Protein AF-A0A957NV88-F1 (afdb_monomer)

pLDDT: mean 80.63, std 16.9, range [26.16, 95.94]

Solvent-accessible surface area (backbone atoms only — not comparable to full-atom values): 24681 Å² total; per-residue (Å²): 129,60,67,61,56,55,47,48,38,52,51,31,61,79,65,70,56,63,48,27,48,44,86,49,97,63,75,57,70,82,78,72,88,76,62,80,70,103,62,79,43,65,47,75,41,30,33,39,34,48,62,94,45,48,69,59,51,54,52,53,38,45,30,63,50,33,42,74,50,90,41,61,48,46,62,64,43,46,37,31,35,30,75,36,69,90,78,69,25,35,44,36,38,40,37,25,47,55,46,55,36,33,71,100,44,49,44,37,65,49,79,56,39,62,56,32,54,72,52,45,36,82,54,86,83,42,34,25,51,32,40,48,48,46,42,54,53,51,50,49,41,28,48,45,55,67,70,52,80,52,71,70,56,50,54,48,48,55,58,27,61,74,59,46,83,52,59,66,59,39,31,48,52,25,54,76,58,35,69,71,52,85,42,63,64,62,52,50,52,35,61,75,66,66,42,58,67,68,59,53,70,40,40,66,56,24,51,48,53,44,31,72,82,39,54,66,59,31,55,49,47,49,50,51,26,57,50,38,50,58,50,48,62,65,52,26,62,78,58,48,82,35,54,36,34,30,46,39,60,47,83,51,43,51,59,67,60,36,56,50,51,42,49,70,71,42,95,47,59,51,43,80,44,81,40,55,80,80,67,82,71,75,89,86,70,87,47,74,47,66,77,46,63,64,62,24,51,51,52,50,51,49,54,53,48,53,55,45,52,56,39,22,36,70,50,18,35,35,36,24,46,33,36,41,57,58,51,69,63,65,95,63,85,89,60,52,68,70,57,45,55,52,27,52,51,50,34,62,62,57,83,81,57,78,34,34,38,34,37,43,56,59,16,61,59,26,23,75,70,59,63,86,54,57,35,69,60,41,35,53,44,37,54,45,57,60,59,42,51,87,78,36,92,59,53,43,79,40,69,41,77,56,58,66,65,61,40,33,42,53,51,52,50,56,55,49,53,50,44,41,37,74,75,70,40,88,80,68,65,56,58,75,67,72,85,74,66,78,74,70,79,81,72,130

Mean predicted aligned error: 9.91 Å

Structure (mmCIF, N/CA/C/O backbone):
data_AF-A0A957NV88-F1
#
_entry.id   AF-A0A957NV88-F1
#
loop_
_atom_site.group_PDB
_atom_site.id
_atom_site.type_symbol
_atom_site.label_atom_id
_atom_site.label_alt_id
_atom_site.label_comp_id
_atom_site.label_asym_id
_atom_site.label_entity_id
_atom_site.label_seq_id
_atom_site.pdbx_PDB_ins_code
_atom_site.Cartn_x
_atom_site.Cartn_y
_atom_site.Cartn_z
_atom_site.occupancy
_atom_site.B_iso_or_equiv
_atom_site.auth_seq_id
_atom_site.auth_comp_id
_atom_site.auth_asym_id
_atom_site.auth_atom_id
_atom_site.pdbx_PDB_model_num
ATOM 1 N N . MET A 1 1 ? 3.245 -18.390 -5.807 1.00 55.50 1 MET A N 1
ATOM 2 C CA . MET A 1 1 ? 2.993 -17.036 -6.363 1.00 55.50 1 MET A CA 1
ATOM 3 C C . MET A 1 1 ? 1.910 -16.369 -5.519 1.00 55.50 1 MET A C 1
ATOM 5 O O . MET A 1 1 ? 1.082 -17.097 -4.986 1.00 55.50 1 MET A O 1
ATOM 9 N N . ASN A 1 2 ? 1.915 -15.042 -5.347 1.00 70.88 2 ASN A N 1
ATOM 10 C CA . ASN A 1 2 ? 0.909 -14.348 -4.524 1.00 70.88 2 ASN A CA 1
ATOM 11 C C . ASN A 1 2 ? -0.520 -14.586 -5.069 1.00 70.88 2 ASN A C 1
ATOM 13 O O . ASN A 1 2 ? -0.726 -14.524 -6.288 1.00 70.88 2 ASN A O 1
ATOM 17 N N . THR A 1 3 ? -1.498 -14.887 -4.207 1.00 79.38 3 THR A N 1
ATOM 18 C CA . THR A 1 3 ? -2.848 -15.293 -4.651 1.00 79.38 3 THR A CA 1
ATOM 19 C C . THR A 1 3 ? -3.572 -14.123 -5.327 1.00 79.38 3 THR A C 1
ATOM 21 O O . THR A 1 3 ? -4.234 -14.297 -6.357 1.00 79.38 3 THR A O 1
ATOM 24 N N . VAL A 1 4 ? -3.372 -12.904 -4.815 1.00 84.19 4 VAL A N 1
ATOM 25 C CA . VAL A 1 4 ? -3.910 -11.665 -5.400 1.00 84.19 4 VAL A CA 1
ATOM 26 C C . VAL A 1 4 ? -3.272 -11.382 -6.765 1.00 84.19 4 VAL A C 1
ATOM 28 O O . VAL A 1 4 ? -3.983 -11.038 -7.707 1.00 84.19 4 VAL A O 1
ATOM 31 N N . LEU A 1 5 ? -1.957 -11.599 -6.916 1.00 85.06 5 LEU A N 1
ATOM 32 C CA . LEU A 1 5 ? -1.275 -11.456 -8.212 1.00 85.06 5 LEU A CA 1
ATOM 33 C C . LEU A 1 5 ? -1.802 -12.449 -9.253 1.00 85.06 5 LEU A C 1
ATOM 35 O O . LEU A 1 5 ? -2.094 -12.059 -10.377 1.00 85.06 5 LEU A O 1
ATOM 39 N N . THR A 1 6 ? -1.936 -13.723 -8.886 1.00 84.12 6 THR A N 1
ATOM 40 C CA . THR A 1 6 ? -2.430 -14.768 -9.801 1.00 84.12 6 THR A CA 1
ATOM 41 C C . THR A 1 6 ? -3.828 -14.416 -10.315 1.00 84.12 6 THR A C 1
ATOM 43 O O . THR A 1 6 ? -4.092 -14.478 -11.515 1.00 84.12 6 THR A O 1
ATOM 46 N N . SER A 1 7 ? -4.690 -13.940 -9.413 1.00 86.56 7 SER A N 1
ATOM 47 C CA . SER A 1 7 ? -6.046 -13.481 -9.732 1.00 86.56 7 SER A CA 1
ATOM 48 C C . SER A 1 7 ? -6.056 -12.243 -10.632 1.00 86.56 7 SER A C 1
ATOM 50 O O . SER A 1 7 ? -6.888 -12.149 -11.532 1.00 86.56 7 SER A O 1
ATOM 52 N N . LEU A 1 8 ? -5.119 -11.311 -10.425 1.00 90.12 8 LEU A N 1
ATOM 53 C CA . LEU A 1 8 ? -4.948 -10.125 -11.266 1.00 90.12 8 LEU A CA 1
ATOM 54 C C . LEU A 1 8 ? -4.568 -10.488 -12.702 1.00 90.12 8 LEU A C 1
ATOM 56 O O . LEU A 1 8 ? -5.208 -10.007 -13.633 1.00 90.12 8 LEU A O 1
ATOM 60 N N . LEU A 1 9 ? -3.550 -11.335 -12.880 1.00 89.69 9 LEU A N 1
ATOM 61 C CA . LEU A 1 9 ? -3.079 -11.747 -14.205 1.00 89.69 9 LEU A CA 1
ATOM 62 C C . LEU A 1 9 ? -4.175 -12.512 -14.960 1.00 89.69 9 LEU A C 1
ATOM 64 O O . LEU A 1 9 ? -4.456 -12.202 -16.114 1.00 89.69 9 LEU A O 1
ATOM 68 N N . HIS A 1 10 ? -4.873 -13.422 -14.277 1.00 88.81 10 HIS A N 1
ATOM 69 C CA . HIS A 1 10 ? -6.012 -14.142 -14.844 1.00 88.81 10 HIS A CA 1
ATOM 70 C C . HIS A 1 10 ? -7.162 -13.202 -15.256 1.00 88.81 10 HIS A C 1
ATOM 72 O O . HIS A 1 10 ? -7.713 -13.345 -16.344 1.00 88.81 10 HIS A O 1
ATOM 78 N N . LEU A 1 11 ? -7.509 -12.201 -14.435 1.00 89.56 11 LEU A N 1
ATOM 79 C CA . LEU A 1 11 ? -8.527 -11.205 -14.797 1.00 89.56 11 LEU A CA 1
ATOM 80 C C . LEU A 1 11 ? -8.084 -10.281 -15.936 1.00 89.56 11 LEU A C 1
ATOM 82 O O . LEU A 1 11 ? -8.922 -9.862 -16.732 1.00 89.56 11 LEU A O 1
ATOM 86 N N . PHE A 1 12 ? -6.793 -9.960 -16.039 1.00 91.50 12 PHE A N 1
ATOM 87 C CA . PHE A 1 12 ? -6.256 -9.209 -17.171 1.00 91.50 12 PHE A CA 1
ATOM 88 C C . PHE A 1 12 ? -6.330 -10.008 -18.472 1.00 91.50 12 PHE A C 1
ATOM 90 O O . PHE A 1 12 ? -6.768 -9.447 -19.476 1.00 91.50 12 PHE A O 1
ATOM 97 N N . ASP A 1 13 ? -5.986 -11.297 -18.444 1.00 88.62 13 ASP A N 1
ATOM 98 C CA . ASP A 1 13 ? -6.156 -12.206 -19.581 1.00 88.62 13 ASP A CA 1
ATOM 99 C C . ASP A 1 13 ? -7.640 -12.304 -19.986 1.00 88.62 13 ASP A C 1
ATOM 101 O O . ASP A 1 13 ? -7.984 -12.040 -21.135 1.00 88.62 13 ASP A O 1
ATOM 105 N N . GLN A 1 14 ? -8.545 -12.563 -19.031 1.00 89.62 14 GLN A N 1
ATOM 106 C CA . GLN A 1 14 ? -9.999 -12.641 -19.269 1.00 89.62 14 GLN A CA 1
ATOM 107 C C . GLN A 1 14 ? -10.640 -11.340 -19.785 1.00 89.62 14 GLN A C 1
ATOM 109 O O . GLN A 1 14 ? -11.739 -11.371 -20.339 1.00 89.62 14 GLN A O 1
ATOM 114 N N . LYS A 1 15 ? -10.012 -10.183 -19.546 1.00 89.69 15 LYS A N 1
ATOM 115 C CA . LYS A 1 15 ? -10.488 -8.861 -19.992 1.00 89.69 15 LYS A CA 1
ATOM 116 C C . LYS A 1 15 ? -9.667 -8.290 -21.148 1.00 89.69 15 LYS A C 1
ATOM 118 O O . LYS A 1 15 ? -9.841 -7.114 -21.478 1.00 89.69 15 LYS A O 1
ATOM 123 N N . GLU A 1 16 ? -8.779 -9.092 -21.736 1.00 89.69 16 GLU A N 1
ATOM 124 C CA . GLU A 1 16 ? -7.883 -8.704 -22.831 1.00 89.69 16 GLU A CA 1
ATOM 125 C C . GLU A 1 16 ? -7.152 -7.376 -22.540 1.00 89.69 16 GLU A C 1
ATOM 127 O O . GLU A 1 16 ? -6.996 -6.490 -23.387 1.00 89.69 16 GLU A O 1
ATOM 132 N N . ILE A 1 17 ? -6.734 -7.187 -21.285 1.00 91.31 17 ILE A N 1
ATOM 133 C CA . ILE A 1 17 ? -5.932 -6.031 -20.894 1.00 91.31 17 ILE A CA 1
ATOM 134 C C . ILE A 1 17 ? -4.551 -6.197 -21.525 1.00 91.31 17 ILE A C 1
ATOM 136 O O . ILE A 1 17 ? -3.866 -7.196 -21.329 1.00 91.31 17 ILE A O 1
ATOM 140 N N . THR A 1 18 ? -4.110 -5.192 -22.276 1.00 91.81 18 THR A N 1
ATOM 141 C CA . THR A 1 18 ? -2.747 -5.163 -22.808 1.00 91.81 18 THR A CA 1
ATOM 142 C C . THR A 1 18 ? -1.815 -4.604 -21.736 1.00 91.81 18 THR A C 1
ATOM 144 O O . THR A 1 18 ? -1.764 -3.392 -21.508 1.00 91.81 18 THR A O 1
ATOM 147 N N . TYR A 1 19 ? -1.111 -5.513 -21.058 1.00 93.38 19 TYR A N 1
ATOM 148 C CA . TYR A 1 19 ? -0.144 -5.225 -19.999 1.00 93.38 19 TYR A CA 1
ATOM 149 C C . TYR A 1 19 ? 1.189 -5.943 -20.235 1.00 93.38 19 TYR A C 1
ATOM 151 O O . TYR A 1 19 ? 1.287 -6.865 -21.045 1.00 93.38 19 TYR A O 1
ATOM 159 N N . CYS A 1 20 ? 2.216 -5.534 -19.498 1.00 92.31 20 CYS A N 1
ATOM 160 C CA . CYS A 1 20 ? 3.521 -6.170 -19.475 1.00 92.31 20 CYS A CA 1
ATOM 161 C C . CYS A 1 20 ? 4.159 -5.998 -18.087 1.00 92.31 20 CYS A C 1
ATOM 163 O O . CYS A 1 20 ? 4.230 -4.888 -17.560 1.00 92.31 20 CYS A O 1
ATOM 165 N N . LEU A 1 21 ? 4.601 -7.097 -17.478 1.00 90.75 21 LEU A N 1
ATOM 166 C CA . LEU A 1 21 ? 5.314 -7.107 -16.204 1.00 90.75 21 LEU A CA 1
ATOM 167 C C . LEU A 1 21 ? 6.748 -6.636 -16.443 1.00 90.75 21 LEU A C 1
ATOM 169 O O . LEU A 1 21 ? 7.557 -7.343 -17.048 1.00 90.75 21 LEU A O 1
ATOM 173 N N . LEU A 1 22 ? 7.063 -5.441 -15.956 1.00 84.50 22 LEU A N 1
ATOM 174 C CA . LEU A 1 22 ? 8.430 -4.956 -15.911 1.00 84.50 22 LEU A CA 1
ATOM 175 C C . LEU A 1 22 ? 9.086 -5.574 -14.669 1.00 84.50 22 LEU A C 1
ATOM 177 O O . LEU A 1 22 ? 8.538 -5.523 -13.569 1.00 84.50 22 LEU A O 1
ATOM 181 N N . ARG A 1 23 ? 10.260 -6.191 -14.828 1.00 67.94 23 ARG A N 1
ATOM 182 C CA . ARG A 1 23 ? 11.025 -6.675 -13.671 1.00 67.94 23 ARG A CA 1
ATOM 183 C C . ARG A 1 23 ? 11.542 -5.458 -12.903 1.00 67.94 23 ARG A C 1
ATOM 185 O O . ARG A 1 23 ? 12.370 -4.721 -13.433 1.00 67.94 23 ARG A O 1
ATOM 192 N N . GLY A 1 24 ? 11.021 -5.241 -11.699 1.00 51.66 24 GLY A N 1
ATOM 193 C CA . GLY A 1 24 ? 11.396 -4.105 -10.860 1.00 51.66 24 GLY A CA 1
ATOM 194 C C . GLY A 1 24 ? 12.799 -4.225 -10.266 1.00 51.66 24 GLY A C 1
ATOM 195 O O . GLY A 1 24 ? 13.340 -5.320 -10.141 1.00 51.66 24 GLY A O 1
ATOM 196 N N . ASP A 1 25 ? 13.360 -3.100 -9.814 1.00 37.88 25 ASP A N 1
ATOM 197 C CA . ASP A 1 25 ? 14.685 -3.015 -9.160 1.00 37.88 25 ASP A CA 1
ATOM 198 C C . ASP A 1 25 ? 14.754 -3.663 -7.754 1.00 37.88 25 ASP A C 1
ATOM 200 O O . ASP A 1 25 ? 15.692 -3.397 -6.982 1.00 37.88 25 ASP A O 1
ATOM 204 N N . GLY A 1 26 ? 13.727 -4.420 -7.368 1.00 37.28 26 GLY A N 1
ATOM 205 C CA . GLY A 1 26 ? 13.662 -5.129 -6.099 1.00 37.28 26 GLY A CA 1
ATOM 206 C C . GLY A 1 26 ? 14.633 -6.304 -6.097 1.00 37.28 26 GLY A C 1
ATOM 207 O O . GLY A 1 26 ? 14.716 -7.050 -7.067 1.00 37.28 26 GLY A O 1
ATOM 208 N N . GLN A 1 27 ? 15.358 -6.477 -4.994 1.00 36.38 27 GLN A N 1
ATOM 209 C CA . GLN A 1 27 ? 16.197 -7.651 -4.763 1.00 36.38 27 GLN A CA 1
ATOM 210 C C . GLN A 1 27 ? 15.359 -8.932 -4.887 1.00 36.38 27 GLN A C 1
ATOM 212 O O . GLN A 1 27 ? 14.549 -9.240 -4.016 1.00 36.38 27 GLN A O 1
ATOM 217 N N . SER A 1 28 ? 15.524 -9.660 -5.986 1.00 30.25 28 SER A N 1
ATOM 218 C CA . SER A 1 28 ? 15.423 -11.123 -6.085 1.00 30.25 28 SER A CA 1
ATOM 219 C C . SER A 1 28 ? 15.620 -11.528 -7.543 1.00 30.25 28 SER A C 1
ATOM 221 O O . SER A 1 28 ? 14.862 -11.150 -8.437 1.00 30.25 28 SER A O 1
ATOM 223 N N . ASN A 1 29 ? 16.661 -12.320 -7.791 1.00 27.08 29 ASN A N 1
ATOM 224 C CA . ASN A 1 29 ? 16.794 -13.025 -9.058 1.00 27.08 29 ASN A CA 1
ATOM 225 C C . ASN A 1 29 ? 15.606 -13.989 -9.199 1.00 27.08 29 ASN A C 1
ATOM 227 O O . ASN A 1 29 ? 15.250 -14.663 -8.240 1.00 27.08 29 ASN A O 1
ATOM 231 N N . ALA A 1 30 ? 15.017 -14.084 -10.389 1.00 26.62 30 ALA A N 1
ATOM 232 C CA . ALA A 1 30 ? 14.180 -15.236 -10.721 1.00 26.62 30 ALA A CA 1
ATOM 233 C C . ALA A 1 30 ? 15.081 -16.459 -11.002 1.00 26.62 30 ALA A C 1
ATOM 235 O O . ALA A 1 30 ? 16.181 -16.248 -11.526 1.00 26.62 30 ALA A O 1
ATOM 236 N N . PRO A 1 31 ? 14.619 -17.707 -10.793 1.00 31.20 31 PRO A N 1
ATOM 237 C CA . PRO A 1 31 ? 13.335 -18.129 -10.224 1.00 31.20 31 PRO A CA 1
ATOM 238 C C . PRO A 1 31 ? 13.422 -18.365 -8.703 1.00 31.20 31 PRO A C 1
ATOM 240 O O . PRO A 1 31 ? 14.514 -18.469 -8.161 1.00 31.20 31 PRO A O 1
ATOM 243 N N . ASP A 1 32 ? 12.260 -18.484 -8.056 1.00 26.16 32 ASP A N 1
ATOM 244 C CA . ASP A 1 32 ? 12.070 -18.714 -6.613 1.00 26.16 32 ASP A CA 1
ATOM 245 C C . ASP A 1 32 ? 12.508 -17.556 -5.671 1.00 26.16 32 ASP A C 1
ATOM 247 O O . ASP A 1 32 ? 13.632 -17.067 -5.667 1.00 26.16 32 ASP A O 1
ATOM 251 N N . PHE A 1 33 ? 11.552 -17.075 -4.865 1.00 27.88 33 PHE A N 1
ATOM 252 C CA . PHE A 1 33 ? 11.697 -16.011 -3.847 1.00 27.88 33 PHE A CA 1
ATOM 253 C C . PHE A 1 33 ? 12.636 -16.430 -2.683 1.00 27.88 33 PHE A C 1
ATOM 255 O O . PHE A 1 33 ? 12.754 -17.630 -2.441 1.00 27.88 33 PHE A O 1
ATOM 262 N N . PRO A 1 34 ? 13.043 -15.530 -1.750 1.00 33.12 34 PRO A N 1
ATOM 263 C CA . PRO A 1 34 ? 13.530 -14.136 -1.824 1.00 33.12 34 PRO A CA 1
ATOM 264 C C . PRO A 1 34 ? 14.951 -14.004 -1.179 1.00 33.12 34 PRO A C 1
ATOM 266 O O . PRO A 1 34 ? 15.497 -15.015 -0.732 1.00 33.12 34 PRO A O 1
ATOM 269 N N . PRO A 1 35 ? 15.592 -12.806 -1.101 1.00 29.23 35 PRO A N 1
ATOM 270 C CA . PRO A 1 35 ? 15.601 -12.028 0.177 1.00 29.23 35 PRO A CA 1
ATOM 271 C C . PRO A 1 35 ? 15.872 -10.492 0.039 1.00 29.23 35 PRO A C 1
ATOM 273 O O . PRO A 1 35 ? 16.185 -10.036 -1.053 1.00 29.23 35 PRO A O 1
ATOM 276 N N . GLN A 1 36 ? 15.921 -9.615 1.067 1.00 39.97 36 GLN A N 1
ATOM 277 C CA . GLN A 1 36 ? 15.224 -9.413 2.369 1.00 39.97 36 GLN A CA 1
ATOM 278 C C . GLN A 1 36 ? 15.640 -8.020 2.946 1.00 39.97 36 GLN A C 1
ATOM 280 O O . GLN A 1 36 ? 16.825 -7.704 2.925 1.00 39.97 36 GLN A O 1
ATOM 285 N N . THR A 1 37 ? 14.727 -7.253 3.576 1.00 30.73 37 THR A N 1
ATOM 286 C CA . THR A 1 37 ? 15.055 -6.248 4.631 1.00 30.73 37 THR A CA 1
ATOM 287 C C . THR A 1 37 ? 13.917 -6.133 5.659 1.00 30.73 37 THR A C 1
ATOM 289 O O . THR A 1 37 ? 12.847 -5.641 5.304 1.00 30.73 37 THR A O 1
ATOM 292 N N . ASP A 1 38 ? 14.162 -6.588 6.894 1.00 40.03 38 ASP A N 1
ATOM 293 C CA . ASP A 1 38 ? 13.493 -6.397 8.209 1.00 40.03 38 ASP A CA 1
ATOM 294 C C . ASP A 1 38 ? 11.950 -6.381 8.351 1.00 40.03 38 ASP A C 1
ATOM 296 O O . ASP A 1 38 ? 11.442 -6.285 9.463 1.00 40.03 38 ASP A O 1
ATOM 300 N N . ASN A 1 39 ? 11.184 -6.510 7.268 1.00 44.31 39 ASN A N 1
ATOM 301 C CA . ASN A 1 39 ? 9.725 -6.673 7.245 1.00 44.31 39 ASN A CA 1
ATOM 302 C C . ASN A 1 39 ? 9.325 -7.367 5.923 1.00 44.31 39 ASN A C 1
ATOM 304 O O . ASN A 1 39 ? 8.644 -6.816 5.055 1.00 44.31 39 ASN A O 1
ATOM 308 N N . SER A 1 40 ? 9.846 -8.579 5.727 1.00 51.97 40 SER A N 1
ATOM 309 C CA . SER A 1 40 ? 10.003 -9.274 4.437 1.00 51.97 40 SER A CA 1
ATOM 310 C C . SER A 1 40 ? 8.729 -9.877 3.816 1.00 51.97 40 SER A C 1
ATOM 312 O O . SER A 1 40 ? 8.810 -10.865 3.091 1.00 51.97 40 SER A O 1
ATOM 314 N N . THR A 1 41 ? 7.554 -9.284 4.044 1.00 64.94 41 THR A N 1
ATOM 315 C CA . THR A 1 41 ? 6.279 -9.773 3.481 1.00 64.94 41 THR A CA 1
ATOM 316 C C . THR A 1 41 ? 5.737 -8.926 2.324 1.00 64.94 41 THR A C 1
ATOM 318 O O . THR A 1 41 ? 4.693 -9.260 1.767 1.00 64.94 41 THR A O 1
ATOM 321 N N . THR A 1 42 ? 6.424 -7.847 1.920 1.00 77.06 42 THR A N 1
ATOM 322 C CA . THR A 1 42 ? 6.004 -7.004 0.781 1.00 77.06 42 THR A CA 1
ATOM 323 C C . THR A 1 42 ? 6.668 -7.435 -0.528 1.00 77.06 42 THR A C 1
ATOM 325 O O . THR A 1 42 ? 7.879 -7.311 -0.681 1.00 77.06 42 THR A O 1
ATOM 328 N N . THR A 1 43 ? 5.866 -7.874 -1.498 1.00 83.06 43 THR A N 1
ATOM 329 C CA . THR A 1 43 ? 6.271 -8.076 -2.900 1.00 83.06 43 THR A CA 1
ATOM 330 C C . THR A 1 43 ? 6.023 -6.789 -3.691 1.00 83.06 43 THR A C 1
ATOM 332 O O . THR A 1 43 ? 4.916 -6.253 -3.636 1.00 83.06 43 THR A O 1
ATOM 335 N N . GLU A 1 44 ? 7.013 -6.298 -4.440 1.00 84.50 44 GLU A N 1
ATOM 336 C CA . GLU A 1 44 ? 6.861 -5.149 -5.349 1.00 84.50 44 GLU A CA 1
ATOM 337 C C . GLU A 1 44 ? 6.922 -5.598 -6.817 1.00 84.50 44 GLU A C 1
ATOM 339 O O . GLU A 1 44 ? 7.749 -6.437 -7.169 1.00 84.50 44 GLU A O 1
ATOM 344 N N . ILE A 1 45 ? 6.045 -5.056 -7.671 1.00 85.94 45 ILE A N 1
ATOM 345 C CA . ILE A 1 45 ? 5.973 -5.383 -9.106 1.00 85.94 45 ILE A CA 1
ATOM 346 C C . ILE A 1 45 ? 5.699 -4.115 -9.914 1.00 85.94 45 ILE A C 1
ATOM 348 O O . ILE A 1 45 ? 4.730 -3.403 -9.645 1.00 85.94 45 ILE A O 1
ATOM 352 N N . ASP A 1 46 ? 6.506 -3.869 -10.942 1.00 88.00 46 ASP A N 1
ATOM 353 C CA . ASP A 1 46 ? 6.268 -2.820 -11.929 1.00 88.00 46 ASP A CA 1
ATOM 354 C C . ASP A 1 46 ? 5.413 -3.374 -13.088 1.00 88.00 46 ASP A C 1
ATOM 356 O O . ASP A 1 46 ? 5.667 -4.451 -13.632 1.00 88.00 46 ASP A O 1
ATOM 360 N N . LEU A 1 47 ? 4.368 -2.646 -13.478 1.00 91.56 47 LEU A N 1
ATOM 361 C CA . LEU A 1 47 ? 3.395 -3.072 -14.484 1.00 91.56 47 LEU A CA 1
ATOM 362 C C . LEU A 1 47 ? 3.209 -1.980 -15.537 1.00 91.56 47 LEU A C 1
ATOM 364 O O . LEU A 1 47 ? 2.615 -0.939 -15.264 1.00 91.56 47 LEU A O 1
ATOM 368 N N . LEU A 1 48 ? 3.646 -2.241 -16.764 1.00 93.38 48 LEU A N 1
ATOM 369 C CA . LEU A 1 48 ? 3.316 -1.409 -17.915 1.00 93.38 48 LEU A CA 1
ATOM 370 C C . LEU A 1 48 ? 1.915 -1.761 -18.426 1.00 93.38 48 LEU A C 1
ATOM 372 O O . LEU A 1 48 ? 1.619 -2.931 -18.658 1.00 93.38 48 LEU A O 1
ATOM 376 N N . VAL A 1 49 ? 1.061 -0.761 -18.629 1.00 93.81 49 VAL A N 1
ATOM 377 C CA . VAL A 1 49 ? -0.309 -0.910 -19.151 1.00 93.81 49 VAL A CA 1
ATOM 378 C C . VAL A 1 49 ? -0.543 0.123 -20.249 1.00 93.81 49 VAL A C 1
ATOM 380 O O . VAL A 1 49 ? -0.059 1.249 -20.155 1.00 93.81 49 VAL A O 1
ATOM 383 N N . ALA A 1 50 ? -1.308 -0.227 -21.284 1.00 90.75 50 ALA A N 1
ATOM 384 C CA . ALA A 1 50 ? -1.740 0.749 -22.284 1.00 90.75 50 ALA A CA 1
ATOM 385 C C . ALA A 1 50 ? -2.555 1.891 -21.633 1.00 90.75 50 ALA A C 1
ATOM 387 O O . ALA A 1 50 ? -3.493 1.635 -20.877 1.00 90.75 50 ALA A O 1
ATOM 388 N N . GLU A 1 51 ? -2.223 3.155 -21.926 1.00 88.31 51 GLU A N 1
ATOM 389 C CA . GLU A 1 51 ? -2.817 4.327 -21.252 1.00 88.31 51 GLU A CA 1
ATOM 390 C C . GLU A 1 51 ? -4.353 4.362 -21.341 1.00 88.31 51 GLU A C 1
ATOM 392 O O . GLU A 1 51 ? -5.034 4.638 -20.353 1.00 88.31 51 GLU A O 1
ATOM 397 N N . ASN A 1 52 ? -4.905 3.971 -22.491 1.00 89.50 52 ASN A N 1
ATOM 398 C CA . ASN A 1 52 ? -6.346 3.870 -22.733 1.00 89.50 52 ASN A CA 1
ATOM 399 C C . ASN A 1 52 ? -7.066 2.788 -21.900 1.00 89.50 52 ASN A C 1
ATOM 401 O O . ASN A 1 52 ? -8.291 2.800 -21.848 1.00 89.50 52 ASN A O 1
ATOM 405 N N . ARG A 1 53 ? -6.339 1.871 -21.244 1.00 89.94 53 ARG A N 1
ATOM 406 C CA . ARG A 1 53 ? -6.883 0.821 -20.356 1.00 89.94 53 ARG A CA 1
ATOM 407 C C . ARG A 1 53 ? -6.630 1.102 -18.871 1.00 89.94 53 ARG A C 1
ATOM 409 O O . ARG A 1 53 ? -7.019 0.300 -18.024 1.00 89.94 53 ARG A O 1
ATOM 416 N N . LEU A 1 54 ? -6.016 2.239 -18.521 1.00 89.44 54 LEU A N 1
ATOM 417 C CA . LEU A 1 54 ? -5.684 2.573 -17.130 1.00 89.44 54 LEU A CA 1
ATOM 418 C C . LEU A 1 54 ? -6.925 2.627 -16.218 1.00 89.44 54 LEU A C 1
ATOM 420 O O . LEU A 1 54 ? -6.863 2.169 -15.079 1.00 89.44 54 LEU A O 1
ATOM 424 N N . THR A 1 55 ? -8.055 3.152 -16.701 1.00 89.81 55 THR A N 1
ATOM 425 C CA . THR A 1 55 ? -9.315 3.228 -15.932 1.00 89.81 55 THR A CA 1
ATOM 426 C C . THR A 1 55 ? -9.949 1.850 -15.705 1.00 89.81 55 THR A C 1
ATOM 428 O O . THR A 1 55 ? -10.467 1.579 -14.617 1.00 89.81 55 THR A O 1
ATOM 431 N N . ASP A 1 56 ? -9.845 0.948 -16.684 1.00 90.19 56 ASP A N 1
ATOM 432 C CA . ASP A 1 56 ? -10.305 -0.439 -16.551 1.00 90.19 56 ASP A CA 1
ATOM 433 C C . ASP A 1 56 ? -9.455 -1.182 -15.514 1.00 90.19 56 ASP A C 1
ATOM 435 O O . ASP A 1 56 ? -9.983 -1.791 -14.582 1.00 90.19 56 ASP A O 1
ATOM 439 N N . VAL A 1 57 ? -8.127 -1.043 -15.604 1.00 91.94 57 VAL A N 1
ATOM 440 C CA . VAL A 1 57 ? -7.181 -1.605 -14.629 1.00 91.94 57 VAL A CA 1
ATOM 441 C C . VAL A 1 57 ? -7.413 -1.039 -13.229 1.00 91.94 57 VAL A C 1
ATOM 443 O O . VAL A 1 57 ? -7.430 -1.801 -12.269 1.00 91.94 57 VAL A O 1
ATOM 446 N N . GLN A 1 58 ? -7.677 0.261 -13.084 1.00 90.62 58 GLN A N 1
ATOM 447 C CA . GLN A 1 58 ? -8.041 0.868 -11.796 1.00 90.62 58 GLN A CA 1
ATOM 448 C C . GLN A 1 58 ? -9.294 0.244 -11.174 1.00 90.62 58 GLN A C 1
ATOM 450 O O . GLN A 1 58 ? -9.335 0.034 -9.960 1.00 90.62 58 GLN A O 1
ATOM 455 N N . SER A 1 59 ? -10.291 -0.076 -11.998 1.00 88.88 59 SER A N 1
ATOM 456 C CA . SER A 1 59 ? -11.534 -0.712 -11.555 1.00 88.88 59 SER A CA 1
ATOM 457 C C . SER A 1 59 ? -11.307 -2.169 -11.133 1.00 88.88 59 SER A C 1
ATOM 459 O O . SER A 1 59 ? -11.766 -2.573 -10.064 1.00 88.88 59 SER A O 1
ATOM 461 N N . LEU A 1 60 ? -10.536 -2.936 -11.913 1.00 90.56 60 LEU A N 1
ATOM 462 C CA . LEU A 1 60 ? -10.159 -4.320 -11.591 1.00 90.56 60 LEU A CA 1
ATOM 463 C C . LEU A 1 60 ? -9.298 -4.406 -10.320 1.00 90.56 60 LEU A C 1
ATOM 465 O O . LEU A 1 60 ? -9.537 -5.250 -9.460 1.00 90.56 60 LEU A O 1
ATOM 469 N N . LEU A 1 61 ? -8.337 -3.493 -10.158 1.00 91.62 61 LEU A N 1
ATOM 470 C CA . LEU A 1 61 ? -7.507 -3.399 -8.957 1.00 91.62 61 LEU A CA 1
ATOM 471 C C . LEU A 1 61 ? -8.362 -3.122 -7.710 1.00 91.62 61 LEU A C 1
ATOM 473 O O . LEU A 1 61 ? -8.208 -3.806 -6.700 1.00 91.62 61 LEU A O 1
ATOM 477 N N . ALA A 1 62 ? -9.319 -2.192 -7.779 1.00 88.94 62 ALA A N 1
ATOM 478 C CA . ALA A 1 62 ? -10.235 -1.934 -6.665 1.00 88.94 62 ALA A CA 1
ATOM 479 C C . ALA A 1 62 ? -11.073 -3.177 -6.292 1.00 88.94 62 ALA A C 1
ATOM 481 O O . ALA A 1 62 ? -11.225 -3.483 -5.108 1.00 88.94 62 ALA A O 1
ATOM 482 N N . GLN A 1 63 ? -11.563 -3.927 -7.288 1.00 87.62 63 GLN A N 1
ATOM 483 C CA . GLN A 1 63 ? -12.303 -5.184 -7.092 1.00 87.62 63 GLN A CA 1
ATOM 484 C C . GLN A 1 63 ? -11.444 -6.299 -6.474 1.00 87.62 63 GLN A C 1
ATOM 486 O O . GLN A 1 63 ? -11.956 -7.103 -5.703 1.00 87.62 63 GLN A O 1
ATOM 491 N N . LEU A 1 64 ? -10.138 -6.323 -6.744 1.00 89.75 64 LEU A N 1
ATOM 492 C CA . LEU A 1 64 ? -9.175 -7.244 -6.122 1.00 89.75 64 LEU A CA 1
ATOM 493 C C . LEU A 1 64 ? -8.659 -6.771 -4.752 1.00 89.75 64 LEU A C 1
ATOM 495 O O . LEU A 1 64 ? -7.768 -7.386 -4.170 1.00 89.75 64 LEU A O 1
ATOM 499 N N . GLY A 1 65 ? -9.212 -5.683 -4.214 1.00 90.94 65 GLY A N 1
ATOM 500 C CA . GLY A 1 65 ? -8.850 -5.174 -2.897 1.00 90.94 65 GLY A CA 1
ATOM 501 C C . GLY A 1 65 ? -7.564 -4.344 -2.863 1.00 90.94 65 GLY A C 1
ATOM 502 O O . GLY A 1 65 ? -6.962 -4.193 -1.793 1.00 90.94 65 GLY A O 1
ATOM 503 N N . PHE A 1 66 ? -7.157 -3.762 -3.995 1.00 91.75 66 PHE A N 1
ATOM 504 C CA . PHE A 1 66 ? -6.066 -2.795 -4.022 1.00 91.75 66 PHE A CA 1
ATOM 505 C C . PHE A 1 66 ? -6.511 -1.383 -3.610 1.00 91.75 66 PHE A C 1
ATOM 507 O O . PHE A 1 66 ? -7.470 -0.826 -4.138 1.00 91.75 66 PHE A O 1
ATOM 514 N N . VAL A 1 67 ? -5.745 -0.763 -2.713 1.00 88.00 67 VAL A N 1
ATOM 515 C CA . VAL A 1 67 ? -5.858 0.647 -2.310 1.00 88.00 67 VAL A CA 1
ATOM 516 C C . VAL A 1 67 ? -4.849 1.458 -3.122 1.00 88.00 67 VAL A C 1
ATOM 518 O O . VAL A 1 67 ? -3.648 1.177 -3.081 1.00 88.00 67 VAL A O 1
ATOM 521 N N . ALA A 1 68 ? -5.304 2.486 -3.845 1.00 86.19 68 ALA A N 1
ATOM 522 C CA . ALA A 1 68 ? -4.402 3.332 -4.633 1.00 86.19 68 ALA A CA 1
ATOM 523 C C . ALA A 1 68 ? -3.702 4.373 -3.748 1.00 86.19 68 ALA A C 1
ATOM 525 O O . ALA A 1 68 ? -4.342 5.246 -3.142 1.00 86.19 68 ALA A O 1
ATOM 526 N N . LEU A 1 69 ? -2.371 4.335 -3.716 1.00 80.19 69 LEU A N 1
ATOM 527 C CA . LEU A 1 69 ? -1.578 5.307 -2.983 1.00 80.19 69 LEU A CA 1
ATOM 528 C C . LEU A 1 69 ? -1.498 6.641 -3.757 1.00 80.19 69 LEU A C 1
ATOM 530 O O . LEU A 1 69 ? -1.350 6.677 -4.977 1.00 80.19 69 LEU A O 1
ATOM 534 N N . PRO A 1 70 ? -1.561 7.787 -3.062 1.00 67.12 70 PRO A N 1
ATOM 535 C CA . PRO A 1 70 ? -1.453 9.113 -3.678 1.00 67.12 70 PRO A CA 1
ATOM 536 C C . PRO A 1 70 ? -0.056 9.419 -4.269 1.00 67.12 70 PRO A C 1
ATOM 538 O O . PRO A 1 70 ? 0.818 9.931 -3.565 1.00 67.12 70 PRO A O 1
ATOM 541 N N . GLY A 1 71 ? 0.108 9.206 -5.580 1.00 58.34 71 GLY A N 1
ATOM 542 C CA . GLY A 1 71 ? 1.316 9.488 -6.381 1.00 58.34 71 GLY A CA 1
ATOM 543 C C . GLY A 1 71 ? 1.496 10.941 -6.865 1.00 58.34 71 GLY A C 1
ATOM 544 O O . GLY A 1 71 ? 1.923 11.175 -7.996 1.00 58.34 71 GLY A O 1
ATOM 545 N N . TRP A 1 72 ? 1.162 11.952 -6.053 1.00 59.75 72 TRP A N 1
ATOM 546 C CA . TRP A 1 72 ? 1.244 13.367 -6.468 1.00 59.75 72 TRP A CA 1
ATOM 547 C C . TRP A 1 72 ? 2.671 13.780 -6.874 1.00 59.75 72 TRP A C 1
ATOM 549 O O . TRP A 1 72 ? 3.575 13.832 -6.042 1.00 59.75 72 TRP A O 1
ATOM 559 N N . GLY A 1 73 ? 2.866 14.118 -8.152 1.00 53.72 73 GLY A N 1
ATOM 560 C CA . GLY A 1 73 ? 4.186 14.451 -8.703 1.00 53.72 73 GLY A CA 1
ATOM 561 C C . GLY A 1 73 ? 5.071 13.236 -9.019 1.00 53.72 73 GLY A C 1
ATOM 562 O O . GLY A 1 73 ? 6.292 13.399 -9.098 1.00 53.72 73 GLY A O 1
ATOM 563 N N . HIS A 1 74 ? 4.471 12.050 -9.177 1.00 59.16 74 HIS A N 1
ATOM 564 C CA . HIS A 1 74 ? 5.121 10.811 -9.631 1.00 59.16 74 HIS A CA 1
ATOM 565 C C . HIS A 1 74 ? 4.586 10.278 -10.974 1.00 59.16 74 HIS A C 1
ATOM 567 O O . HIS A 1 74 ? 5.138 9.307 -11.478 1.00 59.16 74 HIS A O 1
ATOM 573 N N . ALA A 1 75 ? 3.578 10.924 -11.579 1.00 60.03 75 ALA A N 1
ATOM 574 C CA . ALA A 1 75 ? 3.101 10.605 -12.931 1.00 60.03 75 ALA A CA 1
ATOM 575 C C . ALA A 1 75 ? 4.284 10.424 -13.913 1.00 60.03 75 ALA A C 1
ATOM 577 O O . ALA A 1 75 ? 5.196 11.262 -13.883 1.00 60.03 75 ALA A O 1
ATOM 578 N N . PRO A 1 76 ? 4.298 9.363 -14.744 1.00 69.75 76 PRO A N 1
ATOM 579 C CA . PRO A 1 76 ? 3.186 8.458 -15.089 1.00 69.75 76 PRO A CA 1
ATOM 580 C C . PRO A 1 76 ? 2.960 7.269 -14.126 1.00 69.75 76 PRO A C 1
ATOM 582 O O . PRO A 1 76 ? 2.242 6.343 -14.479 1.00 69.75 76 PRO A O 1
ATOM 585 N N . HIS A 1 77 ? 3.564 7.259 -12.932 1.00 77.25 77 HIS A N 1
ATOM 586 C CA . HIS A 1 77 ? 3.436 6.153 -11.975 1.00 77.25 77 HIS A CA 1
ATOM 587 C C . HIS A 1 77 ? 2.159 6.239 -11.130 1.00 77.25 77 HIS A C 1
ATOM 589 O O . HIS A 1 77 ? 1.873 7.269 -10.503 1.00 77.25 77 HIS A O 1
ATOM 595 N N . HIS A 1 78 ? 1.440 5.122 -11.057 1.00 83.56 78 HIS A N 1
ATOM 596 C CA . HIS A 1 78 ? 0.246 4.916 -10.252 1.00 83.56 78 HIS A CA 1
ATOM 597 C C . HIS A 1 78 ? 0.480 3.744 -9.294 1.00 83.56 78 HIS A C 1
ATOM 599 O O . HIS A 1 78 ? 0.509 2.584 -9.690 1.00 83.56 78 HIS A O 1
ATOM 605 N N . PHE A 1 79 ? 0.643 4.051 -8.010 1.00 85.44 79 PHE A N 1
ATOM 606 C CA . PHE A 1 79 ? 0.969 3.054 -6.993 1.00 85.44 79 PHE A CA 1
ATOM 607 C C . PHE A 1 79 ? -0.291 2.445 -6.375 1.00 85.44 79 PHE A C 1
ATOM 609 O O . PHE A 1 79 ? -1.188 3.174 -5.943 1.00 85.44 79 PHE A O 1
ATOM 616 N N . TYR A 1 80 ? -0.314 1.127 -6.231 1.00 88.94 80 TYR A N 1
ATOM 617 C CA . TYR A 1 80 ? -1.382 0.365 -5.587 1.00 88.94 80 TYR A CA 1
ATOM 618 C C . TYR A 1 80 ? -0.785 -0.614 -4.585 1.00 88.94 80 TYR A C 1
ATOM 620 O O . TYR A 1 80 ? 0.341 -1.072 -4.756 1.00 88.94 80 TYR A O 1
ATOM 628 N N . VAL A 1 81 ? -1.533 -0.938 -3.536 1.00 89.81 81 VAL A N 1
ATOM 629 C CA . VAL A 1 81 ? -1.160 -1.953 -2.540 1.00 89.81 81 VAL A CA 1
ATOM 630 C C . VAL A 1 81 ? -2.361 -2.849 -2.282 1.00 89.81 81 VAL A C 1
ATOM 632 O O . VAL A 1 81 ? -3.475 -2.343 -2.304 1.00 89.81 81 VAL A O 1
ATOM 635 N N . ALA A 1 82 ? -2.161 -4.134 -2.011 1.00 91.50 82 ALA A N 1
ATOM 636 C CA . ALA A 1 82 ? -3.163 -5.053 -1.473 1.00 91.50 82 ALA A CA 1
ATOM 637 C C . ALA A 1 82 ? -2.560 -5.904 -0.344 1.00 91.50 82 ALA A C 1
ATOM 639 O O . ALA A 1 82 ? -1.340 -6.062 -0.272 1.00 91.50 82 ALA A O 1
ATOM 640 N N . TYR A 1 83 ? -3.418 -6.457 0.516 1.00 91.44 83 TYR A N 1
ATOM 641 C CA . TYR A 1 83 ? -3.052 -7.462 1.517 1.00 91.44 83 TYR A CA 1
ATOM 642 C C . TYR A 1 83 ? -3.562 -8.837 1.080 1.00 91.44 83 TYR A C 1
ATOM 644 O O . TYR A 1 83 ? -4.764 -9.012 0.874 1.00 91.44 83 TYR A O 1
ATOM 652 N N . ASP A 1 84 ? -2.660 -9.806 0.966 1.00 89.88 84 ASP A N 1
ATOM 653 C CA . ASP A 1 84 ? -2.980 -11.221 0.807 1.00 89.88 84 ASP A CA 1
ATOM 654 C C . ASP A 1 84 ? -3.113 -11.846 2.203 1.00 89.88 84 ASP A C 1
ATOM 656 O O . ASP A 1 84 ? -2.123 -12.041 2.905 1.00 89.88 84 ASP A O 1
ATOM 660 N N . GLN A 1 85 ? -4.346 -12.150 2.619 1.00 89.44 85 GLN A N 1
ATOM 661 C CA . GLN A 1 85 ? -4.621 -12.747 3.931 1.00 89.44 85 GLN A CA 1
ATOM 662 C C . GLN A 1 85 ? -4.168 -14.217 4.029 1.00 89.44 85 GLN A C 1
ATOM 664 O O . GLN A 1 85 ? -3.930 -14.695 5.136 1.00 89.44 85 GLN A O 1
ATOM 669 N N . GLN A 1 86 ? -4.049 -14.939 2.906 1.00 86.62 86 GLN A N 1
ATOM 670 C CA . GLN A 1 86 ? -3.616 -16.343 2.905 1.00 86.62 86 GLN A CA 1
ATOM 671 C C . GLN A 1 86 ? -2.106 -16.444 3.124 1.00 86.62 86 GLN A C 1
ATOM 673 O O . GLN A 1 86 ? -1.644 -17.251 3.927 1.00 86.62 86 GLN A O 1
ATOM 678 N N . GLN A 1 87 ? -1.352 -15.599 2.418 1.00 85.56 87 GLN A N 1
ATOM 679 C CA . GLN A 1 87 ? 0.112 -15.559 2.479 1.00 85.56 87 GLN A CA 1
ATOM 680 C C . GLN A 1 87 ? 0.633 -14.559 3.523 1.00 85.56 87 GLN A C 1
ATOM 682 O O . GLN A 1 87 ? 1.836 -14.501 3.758 1.00 85.56 87 GLN A O 1
ATOM 687 N N . ASP A 1 88 ? -0.267 -13.793 4.154 1.00 89.44 88 ASP A N 1
ATOM 688 C CA . ASP A 1 88 ? 0.028 -12.777 5.175 1.00 89.44 88 ASP A CA 1
ATOM 689 C C . ASP A 1 88 ? 1.056 -11.741 4.701 1.00 89.44 88 ASP A C 1
ATOM 691 O O . ASP A 1 88 ? 1.968 -11.319 5.414 1.00 89.44 88 ASP A O 1
ATOM 695 N N . GLY A 1 89 ? 0.893 -11.354 3.438 1.00 88.81 89 GLY A N 1
ATOM 696 C CA . GLY A 1 89 ? 1.838 -10.534 2.705 1.00 88.81 89 GLY A CA 1
ATOM 697 C C . GLY A 1 89 ? 1.188 -9.351 2.019 1.00 88.81 89 GLY A C 1
ATOM 698 O O . GLY A 1 89 ? -0.015 -9.311 1.764 1.00 88.81 89 GLY A O 1
ATOM 699 N N . TRP A 1 90 ? 2.015 -8.368 1.707 1.00 87.81 90 TRP A N 1
ATOM 700 C CA . TRP A 1 90 ? 1.622 -7.176 0.980 1.00 87.81 90 TRP A CA 1
ATOM 701 C C . TRP A 1 90 ? 2.053 -7.302 -0.474 1.00 87.81 90 TRP A C 1
ATOM 703 O O . TRP A 1 90 ? 3.159 -7.745 -0.774 1.00 87.81 90 TRP A O 1
ATOM 713 N N . LEU A 1 91 ? 1.193 -6.878 -1.389 1.00 89.25 91 LEU A N 1
ATOM 714 C CA . LEU A 1 91 ? 1.507 -6.794 -2.807 1.00 89.25 91 LEU A CA 1
ATOM 715 C C . LEU A 1 91 ? 1.400 -5.338 -3.238 1.00 89.25 91 LEU A C 1
ATOM 717 O O . LEU A 1 91 ? 0.314 -4.765 -3.213 1.00 89.25 91 LEU A O 1
ATOM 721 N N . LYS A 1 92 ? 2.523 -4.737 -3.624 1.00 88.44 92 LYS A N 1
ATOM 722 C CA . LYS A 1 92 ? 2.602 -3.376 -4.150 1.00 88.44 92 LYS A CA 1
ATOM 723 C C . LYS A 1 92 ? 2.801 -3.435 -5.660 1.00 88.44 92 LYS A C 1
ATOM 725 O O . LYS A 1 92 ? 3.747 -4.056 -6.135 1.00 88.44 92 LYS A O 1
ATOM 730 N N . LEU A 1 93 ? 1.940 -2.744 -6.397 1.00 88.88 93 LEU A N 1
ATOM 731 C CA . LEU A 1 93 ? 2.055 -2.576 -7.842 1.00 88.88 93 LEU A CA 1
ATOM 732 C C . LEU A 1 93 ? 2.402 -1.124 -8.163 1.00 88.88 93 LEU A C 1
ATOM 734 O O . LEU A 1 93 ? 1.738 -0.207 -7.672 1.00 88.88 93 LEU A O 1
ATOM 738 N N . ASP A 1 94 ? 3.412 -0.917 -8.998 1.00 88.94 94 ASP A N 1
ATOM 739 C CA . ASP A 1 94 ? 3.694 0.366 -9.638 1.00 88.94 94 ASP A CA 1
ATOM 740 C C . ASP A 1 94 ? 3.218 0.294 -11.095 1.00 88.94 94 ASP A C 1
ATOM 742 O O . ASP A 1 94 ? 3.859 -0.310 -11.953 1.00 88.94 94 ASP A O 1
ATOM 746 N N . VAL A 1 95 ? 2.028 0.837 -11.357 1.00 90.06 95 VAL A N 1
ATOM 747 C CA . VAL A 1 95 ? 1.408 0.816 -12.684 1.00 90.06 95 VAL A CA 1
ATOM 748 C C . VAL A 1 95 ? 1.861 2.043 -13.466 1.00 90.06 95 VAL A C 1
ATOM 750 O O . VAL A 1 95 ? 1.576 3.177 -13.077 1.00 90.06 95 VAL A O 1
ATOM 753 N N . VAL A 1 96 ? 2.527 1.814 -14.592 1.00 90.19 96 VAL A N 1
ATOM 754 C CA . VAL A 1 96 ? 3.019 2.848 -15.507 1.00 90.19 96 VAL A CA 1
ATOM 755 C C . VAL A 1 96 ? 2.323 2.756 -16.858 1.00 90.19 96 VAL A C 1
ATOM 757 O O . VAL A 1 96 ? 2.042 1.668 -17.353 1.00 90.19 96 VAL A O 1
ATOM 760 N N . THR A 1 97 ? 2.072 3.906 -17.480 1.00 89.94 97 THR A N 1
ATOM 761 C CA . THR A 1 97 ? 1.527 3.990 -18.848 1.00 89.94 97 THR A CA 1
ATOM 762 C C . THR A 1 97 ? 2.563 4.411 -19.891 1.00 89.94 97 THR A C 1
ATOM 764 O O . THR A 1 97 ? 2.396 4.153 -21.080 1.00 89.94 97 THR A O 1
ATOM 767 N N . GLU A 1 98 ? 3.668 5.019 -19.453 1.00 88.06 98 GLU A N 1
ATOM 768 C CA . GLU A 1 98 ? 4.748 5.517 -20.306 1.00 88.06 98 GLU A CA 1
ATOM 769 C C . GLU A 1 98 ? 6.115 5.126 -19.727 1.00 88.06 98 GLU A C 1
ATOM 771 O O . GLU A 1 98 ? 6.356 5.251 -18.523 1.00 88.06 98 GLU A O 1
ATOM 776 N N . ALA A 1 99 ? 7.054 4.747 -20.595 1.00 88.00 99 ALA A N 1
ATOM 777 C CA . ALA A 1 99 ? 8.448 4.537 -20.221 1.00 88.00 99 ALA A CA 1
ATOM 778 C C . ALA A 1 99 ? 9.151 5.901 -20.081 1.00 88.00 99 ALA A C 1
ATOM 780 O O . ALA A 1 99 ? 9.500 6.546 -21.077 1.00 88.00 99 ALA A O 1
ATOM 781 N N . SER A 1 100 ? 9.324 6.362 -18.840 1.00 86.94 100 SER A N 1
ATOM 782 C CA . SER A 1 100 ? 9.897 7.674 -18.519 1.00 86.94 100 SER A CA 1
ATOM 783 C C . SER A 1 100 ? 10.987 7.592 -17.452 1.00 86.94 100 SER A C 1
ATOM 785 O O . SER A 1 100 ? 10.925 6.767 -16.543 1.00 86.94 100 SER A O 1
ATOM 787 N N . TYR A 1 101 ? 11.981 8.472 -17.561 1.00 86.56 101 TYR A N 1
ATOM 788 C CA . TYR A 1 101 ? 13.242 8.381 -16.828 1.00 86.56 101 TYR A CA 1
ATOM 789 C C . TYR A 1 101 ? 13.710 9.739 -16.287 1.00 86.56 101 TYR A C 1
ATOM 791 O O . TYR A 1 101 ? 13.287 10.811 -16.742 1.00 86.56 101 TYR A O 1
ATOM 799 N N . GLY A 1 102 ? 14.615 9.691 -15.312 1.00 79.44 102 GLY A N 1
ATOM 800 C CA . GLY A 1 102 ? 15.311 10.835 -14.736 1.00 79.44 102 GLY A CA 1
ATOM 801 C C . GLY A 1 102 ? 14.945 11.119 -13.277 1.00 79.44 102 GLY A C 1
ATOM 802 O O . GLY A 1 102 ? 13.823 10.899 -12.812 1.00 79.44 102 GLY A O 1
ATOM 803 N N . ARG A 1 103 ? 15.904 11.690 -12.540 1.00 73.19 103 ARG A N 1
ATOM 804 C CA . ARG A 1 103 ? 15.748 12.121 -11.139 1.00 73.19 103 ARG A CA 1
ATOM 805 C C . ARG A 1 103 ? 15.779 13.650 -10.996 1.00 73.19 103 ARG A C 1
ATOM 807 O O . ARG A 1 103 ? 16.432 14.323 -11.785 1.00 73.19 103 ARG A O 1
ATOM 814 N N . PRO A 1 104 ? 15.097 14.234 -9.987 1.00 63.91 104 PRO A N 1
ATOM 815 C CA . PRO A 1 104 ? 14.176 13.615 -9.024 1.00 63.91 104 PRO A CA 1
ATOM 816 C C . PRO A 1 104 ? 12.733 13.493 -9.560 1.00 63.91 104 PRO A C 1
ATOM 818 O O . PRO A 1 104 ? 11.800 13.256 -8.788 1.00 63.91 104 PRO A O 1
ATOM 821 N N . THR A 1 105 ? 12.529 13.721 -10.858 1.00 67.94 105 THR A N 1
ATOM 822 C CA . THR A 1 105 ? 11.243 13.639 -11.556 1.00 67.94 105 THR A CA 1
ATOM 823 C C . THR A 1 105 ? 11.506 13.018 -12.922 1.00 67.94 105 THR A C 1
ATOM 825 O O . THR A 1 105 ? 12.352 13.543 -13.648 1.00 67.94 105 THR A O 1
ATOM 828 N N . ARG A 1 106 ? 10.766 11.957 -13.271 1.00 75.31 106 ARG A N 1
ATOM 829 C CA . ARG A 1 106 ? 10.882 11.224 -14.541 1.00 75.31 106 ARG A CA 1
ATOM 830 C C . ARG A 1 106 ? 10.329 12.054 -15.704 1.00 75.31 106 ARG A C 1
ATOM 832 O O . ARG A 1 106 ? 9.205 11.877 -16.159 1.00 75.31 106 ARG A O 1
ATOM 839 N N . ALA A 1 107 ? 11.075 13.086 -16.087 1.00 81.12 107 ALA A N 1
ATOM 840 C CA . ALA A 1 107 ? 10.640 14.094 -17.050 1.00 81.12 107 ALA A CA 1
ATOM 841 C C . ALA A 1 107 ? 10.999 13.733 -18.501 1.00 81.12 107 ALA A C 1
ATOM 843 O O . ALA A 1 107 ? 10.371 14.277 -19.416 1.00 81.12 107 ALA A O 1
ATOM 844 N N . LEU A 1 108 ? 11.982 12.842 -18.689 1.00 83.31 108 LEU A N 1
ATOM 845 C CA . LEU A 1 108 ? 12.451 12.347 -19.981 1.00 83.31 108 LEU A CA 1
ATOM 846 C C . LEU A 1 108 ? 11.514 11.221 -20.423 1.00 83.31 108 LEU A C 1
ATOM 848 O O . LEU A 1 108 ? 11.489 10.162 -19.801 1.00 83.31 108 LEU A O 1
ATOM 852 N N . ARG A 1 109 ? 10.700 11.466 -21.449 1.00 85.69 109 ARG A N 1
ATOM 853 C CA . ARG A 1 109 ? 9.746 10.485 -21.984 1.00 85.69 109 ARG A CA 1
ATOM 854 C C . ARG A 1 109 ? 10.381 9.692 -23.120 1.00 85.69 109 ARG A C 1
ATOM 856 O O . ARG A 1 109 ? 11.223 10.220 -23.840 1.00 85.69 109 ARG A O 1
ATOM 863 N N . THR A 1 110 ? 9.943 8.451 -23.299 1.00 88.19 110 THR A N 1
ATOM 864 C CA . THR A 1 110 ? 10.301 7.620 -24.452 1.00 88.19 110 THR A CA 1
ATOM 865 C C . THR A 1 110 ? 9.062 6.918 -24.998 1.00 88.19 110 THR A C 1
ATOM 867 O O . THR A 1 110 ? 8.150 6.578 -24.245 1.00 88.19 110 THR A O 1
ATOM 870 N N . ASN A 1 111 ? 9.054 6.635 -26.300 1.00 86.75 111 ASN A N 1
ATOM 871 C CA . ASN A 1 111 ? 7.943 5.939 -26.957 1.00 86.75 111 ASN A CA 1
ATOM 872 C C . ASN A 1 111 ? 8.087 4.401 -26.889 1.00 86.75 111 ASN A C 1
ATOM 874 O O . ASN A 1 111 ? 7.405 3.682 -27.615 1.00 86.75 111 ASN A O 1
ATOM 878 N N . LEU A 1 112 ? 8.960 3.885 -26.010 1.00 91.25 112 LEU A N 1
ATOM 879 C CA . LEU A 1 112 ? 9.222 2.447 -25.859 1.00 91.25 112 LEU A CA 1
ATOM 880 C C . LEU A 1 112 ? 8.000 1.663 -25.362 1.00 91.25 112 LEU A C 1
ATOM 882 O O . LEU A 1 112 ? 7.868 0.485 -25.678 1.00 91.25 112 LEU A O 1
ATOM 886 N N . ALA A 1 113 ? 7.106 2.310 -24.606 1.00 92.06 113 ALA A N 1
ATOM 887 C CA . ALA A 1 113 ? 5.946 1.670 -23.986 1.00 92.06 113 ALA A CA 1
ATOM 888 C C . ALA A 1 113 ? 5.032 0.953 -24.995 1.00 92.06 113 ALA A C 1
ATOM 890 O O . ALA A 1 113 ? 4.652 -0.193 -24.772 1.00 92.06 113 ALA A O 1
ATOM 891 N N . VAL A 1 114 ? 4.715 1.606 -26.119 1.00 92.50 114 VAL A N 1
ATOM 892 C CA . VAL A 1 114 ? 3.808 1.055 -27.141 1.00 92.50 114 VAL A CA 1
ATOM 893 C C . VAL A 1 114 ? 4.413 -0.191 -27.786 1.00 92.50 114 VAL A C 1
ATOM 895 O O . VAL A 1 114 ? 3.773 -1.239 -27.803 1.00 92.50 114 VAL A O 1
ATOM 898 N N . GLY A 1 115 ? 5.667 -0.103 -28.238 1.00 92.94 115 GLY A N 1
ATOM 899 C CA . GLY A 1 115 ? 6.372 -1.235 -28.842 1.00 92.94 115 GLY A CA 1
ATOM 900 C C . GLY A 1 115 ? 6.571 -2.397 -27.866 1.00 92.94 115 GLY A C 1
ATOM 901 O O . GLY A 1 115 ? 6.272 -3.534 -28.206 1.00 92.94 115 GLY A O 1
ATOM 902 N N . CYS A 1 116 ? 6.943 -2.107 -26.615 1.00 93.88 116 CYS A N 1
ATOM 903 C CA . CYS A 1 116 ? 7.079 -3.102 -25.547 1.00 93.88 116 CYS A CA 1
ATOM 904 C C . CYS A 1 116 ? 5.772 -3.878 -25.288 1.00 93.88 116 CYS A C 1
ATOM 906 O O . CYS A 1 116 ? 5.795 -5.097 -25.122 1.00 93.88 116 CYS A O 1
ATOM 908 N N . LEU A 1 117 ? 4.623 -3.191 -25.293 1.00 94.25 117 LEU A N 1
ATOM 909 C CA . LEU A 1 117 ? 3.304 -3.817 -25.149 1.00 94.25 117 LEU A CA 1
ATOM 910 C C . LEU A 1 117 ? 2.882 -4.619 -26.391 1.00 94.25 117 LEU A C 1
ATOM 912 O O . LEU A 1 117 ? 2.201 -5.637 -26.251 1.00 94.25 117 LEU A O 1
ATOM 916 N N . GLN A 1 118 ? 3.278 -4.182 -27.590 1.00 94.12 118 GLN A N 1
ATOM 917 C CA . GLN A 1 118 ? 3.001 -4.873 -28.854 1.00 94.12 118 GLN A CA 1
ATOM 918 C C . GLN A 1 118 ? 3.834 -6.151 -29.016 1.00 94.12 118 GLN A C 1
ATOM 920 O O . GLN A 1 118 ? 3.292 -7.175 -29.417 1.00 94.12 118 GLN A O 1
ATOM 925 N N . THR A 1 119 ? 5.119 -6.122 -28.654 1.00 92.75 119 THR A N 1
ATOM 926 C CA . THR A 1 119 ? 6.046 -7.262 -28.775 1.00 92.75 119 THR A CA 1
ATOM 927 C C . THR A 1 119 ? 6.163 -8.087 -27.487 1.00 92.75 119 THR A C 1
ATOM 929 O O . THR A 1 119 ? 7.129 -8.828 -27.308 1.00 92.75 119 THR A O 1
ATOM 932 N N . ARG A 1 120 ? 5.230 -7.936 -26.539 1.00 92.56 120 ARG A N 1
ATOM 933 C CA . ARG A 1 120 ? 5.247 -8.673 -25.266 1.00 92.56 120 ARG A CA 1
ATOM 934 C C . ARG A 1 120 ? 5.215 -10.190 -25.502 1.00 92.56 120 ARG A C 1
ATOM 936 O O . ARG A 1 120 ? 4.445 -10.682 -26.324 1.00 92.56 120 ARG A O 1
ATOM 943 N N . ARG A 1 121 ? 6.000 -10.944 -24.733 1.00 90.81 121 ARG A N 1
ATOM 944 C CA . ARG A 1 121 ? 6.035 -12.417 -24.756 1.00 90.81 121 ARG A CA 1
ATOM 945 C C . ARG A 1 121 ? 5.337 -12.998 -23.533 1.00 90.81 121 ARG A C 1
ATOM 947 O O . ARG A 1 121 ? 5.413 -12.419 -22.449 1.00 90.81 121 ARG A O 1
ATOM 954 N N . ARG A 1 122 ? 4.681 -14.152 -23.682 1.00 86.19 122 ARG A N 1
ATOM 955 C CA . ARG A 1 122 ? 4.164 -14.918 -22.539 1.00 86.19 122 ARG A CA 1
ATOM 956 C C . ARG A 1 122 ? 5.348 -15.437 -21.716 1.00 86.19 122 ARG A C 1
ATOM 958 O O . ARG A 1 122 ? 6.306 -15.961 -22.277 1.00 86.19 122 ARG A O 1
ATOM 965 N N . LEU A 1 123 ? 5.293 -15.271 -20.399 1.00 82.12 123 LEU A N 1
ATOM 966 C CA . LEU A 1 123 ? 6.284 -15.774 -19.453 1.00 82.12 123 LEU A CA 1
ATOM 967 C C . LEU A 1 123 ? 5.547 -16.277 -18.206 1.00 82.12 123 LEU A C 1
ATOM 969 O O . LEU A 1 123 ? 5.150 -15.494 -17.340 1.00 82.12 123 LEU A O 1
ATOM 973 N N . GLY A 1 124 ? 5.321 -17.590 -18.148 1.00 81.06 124 GLY A N 1
ATOM 974 C CA . GLY A 1 124 ? 4.446 -18.207 -17.151 1.00 81.06 124 GLY A CA 1
ATOM 975 C C . GLY A 1 124 ? 3.015 -17.663 -17.236 1.00 81.06 124 GLY A C 1
ATOM 976 O O . GLY A 1 124 ? 2.435 -17.548 -18.317 1.00 81.06 124 GLY A O 1
ATOM 977 N N . ALA A 1 125 ? 2.456 -17.286 -16.087 1.00 80.00 125 ALA A N 1
ATOM 978 C CA . ALA A 1 125 ? 1.088 -16.781 -15.961 1.00 80.00 125 ALA A CA 1
ATOM 979 C C . ALA A 1 125 ? 0.879 -15.327 -16.441 1.00 80.00 125 ALA A C 1
ATOM 981 O O . ALA A 1 125 ? -0.216 -14.797 -16.283 1.00 80.00 125 ALA A O 1
ATOM 982 N N . GLY A 1 126 ? 1.898 -14.647 -16.976 1.00 86.81 126 GLY A N 1
ATOM 983 C CA . GLY A 1 126 ? 1.771 -13.258 -17.423 1.00 86.81 126 GLY A CA 1
ATOM 984 C C . GLY A 1 126 ? 2.578 -12.936 -18.673 1.00 86.81 126 GLY A C 1
ATOM 985 O O . GLY A 1 126 ? 3.151 -13.817 -19.310 1.00 86.81 126 GLY A O 1
ATOM 986 N N . PHE A 1 127 ? 2.625 -11.653 -19.028 1.00 90.69 127 PHE A N 1
ATOM 987 C CA . PHE A 1 127 ? 3.419 -11.150 -20.147 1.00 90.69 127 PHE A CA 1
ATOM 988 C C . PHE A 1 127 ? 4.636 -10.369 -19.652 1.00 90.69 127 PHE A C 1
ATOM 990 O O . PHE A 1 127 ? 4.527 -9.608 -18.695 1.00 90.69 127 PHE A O 1
ATOM 997 N N . ALA A 1 128 ? 5.773 -10.533 -20.324 1.00 91.12 128 ALA A N 1
ATOM 998 C CA . ALA A 1 128 ? 7.026 -9.815 -20.086 1.00 91.12 128 ALA A CA 1
ATOM 999 C C . ALA A 1 128 ? 7.526 -9.173 -21.398 1.00 91.12 128 ALA A C 1
ATOM 1001 O O . ALA A 1 128 ? 7.057 -9.559 -22.476 1.00 91.12 128 ALA A O 1
ATOM 1002 N N . PRO A 1 129 ? 8.472 -8.214 -21.364 1.00 93.06 129 PRO A N 1
ATOM 1003 C CA . PRO A 1 129 ? 8.948 -7.578 -22.585 1.00 93.06 129 PRO A CA 1
ATOM 1004 C C . PRO A 1 129 ? 9.687 -8.574 -23.489 1.00 93.06 129 PRO A C 1
ATOM 1006 O O . PRO A 1 129 ? 10.269 -9.564 -23.020 1.00 93.06 129 PRO A O 1
ATOM 1009 N N . ALA A 1 130 ? 9.720 -8.278 -24.789 1.00 93.44 130 ALA A N 1
ATOM 1010 C CA . ALA A 1 130 ? 10.730 -8.863 -25.667 1.00 93.44 130 ALA A CA 1
ATOM 1011 C C . ALA A 1 130 ? 12.140 -8.485 -25.160 1.00 93.44 130 ALA A C 1
ATOM 1013 O O . ALA A 1 130 ? 12.302 -7.380 -24.623 1.00 93.44 130 ALA A O 1
ATOM 1014 N N . PRO A 1 131 ? 13.155 -9.360 -25.309 1.00 92.88 131 PRO A N 1
ATOM 1015 C CA . PRO A 1 131 ? 14.514 -9.108 -24.824 1.00 92.88 131 PRO A CA 1
ATOM 1016 C C . PRO A 1 131 ? 15.094 -7.757 -25.259 1.00 92.88 131 PRO A C 1
ATOM 1018 O O . PRO A 1 131 ? 15.749 -7.089 -24.463 1.00 92.88 131 PRO A O 1
ATOM 1021 N N . GLU A 1 132 ? 14.797 -7.325 -26.483 1.00 94.75 132 GLU A N 1
ATOM 1022 C CA . GLU A 1 132 ? 15.225 -6.064 -27.091 1.00 94.75 132 GLU A CA 1
ATOM 1023 C C . GLU A 1 132 ? 14.693 -4.849 -26.309 1.00 94.75 132 GLU A C 1
ATOM 1025 O O . GLU A 1 132 ? 15.452 -3.937 -25.969 1.00 94.75 132 GLU A O 1
ATOM 1030 N N . TYR A 1 133 ? 13.400 -4.860 -25.960 1.00 94.19 133 TYR A N 1
ATOM 1031 C CA . TYR A 1 133 ? 12.769 -3.809 -25.157 1.00 94.19 133 TYR A CA 1
ATOM 1032 C C . TYR A 1 133 ? 13.176 -3.884 -23.683 1.00 94.19 133 TYR A C 1
ATOM 1034 O O . TYR A 1 133 ? 13.427 -2.838 -23.084 1.00 94.19 133 TYR A O 1
ATOM 1042 N N . GLU A 1 134 ? 13.290 -5.084 -23.097 1.00 93.12 134 GLU A N 1
ATOM 1043 C CA . GLU A 1 134 ? 13.754 -5.247 -21.709 1.00 93.12 134 GLU A CA 1
ATOM 1044 C C . GLU A 1 134 ? 15.167 -4.669 -21.542 1.00 93.12 134 GLU A C 1
ATOM 1046 O O . GLU A 1 134 ? 15.423 -3.888 -20.626 1.00 93.12 134 GLU A O 1
ATOM 1051 N N . LEU A 1 135 ? 16.066 -4.993 -22.477 1.00 94.06 135 LEU A N 1
ATOM 1052 C CA . LEU A 1 135 ? 17.447 -4.524 -22.505 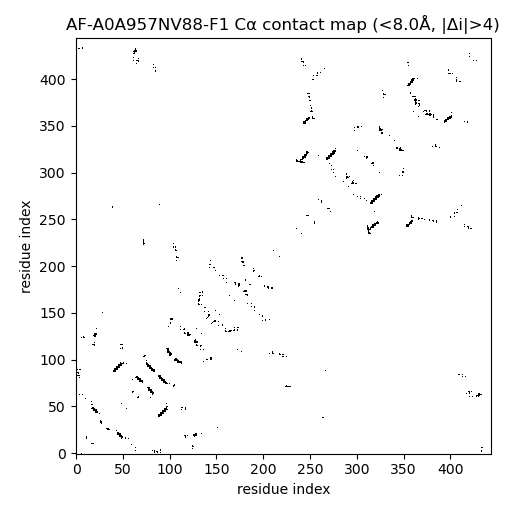1.00 94.06 135 LEU A CA 1
ATOM 1053 C C . LEU A 1 135 ? 17.508 -3.002 -22.679 1.00 94.06 135 LEU A C 1
ATOM 1055 O O . LEU A 1 135 ? 18.172 -2.327 -21.890 1.00 94.06 135 LEU A O 1
ATOM 1059 N N . ALA A 1 136 ? 16.793 -2.442 -23.662 1.00 94.19 136 ALA A N 1
ATOM 1060 C CA . ALA A 1 136 ? 16.767 -0.996 -23.887 1.00 94.19 136 ALA A CA 1
ATOM 1061 C C . ALA A 1 136 ? 16.227 -0.234 -22.661 1.00 94.19 136 ALA A C 1
ATOM 1063 O O . ALA A 1 136 ? 16.834 0.747 -22.224 1.00 94.19 136 ALA A O 1
ATOM 1064 N N . MET A 1 137 ? 15.131 -0.709 -22.057 1.00 92.81 137 MET A N 1
ATOM 1065 C CA . MET A 1 137 ? 14.547 -0.090 -20.865 1.00 92.81 137 MET A CA 1
ATOM 1066 C C . MET A 1 137 ? 15.466 -0.198 -19.639 1.00 92.81 137 MET A C 1
ATOM 1068 O O . MET A 1 137 ? 15.585 0.779 -18.895 1.00 92.81 137 MET A O 1
ATOM 1072 N N . LEU A 1 138 ? 16.151 -1.332 -19.445 1.00 91.81 138 LEU A N 1
ATOM 1073 C CA . LEU A 1 138 ? 17.096 -1.544 -18.342 1.00 91.81 138 LEU A CA 1
ATOM 1074 C C . LEU A 1 138 ? 18.372 -0.699 -18.496 1.00 91.81 138 LEU A C 1
ATOM 1076 O O . LEU A 1 138 ? 18.858 -0.147 -17.505 1.00 91.81 138 LEU A O 1
ATOM 1080 N N . LEU A 1 139 ? 18.888 -0.526 -19.720 1.00 92.44 139 LEU A N 1
ATOM 1081 C CA . LEU A 1 139 ? 19.986 0.409 -19.999 1.00 92.44 139 LEU A CA 1
ATOM 1082 C C . LEU A 1 139 ? 19.596 1.843 -19.640 1.00 92.44 139 LEU A C 1
ATOM 1084 O O . LEU A 1 139 ? 20.306 2.490 -18.871 1.00 92.44 139 LEU A O 1
ATOM 1088 N N . LEU A 1 140 ? 18.463 2.334 -20.157 1.00 92.12 140 LEU A N 1
ATOM 1089 C CA . LEU A 1 140 ? 17.980 3.685 -19.854 1.00 92.12 140 LEU A CA 1
ATOM 1090 C C . LEU A 1 140 ? 17.778 3.890 -18.357 1.00 92.12 140 LEU A C 1
ATOM 1092 O O . LEU A 1 140 ? 18.162 4.926 -17.823 1.00 92.12 140 LEU A O 1
ATOM 1096 N N . HIS A 1 141 ? 17.241 2.889 -17.668 1.00 90.25 141 HIS A N 1
ATOM 1097 C CA . HIS A 1 141 ? 17.073 2.930 -16.229 1.00 90.25 141 HIS A CA 1
ATOM 1098 C C . HIS A 1 141 ? 18.421 3.053 -15.481 1.00 90.25 141 HIS A C 1
ATOM 1100 O O . HIS A 1 141 ? 18.594 3.939 -14.637 1.00 90.25 141 HIS A O 1
ATOM 1106 N N . CYS A 1 142 ? 19.422 2.235 -15.823 1.00 91.06 142 CYS A N 1
ATOM 1107 C CA . CYS A 1 142 ? 20.756 2.329 -15.217 1.00 91.06 142 CYS A CA 1
ATOM 1108 C C . CYS A 1 142 ? 21.427 3.685 -15.503 1.00 91.06 142 CYS A C 1
ATOM 1110 O O . CYS A 1 142 ? 22.014 4.289 -14.602 1.00 91.06 142 CYS A O 1
ATOM 1112 N N . LEU A 1 143 ? 21.296 4.192 -16.734 1.00 91.38 143 LEU A N 1
ATOM 1113 C CA . LEU A 1 143 ? 21.906 5.444 -17.185 1.00 91.38 143 LEU A CA 1
ATOM 1114 C C . LEU A 1 143 ? 21.223 6.698 -16.622 1.00 91.38 143 LEU A C 1
ATOM 1116 O O . LEU A 1 143 ? 21.911 7.620 -16.197 1.00 91.38 143 LEU A O 1
ATOM 1120 N N . LEU A 1 144 ? 19.891 6.765 -16.623 1.00 89.38 144 LEU A N 1
ATOM 1121 C CA . LEU A 1 144 ? 19.127 7.990 -16.342 1.00 89.38 144 LEU A CA 1
ATOM 1122 C C . LEU A 1 144 ? 18.515 8.034 -14.939 1.00 89.38 144 LEU A C 1
ATOM 1124 O O . LEU A 1 144 ? 18.374 9.123 -14.379 1.00 89.38 144 LEU A O 1
ATOM 1128 N N . ASP A 1 145 ? 18.167 6.881 -14.358 1.00 86.00 145 ASP A N 1
ATOM 1129 C CA . ASP A 1 145 ? 17.639 6.824 -12.994 1.00 86.00 145 ASP A CA 1
ATOM 1130 C C . ASP A 1 145 ? 18.748 6.539 -11.978 1.00 86.00 145 ASP A C 1
ATOM 1132 O O . ASP A 1 145 ? 18.899 7.299 -11.023 1.00 86.00 145 ASP A O 1
ATOM 1136 N N . LYS A 1 146 ? 19.522 5.456 -12.133 1.00 85.50 146 LYS A N 1
ATOM 1137 C CA . LYS A 1 146 ? 20.533 5.070 -11.124 1.00 85.50 146 LYS A CA 1
ATOM 1138 C C . LYS A 1 146 ? 21.803 5.914 -11.220 1.00 85.50 146 LYS A C 1
ATOM 1140 O O . LYS A 1 146 ? 22.292 6.352 -10.180 1.00 85.50 146 LYS A O 1
ATOM 1145 N N . GLY A 1 147 ? 22.312 6.133 -12.434 1.00 87.69 147 GLY A N 1
ATOM 1146 C CA . GLY A 1 147 ? 23.639 6.707 -12.688 1.00 87.69 147 GLY A CA 1
ATOM 1147 C C . GLY A 1 147 ? 24.790 5.711 -12.483 1.00 87.69 147 GLY A C 1
ATOM 1148 O O . GLY A 1 147 ? 25.939 6.124 -12.379 1.00 87.69 147 GLY A O 1
ATOM 1149 N N . TYR A 1 148 ? 24.486 4.413 -12.379 1.00 89.38 148 TYR A N 1
ATOM 1150 C CA . TYR A 1 148 ? 25.444 3.314 -12.228 1.00 89.38 148 TYR A CA 1
ATOM 1151 C C . TYR A 1 148 ? 24.774 1.972 -12.571 1.00 89.38 148 TYR A C 1
ATOM 1153 O O . TYR A 1 148 ? 23.546 1.874 -12.621 1.00 89.38 148 TYR A O 1
ATOM 1161 N N . PHE A 1 149 ? 25.578 0.925 -12.763 1.00 90.25 149 PHE A N 1
ATOM 1162 C CA . PHE A 1 149 ? 25.114 -0.432 -13.063 1.00 90.25 149 PHE A CA 1
ATOM 1163 C C . PHE A 1 149 ? 25.355 -1.355 -11.859 1.00 90.25 149 PHE A C 1
ATOM 1165 O O . PHE A 1 149 ? 26.504 -1.652 -11.536 1.00 90.25 149 PHE A O 1
ATOM 1172 N N . LYS A 1 150 ? 24.290 -1.824 -11.194 1.00 89.81 150 LYS A N 1
ATOM 1173 C CA . LYS A 1 150 ? 24.378 -2.855 -10.137 1.00 89.81 150 LYS A CA 1
ATOM 1174 C C . LYS A 1 150 ? 24.837 -4.209 -10.710 1.00 89.81 150 LYS A C 1
ATOM 1176 O O . LYS A 1 150 ? 24.430 -4.507 -11.829 1.00 89.81 150 LYS A O 1
ATOM 1181 N N . PRO A 1 151 ? 25.523 -5.084 -9.946 1.00 87.94 151 PRO A N 1
ATOM 1182 C CA . PRO A 1 151 ? 25.878 -6.439 -10.396 1.00 87.94 151 PRO A CA 1
ATOM 1183 C C . PRO A 1 151 ? 24.685 -7.255 -10.927 1.00 87.94 151 PRO A C 1
ATOM 1185 O O . PRO A 1 151 ? 24.773 -7.842 -11.999 1.00 87.94 151 PRO A O 1
ATOM 1188 N N . GLU A 1 152 ? 23.536 -7.199 -10.245 1.00 87.44 152 GLU A N 1
ATOM 1189 C CA . GLU A 1 152 ? 22.264 -7.815 -10.674 1.00 87.44 152 GLU A CA 1
ATOM 1190 C C . GLU A 1 152 ? 21.834 -7.334 -12.075 1.00 87.44 152 GLU A C 1
ATOM 1192 O O . GLU A 1 152 ? 21.468 -8.124 -12.945 1.00 87.44 152 GLU A O 1
ATOM 1197 N N . HIS A 1 153 ? 21.930 -6.023 -12.321 1.00 89.12 153 HIS A N 1
ATOM 1198 C CA . HIS A 1 153 ? 21.555 -5.409 -13.595 1.00 89.12 153 HIS A CA 1
ATOM 1199 C C . HIS A 1 153 ? 22.574 -5.752 -14.693 1.00 89.12 153 HIS A C 1
ATOM 1201 O O . HIS A 1 153 ? 22.184 -5.970 -15.835 1.00 89.12 153 HIS A O 1
ATOM 1207 N N . GLN A 1 154 ? 23.867 -5.835 -14.356 1.00 90.62 154 GLN A N 1
ATOM 1208 C CA . GLN A 1 154 ? 24.930 -6.259 -15.275 1.00 90.62 154 GLN A CA 1
ATOM 1209 C C . GLN A 1 154 ? 24.702 -7.705 -15.744 1.00 90.62 154 GLN A C 1
ATOM 1211 O O . GLN A 1 154 ? 24.667 -7.959 -16.948 1.00 90.62 154 GLN A O 1
ATOM 1216 N N . ALA A 1 155 ? 24.450 -8.626 -14.807 1.00 89.56 155 ALA A N 1
ATOM 1217 C CA . ALA A 1 155 ? 24.129 -10.021 -15.105 1.00 89.56 155 ALA A CA 1
ATOM 1218 C C . ALA A 1 155 ? 22.839 -10.151 -15.936 1.00 89.56 155 ALA A C 1
ATOM 1220 O O . ALA A 1 155 ? 22.793 -10.916 -16.902 1.00 89.56 155 ALA A O 1
ATOM 1221 N N . ARG A 1 156 ? 21.799 -9.358 -15.627 1.00 89.75 156 ARG A N 1
ATOM 1222 C CA . ARG A 1 156 ? 20.567 -9.352 -16.429 1.00 89.75 156 ARG A CA 1
ATOM 1223 C C . ARG A 1 156 ? 20.795 -8.814 -17.843 1.00 89.75 156 ARG A C 1
ATOM 1225 O O . ARG A 1 156 ? 20.273 -9.407 -18.780 1.00 89.75 156 ARG A O 1
ATOM 1232 N N . LEU A 1 157 ? 21.586 -7.754 -18.019 1.00 91.50 157 LEU A N 1
ATOM 1233 C CA . LEU A 1 157 ? 21.944 -7.226 -19.343 1.00 91.50 157 LEU A CA 1
ATOM 1234 C C . LEU A 1 157 ? 22.730 -8.248 -20.178 1.00 91.50 157 LEU A C 1
ATOM 1236 O O . LEU A 1 157 ? 22.446 -8.389 -21.364 1.00 91.50 157 LEU A O 1
ATOM 1240 N N . GLN A 1 158 ? 23.653 -8.999 -19.568 1.00 91.44 158 GLN A N 1
ATOM 1241 C CA . GLN A 1 158 ? 24.357 -10.098 -20.239 1.00 91.44 158 GLN A CA 1
ATOM 1242 C C . GLN A 1 158 ? 23.385 -11.205 -20.684 1.00 91.44 158 GLN A C 1
ATOM 1244 O O . GLN A 1 158 ? 23.334 -11.542 -21.863 1.00 91.44 158 GLN A O 1
ATOM 1249 N N . SER A 1 159 ? 22.536 -11.692 -19.773 1.00 91.44 159 SER A N 1
ATOM 1250 C CA . SER A 1 159 ? 21.508 -12.698 -20.083 1.00 91.44 159 SER A CA 1
ATOM 1251 C C . SER A 1 159 ? 20.520 -12.231 -21.165 1.00 91.44 159 SER A C 1
ATOM 1253 O O . SER A 1 159 ? 20.024 -13.039 -21.950 1.00 91.44 159 SER A O 1
ATOM 1255 N N . LEU A 1 160 ? 20.216 -10.930 -21.228 1.00 91.44 160 LEU A N 1
ATOM 1256 C CA . LEU A 1 160 ? 19.356 -10.357 -22.264 1.00 91.44 160 LEU A CA 1
ATOM 1257 C C . LEU A 1 160 ? 20.057 -10.244 -23.620 1.00 91.44 160 LEU A C 1
ATOM 1259 O O . LEU A 1 160 ? 19.416 -10.510 -24.630 1.00 91.44 160 LEU A O 1
ATOM 1263 N N . LEU A 1 161 ? 21.353 -9.915 -23.665 1.00 93.44 161 LEU A N 1
ATOM 1264 C CA . LEU A 1 161 ? 22.135 -9.914 -24.909 1.00 93.44 161 LEU A CA 1
ATOM 1265 C C . LEU A 1 161 ? 22.130 -11.287 -25.596 1.00 93.44 161 LEU A C 1
ATOM 1267 O O . LEU A 1 161 ? 22.023 -11.355 -26.818 1.00 93.44 161 LEU A O 1
ATOM 1271 N N . GLU A 1 162 ? 22.201 -12.367 -24.821 1.00 92.06 162 GLU A N 1
ATOM 1272 C CA . GLU A 1 162 ? 22.106 -13.744 -25.326 1.00 92.06 162 GLU A CA 1
ATOM 1273 C C . GLU A 1 162 ? 20.701 -14.068 -25.873 1.00 92.06 162 GLU A C 1
ATOM 1275 O O . GLU A 1 162 ? 20.576 -14.795 -26.853 1.00 92.06 162 GLU A O 1
ATOM 1280 N N . GLN A 1 163 ? 19.648 -13.480 -25.291 1.00 91.31 163 GLN A N 1
ATOM 1281 C CA . GLN A 1 163 ? 18.250 -13.665 -25.713 1.00 91.31 163 GLN A CA 1
ATOM 1282 C C . GLN A 1 163 ? 17.801 -12.763 -26.875 1.00 91.31 163 GLN A C 1
ATOM 1284 O O . GLN A 1 163 ? 16.755 -13.040 -27.459 1.00 91.31 163 GLN A O 1
ATOM 1289 N N . VAL A 1 164 ? 18.518 -11.677 -27.193 1.00 93.19 164 VAL A N 1
ATOM 1290 C CA . VAL A 1 164 ? 18.154 -10.789 -28.314 1.00 93.19 164 VAL A CA 1
ATOM 1291 C C . VAL A 1 164 ? 18.205 -11.559 -29.629 1.00 93.19 164 VAL A C 1
ATOM 1293 O O . VAL A 1 164 ? 19.248 -12.102 -29.998 1.00 93.19 164 VAL A O 1
ATOM 1296 N N . SER A 1 165 ? 17.085 -11.530 -30.339 1.00 91.31 165 SER A N 1
ATOM 1297 C CA . SER A 1 165 ? 16.845 -12.212 -31.609 1.00 91.31 165 SER A CA 1
ATOM 1298 C C . SER A 1 165 ? 16.809 -11.250 -32.799 1.00 91.31 165 SER A C 1
ATOM 1300 O O . SER A 1 165 ? 17.231 -11.629 -33.890 1.00 91.31 165 SER A O 1
ATOM 1302 N N . ASP A 1 166 ? 16.369 -10.003 -32.591 1.00 92.38 166 ASP A N 1
ATOM 1303 C CA . ASP A 1 166 ? 16.322 -8.970 -33.628 1.00 92.38 166 ASP A CA 1
ATOM 1304 C C . ASP A 1 166 ? 17.322 -7.834 -33.350 1.00 92.38 166 ASP A C 1
ATOM 1306 O O . ASP A 1 166 ? 17.032 -6.815 -32.714 1.00 92.38 166 ASP A O 1
ATOM 1310 N N . ASP A 1 167 ? 18.528 -8.006 -33.890 1.00 91.94 167 ASP A N 1
ATOM 1311 C CA . ASP A 1 167 ? 19.591 -7.002 -33.876 1.00 91.94 167 ASP A CA 1
ATOM 1312 C C . ASP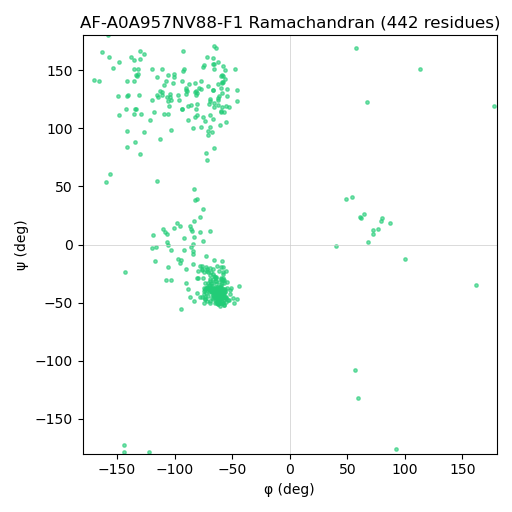 A 1 167 ? 19.191 -5.691 -34.583 1.00 91.94 167 ASP A C 1
ATOM 1314 O O . ASP A 1 167 ? 19.679 -4.622 -34.203 1.00 91.94 167 ASP A O 1
ATOM 1318 N N . LYS A 1 168 ? 18.302 -5.730 -35.591 1.00 92.50 168 LYS A N 1
ATOM 1319 C CA . LYS A 1 168 ? 17.861 -4.524 -36.315 1.00 92.50 168 LYS A CA 1
ATOM 1320 C C . LYS A 1 168 ? 16.923 -3.701 -35.444 1.00 92.50 168 LYS A C 1
ATOM 1322 O O . LYS A 1 168 ? 17.136 -2.495 -35.313 1.00 92.50 168 LYS A O 1
ATOM 1327 N N . LEU A 1 169 ? 15.938 -4.346 -34.818 1.00 93.50 169 LEU A N 1
ATOM 1328 C CA . LEU A 1 169 ? 15.064 -3.715 -33.831 1.00 93.50 169 LEU A CA 1
ATOM 1329 C C . LEU A 1 169 ? 15.895 -3.124 -32.689 1.00 93.50 169 LEU A C 1
ATOM 1331 O O . LEU A 1 169 ? 15.731 -1.952 -32.364 1.00 93.50 169 LEU A O 1
ATOM 1335 N N . LEU A 1 170 ? 16.851 -3.874 -32.133 1.00 93.38 170 LEU A N 1
ATOM 1336 C CA . LEU A 1 170 ? 17.693 -3.375 -31.044 1.00 93.38 170 LEU A CA 1
ATOM 1337 C C . LEU A 1 170 ? 18.464 -2.093 -31.429 1.00 93.38 170 LEU A C 1
ATOM 1339 O O . LEU A 1 170 ? 18.482 -1.127 -30.662 1.00 93.38 170 LEU A O 1
ATOM 1343 N N . VAL A 1 171 ? 19.047 -2.037 -32.632 1.00 93.25 171 VAL A N 1
ATOM 1344 C CA . VAL A 1 171 ? 19.735 -0.833 -33.141 1.00 93.25 171 VAL A CA 1
ATOM 1345 C C . VAL A 1 171 ? 18.759 0.321 -33.408 1.00 93.25 171 VAL A C 1
ATOM 1347 O O . VAL A 1 171 ? 19.090 1.479 -33.128 1.00 93.25 171 VAL A O 1
ATOM 1350 N N . GLN A 1 172 ? 17.536 0.042 -33.873 1.00 92.56 172 GLN A N 1
ATOM 1351 C CA . GLN A 1 172 ? 16.480 1.057 -33.968 1.00 92.56 172 GLN A CA 1
ATOM 1352 C C . GLN A 1 172 ? 16.139 1.634 -32.586 1.00 92.56 172 GLN A C 1
ATOM 1354 O O . GLN A 1 172 ? 16.086 2.855 -32.448 1.00 92.56 172 GLN A O 1
ATOM 1359 N N . LEU A 1 173 ? 16.002 0.801 -31.546 1.00 93.25 173 LEU A N 1
ATOM 1360 C CA . LEU A 1 173 ? 15.739 1.251 -30.172 1.00 93.25 173 LEU A CA 1
ATOM 1361 C C . LEU A 1 173 ? 16.897 2.091 -29.609 1.00 93.25 173 LEU A C 1
ATOM 1363 O O . LEU A 1 173 ? 16.653 3.133 -28.998 1.00 93.25 173 LEU A O 1
ATOM 1367 N N . PHE A 1 174 ? 18.158 1.715 -29.848 1.00 92.81 174 PHE A N 1
ATOM 1368 C CA . PHE A 1 174 ? 19.324 2.523 -29.453 1.00 92.81 174 PHE A CA 1
ATOM 1369 C C . PHE A 1 174 ? 19.380 3.881 -30.166 1.00 92.81 174 PHE A C 1
ATOM 1371 O O . PHE A 1 174 ? 19.767 4.884 -29.558 1.00 92.81 174 PHE A O 1
ATOM 1378 N N . THR A 1 175 ? 18.967 3.921 -31.435 1.00 90.00 175 THR A N 1
ATOM 1379 C CA . THR A 1 175 ? 18.913 5.146 -32.247 1.00 90.00 175 THR A CA 1
ATOM 1380 C C . THR A 1 175 ? 17.772 6.054 -31.793 1.00 90.00 175 THR A C 1
ATOM 1382 O O . THR A 1 175 ? 17.989 7.233 -31.522 1.00 90.00 175 THR A O 1
ATOM 1385 N N . GLN A 1 176 ? 16.568 5.498 -31.629 1.00 88.88 176 GLN A N 1
ATOM 1386 C CA . GLN A 1 176 ? 15.377 6.203 -31.154 1.00 88.88 176 GLN A CA 1
ATOM 1387 C C . GLN A 1 176 ? 15.608 6.839 -29.780 1.00 88.88 176 GLN A C 1
ATOM 1389 O O . GLN A 1 176 ? 15.237 7.990 -29.553 1.00 88.88 176 GLN A O 1
ATOM 1394 N N . THR A 1 177 ? 16.230 6.096 -28.865 1.00 87.00 177 THR A N 1
ATOM 1395 C CA . THR A 1 177 ? 16.463 6.555 -27.494 1.00 87.00 177 THR A CA 1
ATOM 1396 C C . THR A 1 177 ? 17.656 7.499 -27.365 1.00 87.00 177 THR A C 1
ATOM 1398 O O . THR A 1 177 ? 17.675 8.278 -26.420 1.00 87.00 177 THR A O 1
ATOM 1401 N N . GLY A 1 178 ? 18.619 7.484 -28.296 1.00 85.81 178 GLY A N 1
ATOM 1402 C CA . GLY A 1 178 ? 19.827 8.319 -28.235 1.00 85.81 178 GLY A CA 1
ATOM 1403 C C . GLY A 1 178 ? 20.986 7.707 -27.439 1.00 85.81 178 GLY A C 1
ATOM 1404 O O . GLY A 1 178 ? 21.905 8.424 -27.052 1.00 85.81 178 GLY A O 1
ATOM 1405 N N . ILE A 1 179 ? 20.975 6.388 -27.197 1.00 85.19 179 ILE A N 1
ATOM 1406 C CA . ILE A 1 179 ? 22.077 5.661 -26.527 1.00 85.19 179 ILE A CA 1
ATOM 1407 C C . ILE A 1 179 ? 23.342 5.621 -27.420 1.00 85.19 179 ILE A C 1
ATOM 1409 O O . ILE A 1 179 ? 24.469 5.495 -26.933 1.00 85.19 179 ILE A O 1
ATOM 1413 N N . GLY A 1 180 ? 23.175 5.756 -28.741 1.00 81.75 180 GLY A N 1
ATOM 1414 C CA . GLY A 1 180 ? 24.278 5.933 -29.696 1.00 81.75 180 GLY A CA 1
ATOM 1415 C C . GLY A 1 180 ? 25.128 4.683 -29.954 1.00 81.75 180 GLY A C 1
ATOM 1416 O O . GLY A 1 180 ? 26.212 4.794 -30.522 1.00 81.75 180 GLY A O 1
ATOM 1417 N N . LEU A 1 181 ? 24.674 3.507 -29.514 1.00 88.44 181 LEU A N 1
ATOM 1418 C CA . LEU A 1 181 ? 25.260 2.211 -29.870 1.00 88.44 181 LEU A CA 1
ATOM 1419 C C . LEU A 1 181 ? 24.819 1.832 -31.290 1.00 88.44 181 LEU A C 1
ATOM 1421 O O . LEU A 1 181 ? 23.641 1.947 -31.624 1.00 88.44 181 LEU A O 1
ATOM 1425 N N . ARG A 1 182 ? 25.760 1.379 -32.120 1.00 89.19 182 ARG A N 1
ATOM 1426 C CA . ARG A 1 182 ? 25.553 1.086 -33.549 1.00 89.19 182 ARG A CA 1
ATOM 1427 C C . ARG A 1 182 ? 25.248 -0.384 -33.836 1.00 89.19 182 ARG A C 1
ATOM 1429 O O . ARG A 1 182 ? 24.818 -0.707 -34.936 1.00 89.19 182 ARG A O 1
ATOM 1436 N N . SER A 1 183 ? 25.506 -1.278 -32.882 1.00 91.75 183 SER A N 1
ATOM 1437 C CA . SER A 1 183 ? 25.272 -2.721 -33.019 1.00 91.75 183 SER A CA 1
ATOM 1438 C C . SER A 1 183 ? 25.113 -3.411 -31.662 1.00 91.75 183 SER A C 1
ATOM 1440 O O . SER A 1 183 ? 25.579 -2.906 -30.637 1.00 91.75 183 SER A O 1
ATOM 1442 N N . LYS A 1 184 ? 24.525 -4.614 -31.665 1.00 93.00 184 LYS A N 1
ATOM 1443 C CA . LYS A 1 184 ? 24.549 -5.541 -30.522 1.00 93.00 184 LYS A CA 1
ATOM 1444 C C . LYS A 1 184 ? 25.980 -5.902 -30.109 1.00 93.00 184 LYS A C 1
ATOM 1446 O O . LYS A 1 184 ? 26.273 -5.958 -28.918 1.00 93.00 184 LYS A O 1
ATOM 1451 N N . ALA A 1 185 ? 26.877 -6.091 -31.081 1.00 92.12 185 ALA A N 1
ATOM 1452 C CA . ALA A 1 185 ? 28.278 -6.442 -30.849 1.00 92.12 185 ALA A CA 1
ATOM 1453 C C . ALA A 1 185 ? 29.054 -5.355 -30.078 1.00 92.12 185 ALA A C 1
ATOM 1455 O O . ALA A 1 185 ? 29.838 -5.687 -29.193 1.00 92.12 185 ALA A O 1
ATOM 1456 N N . GLU 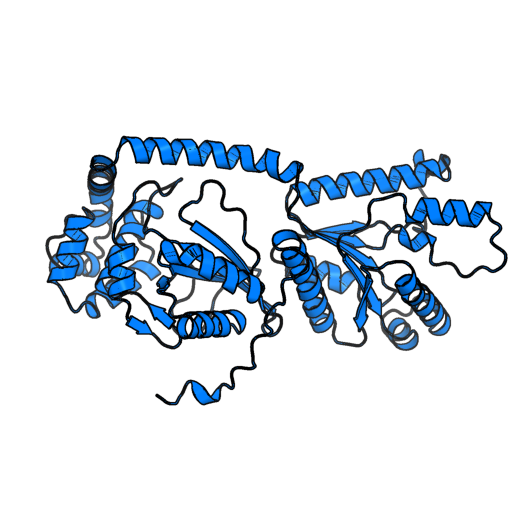A 1 186 ? 28.798 -4.068 -30.351 1.00 92.75 186 GLU A N 1
ATOM 1457 C CA . GLU A 1 186 ? 29.386 -2.948 -29.593 1.00 92.75 186 GLU A CA 1
ATOM 1458 C C . GLU A 1 186 ? 28.992 -3.018 -28.110 1.00 92.75 186 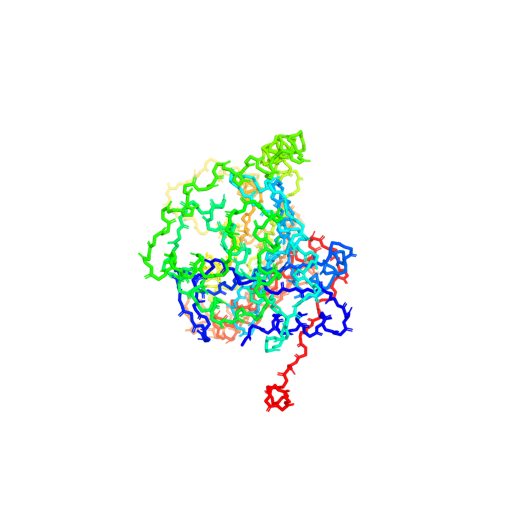GLU A C 1
ATOM 1460 O O . GLU A 1 186 ? 29.845 -2.907 -27.230 1.00 92.75 186 GLU A O 1
ATOM 1465 N N . LEU A 1 187 ? 27.710 -3.272 -27.822 1.00 92.94 187 LEU A N 1
ATOM 1466 C CA . LEU A 1 187 ? 27.244 -3.436 -26.447 1.00 92.94 187 LEU A CA 1
ATOM 1467 C C . LEU A 1 187 ? 27.818 -4.700 -25.795 1.00 92.94 187 LEU A C 1
ATOM 1469 O O . LEU A 1 187 ? 28.260 -4.644 -24.650 1.00 92.94 187 LEU A O 1
ATOM 1473 N N . ALA A 1 188 ? 27.842 -5.823 -26.514 1.00 93.31 188 ALA A N 1
ATOM 1474 C CA . ALA A 1 188 ? 28.388 -7.077 -26.010 1.00 93.31 188 ALA A CA 1
ATOM 1475 C C . ALA A 1 188 ? 29.878 -6.957 -25.651 1.00 93.31 188 ALA A C 1
ATOM 1477 O O . ALA A 1 188 ? 30.293 -7.469 -24.614 1.00 93.31 188 ALA A O 1
ATOM 1478 N N . ASP A 1 189 ? 30.676 -6.230 -26.441 1.00 93.88 189 ASP A N 1
ATOM 1479 C CA . ASP A 1 189 ? 32.083 -5.975 -26.122 1.00 93.88 189 ASP A CA 1
ATOM 1480 C C . ASP A 1 189 ? 32.247 -5.101 -24.867 1.00 93.88 189 ASP A C 1
ATOM 1482 O O . ASP A 1 189 ? 33.076 -5.406 -24.008 1.00 93.88 189 ASP A O 1
ATOM 1486 N N . ILE A 1 190 ? 31.410 -4.070 -24.704 1.00 92.69 190 ILE A N 1
ATOM 1487 C CA . ILE A 1 190 ? 31.385 -3.229 -23.497 1.00 92.69 190 ILE A CA 1
ATOM 1488 C C . ILE A 1 190 ? 31.034 -4.056 -22.252 1.00 92.69 190 ILE A C 1
ATOM 1490 O O . ILE A 1 190 ? 31.736 -3.957 -21.243 1.00 92.69 190 ILE A O 1
ATOM 1494 N N . VAL A 1 191 ? 29.981 -4.880 -22.320 1.00 91.56 191 VAL A N 1
ATOM 1495 C CA . VAL A 1 191 ? 29.543 -5.753 -21.216 1.00 91.56 191 VAL A CA 1
ATOM 1496 C C . VAL A 1 191 ? 30.637 -6.764 -20.867 1.00 91.56 191 VAL A C 1
ATOM 1498 O O . VAL A 1 191 ? 31.038 -6.855 -19.708 1.00 91.56 191 VAL A O 1
ATOM 1501 N N . ARG A 1 192 ? 31.198 -7.452 -21.870 1.00 91.06 192 ARG A N 1
ATOM 1502 C CA . ARG A 1 192 ? 32.269 -8.452 -21.713 1.00 91.06 192 ARG A CA 1
ATOM 1503 C C . ARG A 1 192 ? 33.545 -7.883 -21.089 1.00 91.06 192 ARG A C 1
ATOM 1505 O O . ARG A 1 192 ? 34.218 -8.583 -20.341 1.00 91.06 192 ARG A O 1
ATOM 1512 N N . ARG A 1 193 ? 33.895 -6.627 -21.389 1.00 92.25 193 ARG A N 1
ATOM 1513 C CA . ARG A 1 193 ? 35.052 -5.930 -20.793 1.00 92.25 193 ARG A CA 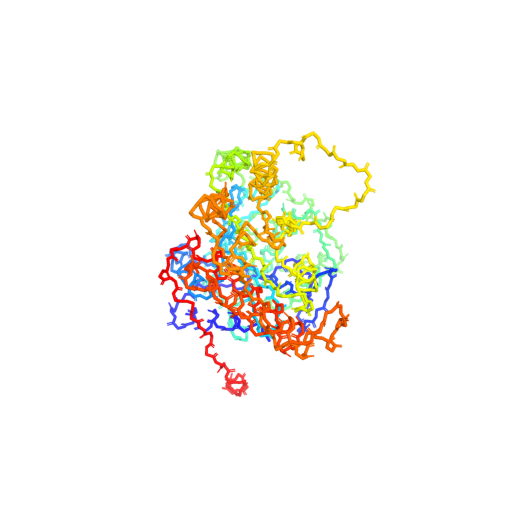1
ATOM 1514 C C . ARG A 1 193 ? 34.742 -5.257 -19.450 1.00 92.25 193 ARG A C 1
ATOM 1516 O O . ARG A 1 193 ? 35.630 -4.623 -18.888 1.00 92.25 193 ARG A O 1
ATOM 1523 N N . GLY A 1 194 ? 33.500 -5.316 -18.961 1.00 90.25 194 GLY A N 1
ATOM 1524 C CA . GLY A 1 194 ? 33.066 -4.572 -17.773 1.00 90.25 194 GLY A CA 1
ATOM 1525 C C . GLY A 1 194 ? 33.171 -3.047 -17.931 1.00 90.25 194 GLY A C 1
ATOM 1526 O O . GLY A 1 194 ? 33.271 -2.319 -16.944 1.00 90.25 194 GLY A O 1
ATOM 1527 N N . ALA A 1 195 ? 33.166 -2.537 -19.166 1.00 92.31 195 ALA A N 1
ATOM 1528 C CA . ALA A 1 195 ? 33.477 -1.147 -19.497 1.00 92.31 195 ALA A CA 1
ATOM 1529 C C . ALA A 1 195 ? 32.286 -0.189 -19.271 1.00 92.31 195 ALA A C 1
ATOM 1531 O O . ALA A 1 195 ? 32.067 0.743 -20.047 1.00 92.31 195 ALA A O 1
ATOM 1532 N N . TRP A 1 196 ? 31.511 -0.392 -18.201 1.00 91.38 196 TRP A N 1
ATOM 1533 C CA . TRP A 1 196 ? 30.252 0.306 -17.893 1.00 91.38 196 TRP A CA 1
ATOM 1534 C C . TRP A 1 196 ? 30.371 1.838 -17.874 1.00 91.38 196 TRP A C 1
ATOM 1536 O O . TRP A 1 196 ? 29.448 2.544 -18.283 1.00 91.38 196 TRP A O 1
ATOM 1546 N N . ASN A 1 197 ? 31.537 2.360 -17.482 1.00 91.50 197 ASN A N 1
ATOM 1547 C CA . ASN A 1 197 ? 31.839 3.794 -17.501 1.00 91.50 197 ASN A CA 1
ATOM 1548 C C . ASN A 1 197 ? 31.745 4.407 -18.912 1.00 91.50 197 ASN A C 1
ATOM 1550 O O . ASN A 1 197 ? 31.380 5.573 -19.043 1.00 91.50 197 ASN A O 1
ATOM 1554 N N . SER A 1 198 ? 31.992 3.627 -19.972 1.00 90.69 198 SER A N 1
ATOM 1555 C CA . SER A 1 198 ? 31.832 4.080 -21.364 1.00 90.69 198 SER A CA 1
ATOM 1556 C C . SER A 1 198 ? 30.369 4.313 -21.763 1.00 90.69 198 SER A C 1
ATOM 1558 O O . SER A 1 198 ? 30.103 5.148 -22.626 1.00 90.69 198 SER A O 1
ATOM 1560 N N . LEU A 1 199 ? 29.415 3.631 -21.114 1.00 90.06 199 LEU A N 1
ATOM 1561 C CA . LEU A 1 199 ? 27.980 3.888 -21.275 1.00 90.06 199 LEU A CA 1
ATOM 1562 C C . LEU A 1 199 ? 27.552 5.087 -20.424 1.00 90.06 199 LEU A C 1
ATOM 1564 O O . LEU A 1 199 ? 26.820 5.946 -20.909 1.00 90.06 199 LEU A O 1
ATOM 1568 N N . LEU A 1 200 ? 28.054 5.193 -19.186 1.00 91.56 200 LEU A N 1
ATOM 1569 C CA . LEU A 1 200 ? 27.788 6.344 -18.309 1.00 91.56 200 LEU A CA 1
ATOM 1570 C C . LEU A 1 200 ? 28.274 7.665 -18.926 1.00 91.56 200 LEU A C 1
ATOM 1572 O O . LEU A 1 200 ? 27.568 8.667 -18.845 1.00 91.56 200 LEU A O 1
ATOM 1576 N N . ALA A 1 201 ? 29.405 7.661 -19.637 1.00 90.50 201 ALA A N 1
ATOM 1577 C CA . ALA A 1 201 ? 29.897 8.824 -20.381 1.00 90.50 201 ALA A CA 1
ATOM 1578 C C . ALA A 1 201 ? 28.902 9.352 -21.442 1.00 90.50 201 ALA A C 1
ATOM 1580 O O . ALA A 1 201 ? 28.932 10.534 -21.779 1.00 90.50 201 ALA A O 1
ATOM 1581 N N . ARG A 1 202 ? 27.977 8.513 -21.936 1.00 88.38 202 ARG A N 1
ATOM 1582 C CA . ARG A 1 202 ? 26.945 8.896 -22.922 1.00 88.38 202 ARG A CA 1
ATOM 1583 C C . ARG A 1 202 ? 25.699 9.533 -22.289 1.00 88.38 202 ARG A C 1
ATOM 1585 O O . ARG A 1 202 ? 24.830 10.019 -23.011 1.00 88.38 202 ARG A O 1
ATOM 1592 N N . GLN A 1 203 ? 25.599 9.584 -20.956 1.00 87.69 203 GLN A N 1
ATOM 1593 C CA . GLN A 1 203 ? 24.422 10.092 -20.234 1.00 87.69 203 GLN A CA 1
ATOM 1594 C C . GLN A 1 203 ? 24.050 11.534 -20.632 1.00 87.69 203 GLN A C 1
ATOM 1596 O O . GLN A 1 203 ? 22.871 11.835 -20.812 1.00 87.69 203 GLN A O 1
ATOM 1601 N N . ALA A 1 204 ? 25.030 12.425 -20.817 1.00 85.75 204 ALA A N 1
ATOM 1602 C CA . ALA A 1 204 ? 24.768 13.817 -21.197 1.00 85.75 204 ALA A CA 1
ATOM 1603 C C . ALA A 1 204 ? 24.183 13.943 -22.620 1.00 85.75 204 ALA A C 1
ATOM 1605 O O . ALA A 1 204 ? 23.248 14.717 -22.842 1.00 85.75 204 ALA A O 1
ATOM 1606 N N . GLN A 1 205 ? 24.681 13.141 -23.569 1.00 85.81 205 GLN A N 1
ATOM 1607 C CA . GLN A 1 205 ? 24.150 13.062 -24.936 1.00 85.81 205 GLN A CA 1
ATOM 1608 C C . GLN A 1 205 ? 22.711 12.530 -24.930 1.00 85.81 205 GLN A C 1
ATOM 1610 O O . GLN A 1 205 ? 21.832 13.123 -25.553 1.00 85.81 205 GLN A O 1
ATOM 1615 N N . LEU A 1 206 ? 22.459 11.472 -24.157 1.00 86.25 206 LEU A N 1
ATOM 1616 C CA . LEU A 1 206 ? 21.144 10.861 -23.982 1.00 86.25 206 LEU A CA 1
ATOM 1617 C C . LEU A 1 206 ? 20.116 11.851 -23.401 1.00 86.25 206 LEU A C 1
ATOM 1619 O O . LEU A 1 206 ? 19.013 11.987 -23.931 1.00 86.25 206 LEU A O 1
ATOM 1623 N N . ILE A 1 207 ? 20.484 12.605 -22.358 1.00 85.88 207 ILE A N 1
ATOM 1624 C CA . ILE A 1 207 ? 19.634 13.671 -21.801 1.00 85.88 207 ILE A CA 1
ATOM 1625 C C . ILE A 1 207 ? 19.371 14.757 -22.853 1.00 85.88 207 ILE A C 1
ATOM 1627 O O . ILE A 1 207 ? 18.233 15.201 -22.995 1.00 85.88 207 ILE A O 1
ATOM 1631 N N . THR A 1 208 ? 20.388 15.173 -23.610 1.00 86.00 208 THR A N 1
ATOM 1632 C CA . THR A 1 208 ? 20.250 16.216 -24.644 1.00 86.00 208 THR A CA 1
ATOM 1633 C C . THR A 1 208 ? 19.299 15.775 -25.761 1.00 86.00 208 THR A C 1
ATOM 1635 O O . THR A 1 208 ? 18.401 16.528 -26.125 1.00 86.00 208 THR A O 1
ATOM 1638 N N . HIS A 1 209 ? 19.406 14.532 -26.238 1.00 86.81 209 HIS A N 1
ATOM 1639 C CA . HIS A 1 209 ? 18.505 13.955 -27.246 1.00 86.81 209 HIS A CA 1
ATOM 1640 C C . HIS A 1 209 ? 17.046 13.898 -26.762 1.00 86.81 209 HIS A C 1
ATOM 1642 O O . HIS A 1 209 ? 16.137 14.409 -27.420 1.00 86.81 209 HIS A O 1
ATOM 1648 N N . LEU A 1 210 ? 16.822 13.358 -25.558 1.00 84.50 210 LEU A N 1
ATOM 1649 C CA . LEU A 1 210 ? 15.482 13.213 -24.972 1.00 84.50 210 LEU A CA 1
ATOM 1650 C C . LEU A 1 210 ? 14.856 14.544 -24.519 1.00 84.50 210 LEU A C 1
ATOM 1652 O O . LEU A 1 210 ? 13.637 14.628 -24.373 1.00 84.50 210 LEU A O 1
ATOM 1656 N N . THR A 1 211 ? 15.659 15.588 -24.289 1.00 84.12 211 THR A N 1
ATOM 1657 C CA . THR A 1 211 ? 15.160 16.943 -23.991 1.00 84.12 211 THR A CA 1
ATOM 1658 C C . THR A 1 211 ? 14.969 17.793 -25.239 1.00 84.12 211 THR A C 1
ATOM 1660 O O . THR A 1 211 ? 14.024 18.575 -25.265 1.00 84.12 211 THR A O 1
ATOM 1663 N N . GLY A 1 212 ? 15.782 17.626 -26.285 1.00 78.06 212 GLY A N 1
ATOM 1664 C CA . GLY A 1 212 ? 15.680 18.403 -27.525 1.00 78.06 212 GLY A CA 1
ATOM 1665 C C . GLY A 1 212 ? 14.314 18.283 -28.209 1.00 78.06 212 GLY A C 1
ATOM 1666 O O . GLY A 1 212 ? 13.832 19.252 -28.787 1.00 78.06 212 GLY A O 1
ATOM 1667 N N . SER A 1 213 ? 13.650 17.134 -28.054 1.00 67.88 213 SER A N 1
ATOM 1668 C CA . SER A 1 213 ? 12.309 16.885 -28.605 1.00 67.88 213 SER A CA 1
ATOM 1669 C C . SER A 1 213 ? 11.156 17.533 -27.810 1.00 67.88 213 SER A C 1
ATOM 1671 O O . SER A 1 213 ? 10.058 17.653 -28.342 1.00 67.88 213 SER A O 1
ATOM 1673 N N . ASP A 1 214 ? 11.362 17.931 -26.544 1.00 74.44 214 ASP A N 1
ATOM 1674 C CA . ASP A 1 214 ? 10.319 18.523 -25.677 1.00 74.44 214 ASP A CA 1
ATOM 1675 C C . ASP A 1 214 ? 10.912 19.334 -24.497 1.00 74.44 214 ASP A C 1
ATOM 1677 O O . ASP A 1 214 ? 10.618 19.109 -23.317 1.00 74.44 214 ASP A O 1
ATOM 1681 N N . ALA A 1 215 ? 11.793 20.295 -24.784 1.00 77.50 215 ALA A N 1
ATOM 1682 C CA . ALA A 1 215 ? 12.529 21.012 -23.737 1.00 77.50 215 ALA A CA 1
ATOM 1683 C C . ALA A 1 215 ? 11.596 21.781 -22.776 1.00 77.50 215 ALA A C 1
ATOM 1685 O O . ALA A 1 215 ? 11.811 21.821 -21.557 1.00 77.50 215 ALA A O 1
ATOM 1686 N N . MET A 1 216 ? 10.519 22.362 -23.316 1.00 72.94 216 MET A N 1
ATOM 1687 C CA . MET A 1 216 ? 9.547 23.133 -22.540 1.00 72.94 216 MET A CA 1
ATOM 1688 C C . MET A 1 216 ? 8.634 22.231 -21.694 1.00 72.94 216 MET A C 1
ATOM 1690 O O . MET A 1 216 ? 8.391 22.543 -20.523 1.00 72.94 216 MET A O 1
ATOM 1694 N N . GLY A 1 217 ? 8.193 21.081 -22.218 1.00 74.56 217 GLY A N 1
ATOM 1695 C CA . GLY A 1 217 ? 7.423 20.101 -21.457 1.00 74.56 217 GLY A CA 1
ATOM 1696 C C . GLY A 1 217 ? 8.242 19.443 -20.348 1.00 74.56 217 GLY A C 1
ATOM 1697 O O . GLY A 1 217 ? 7.735 19.316 -19.232 1.00 74.56 217 GLY A O 1
ATOM 1698 N N . VAL A 1 218 ? 9.524 19.121 -20.575 1.00 76.56 218 VAL A N 1
ATOM 1699 C CA . VAL A 1 218 ? 10.439 18.623 -19.524 1.00 76.56 218 VAL A CA 1
ATOM 1700 C C . VAL A 1 218 ? 10.514 19.626 -18.366 1.00 76.56 218 VAL A C 1
ATOM 1702 O O . VAL A 1 218 ? 10.270 19.254 -17.212 1.00 76.56 218 VAL A O 1
ATOM 1705 N N . ARG A 1 219 ? 10.784 20.909 -18.650 1.00 73.44 219 ARG A N 1
ATOM 1706 C CA . ARG A 1 219 ? 10.882 21.965 -17.622 1.00 73.44 219 ARG A CA 1
ATOM 1707 C C . ARG A 1 219 ? 9.558 22.160 -16.873 1.00 73.44 219 ARG A C 1
ATOM 1709 O O . ARG A 1 219 ? 9.552 22.259 -15.643 1.00 73.44 219 ARG A O 1
ATOM 1716 N N . MET A 1 220 ? 8.431 22.137 -17.587 1.00 76.94 220 MET A N 1
ATOM 1717 C CA . MET A 1 220 ? 7.090 22.214 -16.999 1.00 76.94 220 MET A CA 1
ATOM 1718 C C . MET A 1 220 ? 6.781 21.005 -16.096 1.00 76.94 220 MET A C 1
ATOM 1720 O O . MET A 1 220 ? 6.277 21.185 -14.986 1.00 76.94 220 MET A O 1
ATOM 1724 N N . ARG A 1 221 ? 7.120 19.776 -16.515 1.00 77.94 221 ARG A N 1
ATOM 1725 C CA . ARG A 1 221 ? 6.945 18.546 -15.714 1.00 77.94 221 ARG A CA 1
ATOM 1726 C C . ARG A 1 221 ? 7.789 18.576 -14.438 1.00 77.94 221 ARG A C 1
ATOM 1728 O O . ARG A 1 221 ? 7.272 18.284 -13.359 1.00 77.94 221 ARG A O 1
ATOM 1735 N N . GLN A 1 222 ? 9.050 19.007 -14.524 1.00 73.88 222 GLN A N 1
ATOM 1736 C CA . GLN A 1 222 ? 9.919 19.188 -13.353 1.00 73.88 222 GLN A CA 1
ATOM 1737 C C . GLN A 1 222 ? 9.340 20.205 -12.352 1.00 73.88 222 GLN A C 1
ATOM 1739 O O . GLN A 1 222 ? 9.341 19.950 -11.144 1.00 73.88 222 GLN A O 1
ATOM 1744 N N . PHE A 1 223 ? 8.805 21.331 -12.837 1.00 74.25 223 PHE A N 1
ATOM 1745 C CA . PHE A 1 223 ? 8.201 22.370 -11.999 1.00 74.25 223 PHE A CA 1
ATOM 1746 C C . PHE A 1 223 ? 6.884 21.912 -11.348 1.00 74.25 223 PHE A C 1
ATOM 1748 O O . PHE A 1 223 ? 6.752 21.969 -10.121 1.00 74.25 223 PHE A O 1
ATOM 1755 N N . LYS A 1 224 ? 5.950 21.355 -12.137 1.00 72.75 224 LYS A N 1
ATOM 1756 C CA . LYS A 1 224 ? 4.687 20.775 -11.639 1.00 72.75 224 LYS A CA 1
ATOM 1757 C C . LYS A 1 224 ? 4.941 19.697 -10.583 1.00 72.75 224 LYS A C 1
ATOM 1759 O O . LYS A 1 224 ? 4.318 19.730 -9.523 1.00 72.75 224 LYS A O 1
ATOM 1764 N N . GLY A 1 225 ? 5.899 18.794 -10.815 1.00 64.44 225 GLY A N 1
ATOM 1765 C CA . GLY A 1 225 ? 6.272 17.748 -9.856 1.00 64.44 225 GLY A CA 1
ATOM 1766 C C . GLY A 1 225 ? 6.708 18.301 -8.493 1.00 64.44 225 GLY A C 1
ATOM 1767 O O . GLY A 1 225 ? 6.278 17.793 -7.458 1.00 64.44 225 GLY A O 1
ATOM 1768 N N . ARG A 1 226 ? 7.493 19.389 -8.466 1.00 66.62 226 ARG A N 1
ATOM 1769 C CA . ARG A 1 226 ? 7.923 20.049 -7.217 1.00 66.62 226 ARG A CA 1
ATOM 1770 C C . ARG A 1 226 ? 6.759 20.709 -6.467 1.00 66.62 226 ARG A C 1
ATOM 1772 O O . ARG A 1 226 ? 6.692 20.592 -5.244 1.00 66.62 226 ARG A O 1
ATOM 1779 N N . ILE A 1 227 ? 5.839 21.371 -7.173 1.00 72.00 227 ILE A N 1
ATOM 1780 C CA . ILE A 1 227 ? 4.678 22.039 -6.557 1.00 72.00 227 ILE A CA 1
ATOM 1781 C C . ILE A 1 227 ? 3.683 21.016 -5.995 1.00 72.00 227 ILE A C 1
ATOM 1783 O O . ILE A 1 227 ? 3.297 21.113 -4.829 1.00 72.00 227 ILE A O 1
ATOM 1787 N N . LEU A 1 228 ? 3.316 19.997 -6.778 1.00 66.50 228 LEU A N 1
ATOM 1788 C CA . LEU A 1 228 ? 2.348 18.974 -6.364 1.00 66.50 228 LEU A CA 1
ATOM 1789 C C . LEU A 1 228 ? 2.823 18.195 -5.124 1.00 66.50 228 LEU A C 1
ATOM 1791 O O . LEU A 1 228 ? 2.025 17.927 -4.225 1.00 66.50 228 LEU A O 1
ATOM 1795 N N . ARG A 1 229 ? 4.132 17.919 -5.013 1.00 64.94 229 ARG A N 1
ATOM 1796 C CA . ARG A 1 229 ? 4.730 17.302 -3.814 1.00 64.94 229 ARG A CA 1
ATOM 1797 C C . ARG A 1 229 ? 4.613 18.181 -2.562 1.00 64.94 229 ARG A C 1
ATOM 1799 O O . ARG A 1 229 ? 4.413 17.635 -1.481 1.00 64.94 229 ARG A O 1
ATOM 1806 N N . LYS A 1 230 ? 4.684 19.515 -2.681 1.00 64.19 230 LYS A N 1
ATOM 1807 C CA . LYS A 1 230 ? 4.472 20.440 -1.546 1.00 64.19 230 LYS A CA 1
ATOM 1808 C C . LYS A 1 230 ? 2.991 20.553 -1.157 1.00 64.19 230 LYS A C 1
ATOM 1810 O O . LYS A 1 230 ? 2.670 20.490 0.028 1.00 64.19 230 LYS A O 1
ATOM 1815 N N . LEU A 1 231 ? 2.084 20.645 -2.134 1.00 66.38 231 LEU A N 1
ATOM 1816 C CA . LEU A 1 231 ? 0.632 20.732 -1.892 1.00 66.38 231 LEU A CA 1
ATOM 1817 C C . LEU A 1 231 ? 0.050 19.472 -1.226 1.00 66.38 231 LEU A C 1
ATOM 1819 O O . LEU A 1 231 ? -0.904 19.565 -0.452 1.00 66.38 231 LEU A O 1
ATOM 1823 N N . ASN A 1 232 ? 0.665 18.310 -1.466 1.00 59.75 232 ASN A N 1
ATOM 1824 C CA . ASN A 1 232 ? 0.335 17.024 -0.846 1.00 59.75 232 ASN A CA 1
ATOM 1825 C C . ASN A 1 232 ? 0.141 17.134 0.684 1.00 59.75 232 ASN A C 1
ATOM 1827 O O . ASN A 1 232 ? -0.862 16.656 1.214 1.00 59.75 232 ASN A O 1
ATOM 1831 N N . ALA A 1 233 ? 1.051 17.812 1.397 1.00 58.91 233 ALA A N 1
ATOM 1832 C CA . ALA A 1 233 ? 1.000 17.936 2.857 1.00 58.91 233 ALA A CA 1
ATOM 1833 C C . ALA A 1 233 ? -0.258 18.674 3.360 1.00 58.91 233 ALA A C 1
ATOM 1835 O O . ALA A 1 233 ? -0.906 18.213 4.300 1.00 58.91 233 ALA A O 1
ATOM 1836 N N . ALA A 1 234 ? -0.642 19.772 2.703 1.00 60.09 234 ALA A N 1
ATOM 1837 C CA . ALA A 1 234 ? -1.808 20.573 3.083 1.00 60.09 234 ALA A CA 1
ATOM 1838 C C . ALA A 1 234 ? -3.140 19.864 2.770 1.00 60.09 234 ALA A C 1
ATOM 1840 O O . ALA A 1 234 ? -4.085 19.926 3.558 1.00 60.09 234 ALA A O 1
ATOM 1841 N N . ILE A 1 235 ? -3.215 19.146 1.644 1.00 60.94 235 ILE A N 1
ATOM 1842 C CA . ILE A 1 235 ? -4.427 18.421 1.231 1.00 60.94 235 ILE A CA 1
ATOM 1843 C C . ILE A 1 235 ? -4.695 17.221 2.157 1.00 60.94 235 ILE A C 1
ATOM 1845 O O . ILE A 1 235 ? -5.840 17.004 2.560 1.00 60.94 235 ILE A O 1
ATOM 1849 N N . ASN A 1 236 ? -3.649 16.487 2.566 1.00 56.34 236 ASN A N 1
ATOM 1850 C CA . ASN A 1 236 ? -3.773 15.349 3.491 1.00 56.34 236 ASN A CA 1
ATOM 1851 C C . ASN A 1 236 ? -4.386 15.731 4.847 1.00 56.34 236 ASN A C 1
ATOM 1853 O O . ASN A 1 236 ? -5.060 14.906 5.459 1.00 56.34 236 ASN A O 1
ATOM 1857 N N . PHE A 1 237 ? -4.177 16.969 5.306 1.00 56.81 237 PHE A N 1
ATOM 1858 C CA . PHE A 1 237 ? -4.755 17.464 6.555 1.00 56.81 237 PHE A CA 1
ATOM 1859 C C . PHE A 1 237 ? -6.276 17.671 6.460 1.00 56.81 237 PHE A C 1
ATOM 1861 O O . PHE A 1 237 ? -6.992 17.415 7.423 1.00 56.81 237 PHE A O 1
ATOM 1868 N N . ARG A 1 238 ? -6.791 18.090 5.292 1.00 53.41 238 ARG A N 1
ATOM 1869 C CA . ARG A 1 238 ? -8.231 18.343 5.081 1.00 53.41 238 ARG A CA 1
ATOM 1870 C C . ARG A 1 238 ? -9.057 17.079 4.830 1.00 53.41 238 ARG A C 1
ATOM 1872 O O . ARG A 1 238 ? -10.244 17.073 5.139 1.00 53.41 238 ARG A O 1
ATOM 1879 N N . ARG A 1 239 ? -8.464 16.025 4.260 1.00 56.25 239 ARG A N 1
ATOM 1880 C CA . ARG A 1 239 ? -9.103 14.706 4.080 1.00 56.25 239 ARG A CA 1
ATOM 1881 C C . ARG A 1 239 ? -8.082 13.586 4.330 1.00 56.25 239 ARG A C 1
ATOM 1883 O O . ARG A 1 239 ? -7.489 13.089 3.368 1.00 56.25 239 ARG A O 1
ATOM 1890 N N . PRO A 1 240 ? -7.849 13.180 5.594 1.00 58.19 240 PRO A N 1
ATOM 1891 C CA . PRO A 1 240 ? -6.934 12.086 5.892 1.00 58.19 240 PRO A CA 1
ATOM 1892 C C . PRO A 1 240 ? -7.435 10.788 5.249 1.00 58.19 240 PRO A C 1
ATOM 1894 O O . PRO A 1 240 ? -8.585 10.385 5.441 1.00 58.19 240 PRO A O 1
ATOM 1897 N N . ARG A 1 241 ? -6.557 10.131 4.483 1.00 70.44 241 ARG A N 1
ATOM 1898 C CA . ARG A 1 241 ? -6.816 8.820 3.856 1.00 70.44 241 ARG A CA 1
ATOM 1899 C C . ARG A 1 241 ? -6.538 7.635 4.790 1.00 70.44 241 ARG A C 1
ATOM 1901 O O . ARG A 1 241 ? -6.853 6.510 4.429 1.00 70.44 241 ARG A O 1
ATOM 1908 N N . ALA A 1 242 ? -5.947 7.882 5.959 1.00 83.12 242 ALA A N 1
ATOM 1909 C CA . ALA A 1 242 ? -5.761 6.864 6.985 1.00 83.12 242 ALA A CA 1
ATOM 1910 C C . ALA A 1 242 ? -7.069 6.529 7.710 1.00 83.12 242 ALA A C 1
ATOM 1912 O O . ALA A 1 242 ? -7.976 7.359 7.789 1.00 83.12 242 ALA A O 1
ATOM 1913 N N . VAL A 1 243 ? -7.111 5.313 8.248 1.00 90.06 243 VAL A N 1
ATOM 1914 C CA . VAL A 1 243 ? -8.223 4.744 9.011 1.00 90.06 243 VAL A CA 1
ATOM 1915 C C . VAL A 1 243 ? -7.913 4.835 10.509 1.00 90.06 243 VAL A C 1
ATOM 1917 O O . VAL A 1 243 ? -6.756 4.748 10.931 1.00 90.06 243 VAL A O 1
ATOM 1920 N N . SER A 1 244 ? -8.957 5.018 11.308 1.00 93.75 244 SER A N 1
ATOM 1921 C CA . SER A 1 244 ? -8.948 4.951 12.766 1.00 93.75 244 SER A CA 1
ATOM 1922 C C . SER A 1 244 ? -9.755 3.743 13.247 1.00 93.75 244 SER A C 1
ATOM 1924 O O . SER A 1 244 ? -10.870 3.506 12.786 1.00 93.75 244 SER A O 1
ATOM 1926 N N . VAL A 1 245 ? -9.188 2.957 14.158 1.00 95.19 245 VAL A N 1
ATOM 1927 C CA . VAL A 1 245 ? -9.749 1.667 14.585 1.00 95.19 245 VAL A CA 1
ATOM 1928 C C . VAL A 1 245 ? -9.779 1.620 16.102 1.00 95.19 245 VAL A C 1
ATOM 1930 O O . VAL A 1 245 ? -8.752 1.858 16.724 1.00 95.19 245 VAL A O 1
ATOM 1933 N N . ALA A 1 246 ? -10.912 1.298 16.720 1.00 94.94 246 ALA A N 1
ATOM 1934 C CA . ALA A 1 246 ? -10.947 0.982 18.149 1.00 94.94 246 ALA A CA 1
ATOM 1935 C C . ALA A 1 246 ? -10.904 -0.531 18.360 1.00 94.94 246 ALA A C 1
ATOM 1937 O O . ALA A 1 246 ? -11.721 -1.245 17.781 1.00 94.94 246 ALA A O 1
ATOM 1938 N N . VAL A 1 247 ? -9.987 -1.009 19.205 1.00 94.88 247 VAL A N 1
ATOM 1939 C CA . VAL A 1 247 ? -9.928 -2.417 19.616 1.00 94.88 247 VAL A CA 1
ATOM 1940 C C . VAL A 1 247 ? -10.443 -2.534 21.047 1.00 94.88 247 VAL A C 1
ATOM 1942 O O . VAL A 1 247 ? -9.848 -2.030 22.006 1.00 94.88 247 VAL A O 1
ATOM 1945 N N . LEU A 1 248 ? -11.591 -3.191 21.163 1.00 92.75 248 LEU A N 1
ATOM 1946 C CA . LEU A 1 248 ? -12.265 -3.556 22.396 1.00 92.75 248 LEU A CA 1
ATOM 1947 C C . LEU A 1 248 ? -11.984 -5.031 22.692 1.00 92.75 248 LEU A C 1
ATOM 1949 O O . LEU A 1 248 ? -11.871 -5.851 21.783 1.00 92.75 248 LEU A O 1
ATOM 1953 N N . ALA A 1 249 ? -11.837 -5.355 23.969 1.00 88.44 249 ALA A N 1
ATOM 1954 C CA . ALA A 1 249 ? -11.539 -6.700 24.434 1.00 88.44 249 ALA A CA 1
ATOM 1955 C C . ALA A 1 249 ? -11.797 -6.780 25.945 1.00 88.44 249 ALA A C 1
ATOM 1957 O O . ALA A 1 249 ? -11.403 -5.835 26.644 1.00 88.44 249 ALA A O 1
ATOM 1958 N N . PRO A 1 250 ? -12.361 -7.886 26.464 1.00 85.38 250 PRO A N 1
ATOM 1959 C CA . PRO A 1 250 ? -12.182 -8.242 27.865 1.00 85.38 250 PRO A CA 1
ATOM 1960 C C . PRO A 1 250 ? -10.690 -8.489 28.149 1.00 85.38 250 PRO A C 1
ATOM 1962 O O . PRO A 1 250 ? -9.890 -8.759 27.241 1.00 85.38 250 PRO A O 1
ATOM 1965 N N . ASP A 1 251 ? -10.282 -8.352 29.409 1.00 83.94 251 ASP A N 1
ATOM 1966 C CA . ASP A 1 251 ? -8.873 -8.518 29.764 1.00 83.94 251 ASP A CA 1
ATOM 1967 C C . ASP A 1 251 ? -8.442 -9.988 29.542 1.00 83.94 251 ASP A C 1
ATOM 1969 O O . ASP A 1 251 ? -9.160 -10.921 29.884 1.00 83.94 251 ASP A O 1
ATOM 1973 N N . GLY A 1 252 ? -7.288 -10.198 28.893 1.00 80.56 252 GLY A N 1
ATOM 1974 C CA . GLY A 1 252 ? -6.799 -11.528 28.481 1.00 80.56 252 GLY A CA 1
ATOM 1975 C C . GLY A 1 252 ? -7.023 -11.906 27.004 1.00 80.56 252 GLY A C 1
ATOM 1976 O O . GLY A 1 252 ? -6.378 -12.833 26.521 1.00 80.56 252 GLY A O 1
ATOM 1977 N N . ALA A 1 253 ? -7.838 -11.172 26.232 1.00 84.75 253 ALA A N 1
ATOM 1978 C CA . ALA A 1 253 ? -8.203 -11.562 24.854 1.00 84.75 253 ALA A CA 1
ATOM 1979 C C . ALA A 1 253 ? -7.126 -11.299 23.770 1.00 84.75 253 ALA A C 1
ATOM 1981 O O . ALA A 1 253 ? -7.454 -11.104 22.604 1.00 84.75 253 ALA A O 1
ATOM 1982 N N . GLY A 1 254 ? -5.840 -11.210 24.130 1.00 84.56 254 GLY A N 1
ATOM 1983 C CA . GLY A 1 254 ? -4.740 -11.024 23.165 1.00 84.56 254 GLY A CA 1
ATOM 1984 C C . GLY A 1 254 ? -4.631 -9.635 22.511 1.00 84.56 254 GLY A C 1
ATOM 1985 O O . GLY A 1 254 ? -3.818 -9.444 21.611 1.00 84.56 254 GLY A O 1
ATOM 1986 N N . LYS A 1 255 ? -5.402 -8.635 22.966 1.00 90.06 255 LYS A N 1
ATOM 1987 C CA . LYS A 1 255 ? -5.407 -7.267 22.403 1.00 90.06 255 LYS A CA 1
ATOM 1988 C C . LYS A 1 255 ? -4.008 -6.670 22.219 1.00 90.06 255 LYS A C 1
ATOM 1990 O O . LYS A 1 255 ? -3.722 -6.174 21.136 1.00 90.06 255 LYS A O 1
ATOM 1995 N N . SER A 1 256 ? -3.155 -6.707 23.248 1.00 88.38 256 SER A N 1
ATOM 1996 C CA . SER A 1 256 ? -1.800 -6.141 23.165 1.00 88.38 256 SER A CA 1
ATOM 1997 C C . SER A 1 256 ? -1.005 -6.796 22.036 1.00 88.38 256 SER A C 1
ATOM 1999 O O . SER A 1 256 ? -0.545 -6.083 21.149 1.00 88.38 256 SER A O 1
ATOM 2001 N N . THR A 1 257 ? -0.980 -8.133 22.004 1.00 90.38 257 THR A N 1
ATOM 2002 C CA . THR A 1 257 ? -0.350 -8.967 20.969 1.00 90.38 257 THR A CA 1
ATOM 2003 C C . THR A 1 257 ? -0.823 -8.592 19.566 1.00 90.38 257 THR A C 1
ATOM 2005 O O . THR A 1 257 ? -0.006 -8.334 18.689 1.00 90.38 257 THR A O 1
ATOM 2008 N N . VAL A 1 258 ? -2.139 -8.454 19.357 1.00 92.19 258 VAL A N 1
ATOM 2009 C CA . VAL A 1 258 ? -2.699 -8.026 18.063 1.00 92.19 258 VAL A CA 1
ATOM 2010 C C . VAL A 1 258 ? -2.248 -6.606 17.704 1.00 92.19 258 VAL A C 1
ATOM 2012 O O . VAL A 1 258 ? -1.846 -6.362 16.570 1.00 92.19 258 VAL A O 1
ATOM 2015 N N . THR A 1 259 ? -2.280 -5.652 18.643 1.00 91.75 259 THR A N 1
ATOM 2016 C CA . THR A 1 259 ? -1.868 -4.263 18.357 1.00 91.75 259 THR A CA 1
ATOM 2017 C C . THR A 1 259 ? -0.368 -4.096 18.116 1.00 91.75 259 THR A C 1
ATOM 2019 O O . THR A 1 259 ? 0.022 -3.230 17.336 1.00 91.75 259 THR A O 1
ATOM 2022 N N . GLU A 1 260 ? 0.458 -4.920 18.755 1.00 90.75 260 GLU A N 1
ATOM 2023 C CA . GLU A 1 260 ? 1.909 -4.963 18.579 1.00 90.75 260 GLU A CA 1
ATOM 2024 C C . GLU A 1 260 ? 2.265 -5.628 17.247 1.00 90.75 260 GLU A C 1
ATOM 2026 O O . GLU A 1 260 ? 2.919 -5.010 16.409 1.00 90.75 260 GLU A O 1
ATOM 2031 N N . GLY A 1 261 ? 1.705 -6.807 16.967 1.00 89.94 261 GLY A N 1
ATOM 2032 C CA . GLY A 1 261 ? 1.861 -7.480 15.680 1.00 89.94 261 GLY A CA 1
ATOM 2033 C C . GLY A 1 261 ? 1.399 -6.617 14.500 1.00 89.94 261 GLY A C 1
ATOM 2034 O O . GLY A 1 261 ? 2.074 -6.572 13.474 1.00 89.94 261 GLY A O 1
ATOM 2035 N N . LEU A 1 262 ? 0.305 -5.853 14.635 1.00 91.19 262 LEU A N 1
ATOM 2036 C CA . LEU A 1 262 ? -0.094 -4.849 13.635 1.00 91.19 262 LEU A CA 1
ATOM 2037 C C . LEU A 1 262 ? 0.948 -3.735 13.477 1.00 91.19 262 LEU A C 1
ATOM 2039 O O . LEU A 1 262 ? 1.197 -3.298 12.358 1.00 91.19 262 LEU A O 1
ATOM 2043 N N . ALA A 1 263 ? 1.566 -3.266 14.563 1.00 88.88 263 ALA A N 1
ATOM 2044 C CA . ALA A 1 263 ? 2.570 -2.206 14.494 1.00 88.88 263 ALA A CA 1
ATOM 2045 C C . ALA A 1 263 ? 3.841 -2.617 13.737 1.00 88.88 263 ALA A C 1
ATOM 2047 O O . ALA A 1 263 ? 4.466 -1.754 13.120 1.00 88.88 263 ALA A O 1
ATOM 2048 N N . HIS A 1 264 ? 4.174 -3.910 13.740 1.00 86.06 264 HIS A N 1
ATOM 2049 C CA . HIS A 1 264 ? 5.270 -4.472 12.952 1.00 86.06 264 HIS A CA 1
ATOM 2050 C C . HIS A 1 264 ? 4.847 -4.853 11.525 1.00 86.06 264 HIS A C 1
ATOM 2052 O O . HIS A 1 264 ? 5.544 -4.504 10.579 1.00 86.06 264 HIS A O 1
ATOM 2058 N N . THR A 1 265 ? 3.699 -5.517 11.348 1.00 88.38 265 THR A N 1
ATOM 2059 C CA . THR A 1 265 ? 3.323 -6.160 10.069 1.00 88.38 265 THR A CA 1
ATOM 2060 C C . THR A 1 265 ? 2.448 -5.320 9.132 1.00 88.38 265 THR A C 1
ATOM 2062 O O . THR A 1 265 ? 2.278 -5.697 7.974 1.00 88.38 265 THR A O 1
ATOM 2065 N N . PHE A 1 266 ? 1.854 -4.207 9.581 1.00 88.44 266 PHE A N 1
ATOM 2066 C CA . PHE A 1 266 ? 0.928 -3.423 8.752 1.00 88.44 266 PHE A CA 1
ATOM 2067 C C . PHE A 1 266 ? 1.656 -2.460 7.796 1.00 88.44 266 PHE A C 1
ATOM 2069 O O . PHE A 1 266 ? 2.592 -1.770 8.193 1.00 88.44 266 PHE A O 1
ATOM 2076 N N . TYR A 1 267 ? 1.184 -2.348 6.547 1.00 86.19 267 TYR A N 1
ATOM 2077 C CA . TYR A 1 267 ? 1.854 -1.565 5.493 1.00 86.19 267 TYR A CA 1
ATOM 2078 C C . TYR A 1 267 ? 2.060 -0.079 5.832 1.00 86.19 267 TYR A C 1
ATOM 2080 O O . TYR A 1 267 ? 3.074 0.526 5.483 1.00 86.19 267 TYR A O 1
ATOM 2088 N N . PHE A 1 268 ? 1.080 0.540 6.496 1.00 86.06 268 PHE A N 1
ATOM 2089 C CA . PHE A 1 268 ? 1.195 1.922 6.961 1.00 86.06 268 PHE A CA 1
ATOM 2090 C C . PHE A 1 268 ? 1.699 1.967 8.408 1.00 86.06 268 PHE A C 1
ATOM 2092 O O . PHE A 1 268 ? 1.198 1.203 9.231 1.00 86.06 268 PHE A O 1
ATOM 2099 N N . PRO A 1 269 ? 2.579 2.921 8.778 1.00 86.94 269 PRO A N 1
ATOM 2100 C CA . PRO A 1 269 ? 3.045 3.045 10.154 1.00 86.94 269 PRO A CA 1
ATOM 2101 C C . PRO A 1 269 ? 1.871 3.170 11.129 1.00 86.94 269 PRO A C 1
ATOM 2103 O O . PRO A 1 269 ? 1.006 4.034 10.955 1.00 86.94 269 PRO A O 1
ATOM 2106 N N . VAL A 1 270 ? 1.852 2.334 12.162 1.00 88.38 270 VAL A N 1
ATOM 2107 C CA . VAL A 1 270 ? 0.755 2.279 13.135 1.00 88.38 270 VAL A CA 1
ATOM 2108 C C . VAL A 1 270 ? 1.052 3.180 14.332 1.00 88.38 270 VAL A C 1
ATOM 2110 O O . VAL A 1 270 ? 2.204 3.401 14.717 1.00 88.38 270 VAL A O 1
ATOM 2113 N N . ARG A 1 271 ? 0.006 3.730 14.951 1.00 93.31 271 ARG A N 1
ATOM 2114 C CA . ARG A 1 271 ? 0.100 4.393 16.250 1.00 93.31 271 ARG A CA 1
ATOM 2115 C C . ARG A 1 271 ? -1.037 3.983 17.177 1.00 93.31 271 ARG A C 1
ATOM 2117 O O . ARG A 1 271 ? -2.176 4.400 16.982 1.00 93.31 271 ARG A O 1
ATOM 2124 N N . THR A 1 272 ? -0.692 3.260 18.236 1.00 93.38 272 THR A N 1
ATOM 2125 C CA . THR A 1 272 ? -1.619 2.941 19.328 1.00 93.38 272 THR A CA 1
ATOM 2126 C C . THR A 1 272 ? -1.774 4.133 20.281 1.00 93.38 272 THR A C 1
ATOM 2128 O O . THR A 1 272 ? -0.791 4.780 20.656 1.00 93.38 272 THR A O 1
ATOM 2131 N N . ILE A 1 273 ? -3.013 4.448 20.664 1.00 92.56 273 ILE A N 1
ATOM 2132 C CA . ILE A 1 273 ? -3.383 5.510 21.609 1.00 92.56 273 ILE A CA 1
ATOM 2133 C C . ILE A 1 273 ? -4.393 4.935 22.606 1.00 92.56 273 ILE A C 1
ATOM 2135 O O . ILE A 1 273 ? -5.509 4.587 22.237 1.00 92.56 273 ILE A O 1
ATOM 2139 N N . TYR A 1 274 ? -4.031 4.874 23.886 1.00 89.94 274 TYR A N 1
ATOM 2140 C CA . TYR A 1 274 ? -4.948 4.418 24.931 1.00 89.94 274 TYR A CA 1
ATOM 2141 C C . TYR A 1 274 ? -6.071 5.438 25.180 1.00 89.94 274 TYR A C 1
ATOM 2143 O O . TYR A 1 274 ? -5.801 6.582 25.569 1.00 89.94 274 TYR A O 1
ATOM 2151 N N . MET A 1 275 ? -7.329 5.021 25.006 1.00 86.44 275 MET A N 1
ATOM 2152 C CA . MET A 1 275 ? -8.519 5.849 25.251 1.00 86.44 275 MET A CA 1
ATOM 2153 C C . MET A 1 275 ? -9.457 5.295 26.331 1.00 86.44 275 MET A C 1
ATOM 2155 O O . MET A 1 275 ? -10.502 5.894 26.576 1.00 86.44 275 MET A O 1
ATOM 2159 N N . GLY A 1 276 ? -9.073 4.245 27.063 1.00 81.94 276 GLY A N 1
ATOM 2160 C CA . GLY A 1 276 ? -9.851 3.754 28.207 1.00 81.94 276 GLY A CA 1
ATOM 2161 C C . GLY A 1 276 ? -10.142 4.844 29.256 1.00 81.94 276 GLY A C 1
ATOM 2162 O O . GLY A 1 276 ? -9.262 5.620 29.654 1.00 81.94 276 GLY A O 1
ATOM 2163 N N . LEU A 1 277 ? -11.402 4.910 29.698 1.00 72.69 277 LEU A N 1
ATOM 2164 C CA . LEU A 1 277 ? -11.931 5.947 30.601 1.00 72.69 277 LEU A CA 1
ATOM 2165 C C . LEU A 1 277 ? -11.600 5.714 32.083 1.00 72.69 277 LEU A C 1
ATOM 2167 O O . LEU A 1 277 ? -11.503 6.675 32.851 1.00 72.69 277 LEU A O 1
ATOM 2171 N N . TYR A 1 278 ? -11.440 4.450 32.476 1.00 65.25 278 TYR A N 1
ATOM 2172 C CA . TYR A 1 278 ? -11.3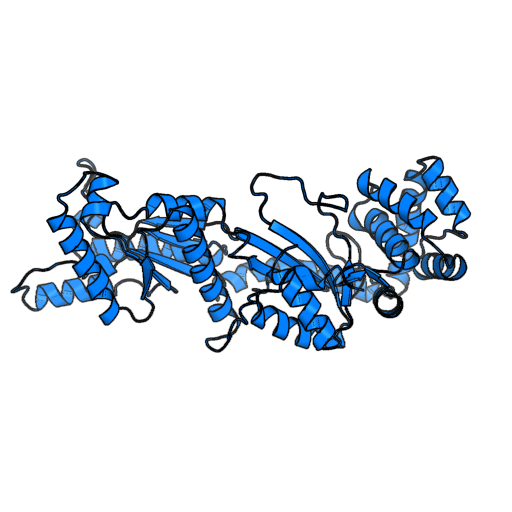23 3.998 33.866 1.00 65.25 278 TYR A CA 1
ATOM 2173 C C . TYR A 1 278 ? -9.945 3.394 34.140 1.00 65.25 278 TYR A C 1
ATOM 2175 O O . TYR A 1 278 ? -9.802 2.266 34.597 1.00 65.25 278 TYR A O 1
ATOM 2183 N N . GLN A 1 279 ? -8.898 4.161 33.845 1.00 56.50 279 GLN A N 1
ATOM 2184 C CA . GLN A 1 279 ? -7.538 3.781 34.212 1.00 56.50 279 GLN A CA 1
ATOM 2185 C C . GLN A 1 279 ? -7.412 3.790 35.748 1.00 56.50 279 GLN A C 1
ATOM 2187 O O . GLN A 1 279 ? -7.633 4.841 36.362 1.00 56.50 279 GLN A O 1
ATOM 2192 N N . LYS A 1 280 ? -7.048 2.651 36.366 1.00 44.62 280 LYS A N 1
ATOM 2193 C CA . LYS A 1 280 ? -6.581 2.625 37.766 1.00 44.62 280 LYS A CA 1
ATOM 2194 C C . LYS A 1 280 ? -5.447 3.649 37.867 1.00 44.62 280 LYS A C 1
ATOM 2196 O O . LYS A 1 280 ? -4.467 3.571 37.128 1.00 44.62 280 LYS A O 1
ATOM 2201 N N . GLN A 1 281 ? -5.628 4.673 38.697 1.00 41.50 281 GLN A N 1
ATOM 2202 C CA . GLN A 1 281 ? -4.641 5.741 38.822 1.00 41.50 281 GLN A CA 1
ATOM 2203 C C . GLN A 1 281 ? -3.402 5.169 39.509 1.00 41.50 281 GLN A C 1
ATOM 2205 O O . GLN A 1 281 ? -3.511 4.707 40.642 1.00 41.50 281 GLN A O 1
ATOM 2210 N N . SER A 1 282 ? -2.225 5.267 38.885 1.00 34.78 282 SER A N 1
ATOM 2211 C CA . SER A 1 282 ? -0.980 5.230 39.655 1.00 34.78 282 SER A CA 1
ATOM 2212 C C . SER A 1 282 ? -1.049 6.365 40.676 1.00 34.78 282 SER A C 1
ATOM 2214 O O . SER A 1 282 ? -1.118 7.544 40.304 1.00 34.78 282 SER A O 1
ATOM 2216 N N . ALA A 1 283 ? -1.099 6.008 41.958 1.00 36.28 283 ALA A N 1
ATOM 2217 C CA . ALA A 1 283 ? -1.109 6.965 43.050 1.00 36.28 283 ALA A CA 1
ATOM 2218 C C . ALA A 1 283 ? 0.172 7.811 42.970 1.00 36.28 283 ALA A C 1
ATOM 2220 O O . ALA A 1 283 ? 1.273 7.286 43.092 1.00 36.28 283 ALA A O 1
ATOM 2221 N N . GLY A 1 284 ? 0.039 9.113 42.694 1.00 38.53 284 GLY A N 1
ATOM 2222 C CA . GLY A 1 284 ? 1.200 10.005 42.599 1.00 38.53 284 GLY A CA 1
ATOM 2223 C C . GLY A 1 284 ? 0.966 11.333 41.878 1.00 38.53 284 GLY A C 1
ATOM 2224 O O . GLY A 1 284 ? 1.526 12.345 42.285 1.00 38.53 284 GLY A O 1
ATOM 2225 N N . LYS A 1 285 ? 0.120 11.391 40.836 1.00 40.59 285 LYS A N 1
ATOM 2226 C CA . LYS A 1 285 ? -0.146 12.651 40.101 1.00 40.59 285 LYS A CA 1
ATOM 2227 C C . LYS A 1 285 ? -1.638 12.884 39.841 1.00 40.59 285 LYS A C 1
ATOM 2229 O O . LYS A 1 285 ? -2.160 12.574 38.769 1.00 40.59 285 LYS A O 1
ATOM 2234 N N . ARG A 1 286 ? -2.323 13.526 40.801 1.00 46.78 286 ARG A N 1
ATOM 2235 C CA . ARG A 1 286 ? -3.643 14.156 40.586 1.00 46.78 286 ARG A CA 1
ATOM 2236 C C . ARG A 1 286 ? -3.487 15.338 39.617 1.00 46.78 286 ARG A C 1
ATOM 2238 O O . ARG A 1 286 ? -3.346 16.479 40.045 1.00 46.78 286 ARG A O 1
ATOM 2245 N N . SER A 1 287 ? -3.483 15.069 38.308 1.00 57.38 287 SER A N 1
ATOM 2246 C CA . SER A 1 287 ? -3.398 16.124 37.287 1.00 57.38 287 SER A CA 1
ATOM 2247 C C . SER A 1 287 ? -4.535 17.142 37.464 1.00 57.38 287 SER A C 1
ATOM 2249 O O . SER A 1 287 ? -5.632 16.764 37.877 1.00 57.38 287 SER A O 1
ATOM 2251 N N . LEU A 1 288 ? -4.314 18.409 37.092 1.00 56.97 288 LEU A N 1
ATOM 2252 C CA . LEU A 1 288 ? -5.325 19.479 37.173 1.00 56.97 288 LEU A CA 1
ATOM 2253 C C . LEU A 1 288 ? -6.677 19.066 36.556 1.00 56.97 288 LEU A C 1
ATOM 2255 O O . LEU A 1 288 ? -7.708 19.161 37.218 1.00 56.97 288 LEU A O 1
ATOM 2259 N N . LEU A 1 289 ? -6.662 18.462 35.359 1.00 58.44 289 LEU A N 1
ATOM 2260 C CA . LEU A 1 289 ? -7.865 17.911 34.714 1.00 58.44 289 LEU A CA 1
ATOM 2261 C C . LEU A 1 289 ? -8.594 16.845 35.560 1.00 58.44 289 LEU A C 1
ATOM 2263 O O . LEU A 1 289 ? -9.805 16.700 35.448 1.00 58.44 289 LEU A O 1
ATOM 2267 N N . GLY A 1 290 ? -7.897 16.094 36.417 1.00 58.41 290 GLY A N 1
ATOM 2268 C CA . GLY A 1 290 ? -8.521 15.121 37.320 1.00 58.41 290 GLY A CA 1
ATOM 2269 C C . GLY A 1 290 ? -9.415 15.763 38.387 1.00 58.41 290 GLY A C 1
ATOM 2270 O O . GLY A 1 290 ? -10.385 15.140 38.812 1.00 58.41 290 GLY A O 1
ATOM 2271 N N . ARG A 1 291 ? -9.136 17.017 38.777 1.00 60.06 291 ARG A N 1
ATOM 2272 C CA . ARG A 1 291 ? -9.957 17.791 39.729 1.00 60.06 291 ARG A CA 1
ATOM 2273 C C . ARG A 1 291 ? -11.239 18.336 39.081 1.00 60.06 291 ARG A C 1
ATOM 2275 O O . ARG A 1 291 ? -12.219 18.556 39.778 1.00 60.06 291 ARG A O 1
ATOM 2282 N N . MET A 1 292 ? -11.275 18.465 37.751 1.00 68.56 292 MET A N 1
ATOM 2283 C CA . MET A 1 292 ? -12.416 18.983 36.971 1.00 68.56 292 MET A CA 1
ATOM 2284 C C . MET A 1 292 ? -13.509 17.928 36.676 1.00 68.56 292 MET A C 1
ATOM 2286 O O . MET A 1 292 ? -14.284 18.070 35.727 1.00 68.56 292 MET A O 1
ATOM 2290 N N . GLY A 1 293 ? -13.562 16.835 37.446 1.00 79.88 293 GLY A N 1
ATOM 2291 C CA . GLY A 1 293 ? -14.664 15.866 37.441 1.00 79.88 293 GLY A CA 1
ATOM 2292 C C . GLY A 1 293 ? -14.976 15.232 36.078 1.00 79.88 293 GLY A C 1
ATOM 2293 O O . GLY A 1 293 ? -14.269 14.334 35.619 1.00 79.88 293 GLY A O 1
ATOM 2294 N N . LEU A 1 294 ? -16.102 15.630 35.476 1.00 80.50 294 LEU A N 1
ATOM 2295 C CA . LEU A 1 294 ? -16.565 15.164 34.162 1.00 80.50 294 LEU A CA 1
ATOM 2296 C C . LEU A 1 294 ? -15.897 15.933 33.010 1.00 80.50 294 LEU A C 1
ATOM 2298 O O . LEU A 1 294 ? -15.367 15.306 32.093 1.00 80.50 294 LEU A O 1
ATOM 2302 N N . ALA A 1 295 ? -15.870 17.267 33.083 1.00 84.25 295 ALA A N 1
ATOM 2303 C CA . ALA A 1 295 ? -15.310 18.135 32.044 1.00 84.25 295 ALA A CA 1
ATOM 2304 C C . ALA A 1 295 ? -13.836 17.808 31.762 1.00 84.25 295 ALA A C 1
ATOM 2306 O O . ALA A 1 295 ? -13.431 17.668 30.610 1.00 84.25 295 ALA A O 1
ATOM 2307 N N . GLY A 1 296 ? -13.049 17.560 32.813 1.00 84.38 296 GLY A N 1
ATOM 2308 C CA . GLY A 1 296 ? -11.649 17.160 32.669 1.00 84.38 296 GLY A CA 1
ATOM 2309 C C . GLY A 1 296 ? -11.431 15.785 32.023 1.00 84.38 296 GLY A C 1
ATOM 2310 O O . GLY A 1 296 ? -10.388 15.569 31.407 1.00 84.38 296 GLY A O 1
ATOM 2311 N N . ARG A 1 297 ? -12.404 14.860 32.100 1.00 83.06 297 ARG A N 1
ATOM 2312 C CA . ARG A 1 297 ? -12.352 13.585 31.353 1.00 83.06 297 ARG A CA 1
ATOM 2313 C C . ARG A 1 297 ? -12.625 13.816 29.873 1.00 83.06 297 ARG A C 1
ATOM 2315 O O . ARG A 1 297 ? -11.863 13.326 29.051 1.00 83.06 297 ARG A O 1
ATOM 2322 N N . ILE A 1 298 ? -13.664 14.589 29.555 1.00 87.75 298 ILE A N 1
ATOM 2323 C CA . ILE A 1 298 ? -14.032 14.952 28.178 1.00 87.75 298 ILE A CA 1
ATOM 2324 C C . ILE A 1 298 ? -12.853 15.650 27.495 1.00 87.75 298 ILE A C 1
ATOM 2326 O O . ILE A 1 298 ? -12.388 15.189 26.457 1.00 87.75 298 ILE A O 1
ATOM 2330 N N . LEU A 1 299 ? -12.294 16.686 28.129 1.00 88.06 299 LEU A N 1
ATOM 2331 C CA . LEU A 1 299 ? -11.130 17.410 27.616 1.00 88.06 299 LEU A CA 1
ATOM 2332 C C . LEU A 1 299 ? -9.915 16.489 27.423 1.00 88.06 299 LEU A C 1
ATOM 2334 O O . LEU A 1 299 ? -9.230 16.582 26.410 1.00 88.06 299 LEU A O 1
ATOM 2338 N N . ARG A 1 300 ? -9.659 15.550 28.346 1.00 87.94 300 ARG A N 1
ATOM 2339 C CA . ARG A 1 300 ? -8.565 14.574 28.200 1.00 87.94 300 ARG A CA 1
ATOM 2340 C C . ARG A 1 300 ? -8.758 13.649 26.993 1.00 87.94 300 ARG A C 1
ATOM 2342 O O . ARG A 1 300 ? -7.774 13.360 26.313 1.00 87.94 300 ARG A O 1
ATOM 2349 N N . GLN A 1 301 ? -9.984 13.198 26.718 1.00 89.94 301 GLN A N 1
ATOM 2350 C CA . GLN A 1 301 ? -10.258 12.381 25.532 1.00 89.94 301 GLN A CA 1
ATOM 2351 C C . GLN A 1 301 ? -10.148 13.210 24.248 1.00 89.94 301 GLN A C 1
ATOM 2353 O O . GLN A 1 301 ? -9.492 12.760 23.314 1.00 89.94 301 GLN A O 1
ATOM 2358 N N . TRP A 1 302 ? -10.637 14.455 24.231 1.00 91.38 302 TRP A N 1
ATOM 2359 C CA . TRP A 1 302 ? -10.427 15.377 23.106 1.00 91.38 302 TRP A CA 1
ATOM 2360 C C . TRP A 1 302 ? -8.951 15.673 22.827 1.00 91.38 302 TRP A C 1
ATOM 2362 O O . TRP A 1 302 ? -8.549 15.674 21.668 1.00 91.38 302 TRP A O 1
ATOM 2372 N N . LEU A 1 303 ? -8.116 15.860 23.853 1.00 90.12 303 LEU A N 1
ATOM 2373 C CA . LEU A 1 303 ? -6.669 16.055 23.680 1.00 90.12 303 LEU A CA 1
ATOM 2374 C C . LEU A 1 303 ? -5.990 14.808 23.083 1.00 90.12 303 LEU A C 1
ATOM 2376 O O . LEU A 1 303 ? -5.179 14.923 22.163 1.00 90.12 303 LEU A O 1
ATOM 2380 N N . ARG A 1 304 ? -6.355 13.608 23.557 1.00 91.31 304 ARG A N 1
ATOM 2381 C CA . ARG A 1 304 ? -5.895 12.328 22.983 1.00 91.31 304 ARG A CA 1
ATOM 2382 C C . ARG A 1 304 ? -6.359 12.160 21.528 1.00 91.31 304 ARG A C 1
ATOM 2384 O O . ARG A 1 304 ? -5.554 11.790 20.675 1.00 91.31 304 ARG A O 1
ATOM 2391 N N . TYR A 1 305 ? -7.615 12.493 21.232 1.00 91.00 305 TYR A N 1
ATOM 2392 C CA . TYR A 1 305 ? -8.196 12.420 19.891 1.00 91.00 305 TYR A CA 1
ATOM 2393 C C . TYR A 1 305 ? -7.594 13.465 18.930 1.00 91.00 305 TYR A C 1
ATOM 2395 O O . TYR A 1 305 ? -7.292 13.150 17.784 1.00 91.00 305 TYR A O 1
ATOM 2403 N N . GLY A 1 306 ? -7.292 14.681 19.392 1.00 89.88 306 GLY A N 1
ATOM 2404 C CA . GLY A 1 306 ? -6.529 15.670 18.618 1.00 89.88 306 GLY A CA 1
ATOM 2405 C C . GLY A 1 306 ? -5.123 15.170 18.259 1.00 89.88 306 GLY A C 1
ATOM 2406 O O . GLY A 1 306 ? -4.662 15.339 17.128 1.00 89.88 306 GLY A O 1
ATOM 2407 N N . GLY A 1 307 ? -4.473 14.453 19.183 1.00 89.50 307 GLY A N 1
ATOM 2408 C CA . GLY A 1 307 ? -3.240 13.711 18.905 1.00 89.50 307 GLY A CA 1
ATOM 2409 C C . GLY A 1 307 ? -3.410 12.642 17.816 1.00 89.50 307 GLY A C 1
ATOM 2410 O O . GLY A 1 307 ? -2.544 12.516 16.948 1.00 89.50 307 GLY A O 1
ATOM 2411 N N . ALA A 1 308 ? -4.537 11.922 17.813 1.00 91.12 308 ALA A N 1
ATOM 2412 C CA . ALA A 1 308 ? -4.890 10.959 16.768 1.00 91.12 308 ALA A CA 1
ATOM 2413 C C . ALA A 1 308 ? -5.082 11.623 15.396 1.00 91.12 308 ALA A C 1
ATOM 2415 O O . ALA A 1 308 ? -4.499 11.160 14.417 1.00 91.12 308 ALA A O 1
ATOM 2416 N N . LEU A 1 309 ? -5.809 12.745 15.319 1.00 89.19 309 LEU A N 1
ATOM 2417 C CA . LEU A 1 309 ? -6.018 13.495 14.071 1.00 89.19 309 LEU A CA 1
ATOM 2418 C C . LEU A 1 309 ? -4.692 13.898 13.407 1.00 89.19 309 LEU A C 1
ATOM 2420 O O . LEU A 1 309 ? -4.545 13.764 12.191 1.00 89.19 309 LEU A O 1
ATOM 2424 N N . ARG A 1 310 ? -3.687 14.305 14.196 1.00 87.00 310 ARG A N 1
ATOM 2425 C CA . ARG A 1 310 ? -2.335 14.587 13.685 1.00 87.00 310 ARG A CA 1
ATOM 2426 C C . ARG A 1 310 ? -1.684 13.350 13.056 1.00 87.00 310 ARG A C 1
ATOM 2428 O O . ARG A 1 310 ? -1.042 13.467 12.015 1.00 87.00 310 ARG A O 1
ATOM 2435 N N . HIS A 1 311 ? -1.840 12.173 13.659 1.00 86.81 311 HIS A N 1
ATOM 2436 C CA . HIS A 1 311 ? -1.301 10.922 13.118 1.00 86.81 311 HIS A CA 1
ATOM 2437 C C . HIS A 1 311 ? -2.054 10.448 11.861 1.00 86.81 311 HIS A C 1
ATOM 2439 O O . HIS A 1 311 ? -1.408 10.043 10.894 1.00 86.81 311 HIS A O 1
ATOM 2445 N N . LEU A 1 312 ? -3.381 10.606 11.814 1.00 86.25 312 LEU A N 1
ATOM 2446 C CA . LEU A 1 312 ? -4.198 10.326 10.626 1.00 86.25 312 LEU A CA 1
ATOM 2447 C C . LEU A 1 312 ? -3.829 11.242 9.444 1.00 86.25 312 LEU A C 1
ATOM 2449 O O . LEU A 1 312 ? -3.687 10.773 8.314 1.00 86.25 312 LEU A O 1
ATOM 2453 N N . ALA A 1 313 ? -3.589 12.535 9.696 1.00 80.31 313 ALA A N 1
ATOM 2454 C CA . ALA A 1 313 ? -3.082 13.477 8.690 1.00 80.31 313 ALA A CA 1
ATOM 2455 C C . ALA A 1 313 ? -1.664 13.112 8.197 1.00 80.31 313 ALA A C 1
ATOM 2457 O O . ALA A 1 313 ? -1.342 13.307 7.025 1.00 80.31 313 ALA A O 1
ATOM 2458 N N . GLN A 1 314 ? -0.841 12.508 9.062 1.00 77.50 314 GLN A N 1
ATOM 2459 C CA . GLN A 1 314 ? 0.460 11.909 8.723 1.00 77.50 314 GLN A CA 1
ATOM 2460 C C . GLN A 1 314 ? 0.349 10.526 8.043 1.00 77.50 314 GLN A C 1
ATOM 2462 O O . GLN A 1 314 ? 1.364 9.853 7.883 1.00 77.50 314 GLN A O 1
ATOM 2467 N N . ARG A 1 315 ? -0.858 10.105 7.629 1.00 78.88 315 ARG A N 1
ATOM 2468 C CA . ARG A 1 315 ? -1.161 8.818 6.969 1.00 78.88 315 ARG A CA 1
ATOM 2469 C C . ARG A 1 315 ? -0.837 7.567 7.797 1.00 78.88 315 ARG A C 1
ATOM 2471 O O . ARG A 1 315 ? -0.651 6.493 7.234 1.00 78.88 315 ARG A O 1
ATOM 2478 N N . ARG A 1 316 ? -0.797 7.691 9.123 1.00 86.19 316 ARG A N 1
ATOM 2479 C CA . ARG A 1 316 ? -0.599 6.559 10.036 1.00 86.19 316 ARG A CA 1
ATOM 2480 C C . ARG A 1 316 ? -1.934 5.906 10.372 1.00 86.19 316 ARG A C 1
ATOM 2482 O O . ARG A 1 316 ? -2.893 6.628 10.642 1.00 86.19 316 ARG A O 1
ATOM 2489 N N . LEU A 1 317 ? -1.980 4.575 10.404 1.00 91.06 317 LEU A N 1
ATOM 2490 C CA . LEU A 1 317 ? -3.099 3.846 11.008 1.00 91.06 317 LEU A CA 1
ATOM 2491 C C . LEU A 1 317 ? -3.142 4.212 12.496 1.00 91.06 317 LEU A C 1
ATOM 2493 O O . LEU A 1 317 ? -2.131 4.076 13.185 1.00 91.06 317 LEU A O 1
ATOM 2497 N N . VAL A 1 318 ? -4.284 4.677 13.003 1.00 94.94 318 VAL A N 1
ATOM 2498 C CA . VAL A 1 318 ? -4.450 4.901 14.446 1.00 94.94 318 VAL A CA 1
ATOM 2499 C C . VAL A 1 318 ? -5.280 3.781 15.043 1.00 94.94 318 VAL A C 1
ATOM 2501 O O . VAL A 1 318 ? -6.413 3.558 14.621 1.00 94.94 318 VAL A O 1
ATOM 2504 N N . ILE A 1 319 ? -4.723 3.123 16.057 1.00 95.69 319 ILE A N 1
ATOM 2505 C CA . ILE A 1 319 ? -5.428 2.130 16.862 1.00 95.69 319 ILE A CA 1
ATOM 2506 C C . ILE A 1 319 ? -5.727 2.740 18.229 1.00 95.69 319 ILE A C 1
ATOM 2508 O O . ILE A 1 319 ? -4.829 3.225 18.915 1.00 95.69 319 ILE A O 1
ATOM 2512 N N . PHE A 1 320 ? -6.984 2.704 18.648 1.00 94.62 320 PHE A N 1
ATOM 2513 C CA . PHE A 1 320 ? -7.390 3.051 19.998 1.00 94.62 320 PHE A CA 1
ATOM 2514 C C . PHE A 1 320 ? -7.448 1.791 20.861 1.00 94.62 320 PHE A C 1
ATOM 2516 O O . PHE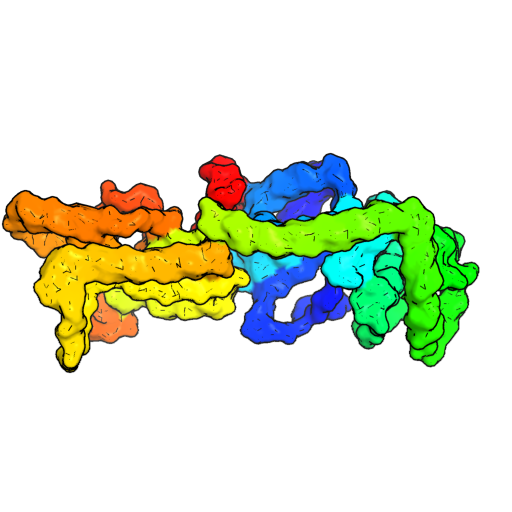 A 1 320 ? -8.246 0.890 20.600 1.00 94.62 320 PHE A O 1
ATOM 2523 N N . ASP A 1 321 ? -6.596 1.736 21.885 1.00 90.38 321 ASP A N 1
ATOM 2524 C CA . ASP A 1 321 ? -6.685 0.723 22.937 1.00 90.38 321 ASP A CA 1
ATOM 2525 C C . ASP A 1 321 ? -7.764 1.156 23.939 1.00 90.38 321 ASP A C 1
ATOM 2527 O O . ASP A 1 321 ? -7.596 2.163 24.648 1.00 90.38 321 ASP A O 1
ATOM 2531 N N . ARG A 1 322 ? -8.875 0.398 23.954 1.00 87.38 322 ARG A N 1
ATOM 2532 C CA . ARG A 1 322 ? -10.169 0.787 24.542 1.00 87.38 322 ARG A CA 1
ATOM 2533 C C . ARG A 1 322 ? -10.699 2.088 23.915 1.00 87.38 322 ARG A C 1
ATOM 2535 O O . ARG A 1 322 ? -10.005 2.782 23.171 1.00 87.38 322 ARG A O 1
ATOM 2542 N N . TYR A 1 323 ? -11.955 2.440 24.182 1.00 90.31 323 TYR A N 1
ATOM 2543 C CA . TYR A 1 323 ? -12.536 3.670 23.627 1.00 90.31 323 TYR A CA 1
ATOM 2544 C C . TYR A 1 323 ? -13.490 4.357 24.605 1.00 90.31 323 TYR A C 1
ATOM 2546 O O . TYR A 1 323 ? -13.703 3.901 25.727 1.00 90.31 323 TYR A O 1
ATOM 2554 N N . THR A 1 324 ? -14.092 5.472 24.188 1.00 89.06 324 THR A N 1
ATOM 2555 C CA . THR A 1 324 ? -15.141 6.156 24.960 1.00 89.06 324 THR A CA 1
ATOM 2556 C C . THR A 1 324 ? -16.339 5.247 25.257 1.00 89.06 324 THR A C 1
ATOM 2558 O O . THR A 1 324 ? -17.010 5.433 26.273 1.00 89.06 324 THR A O 1
ATOM 2561 N N . TYR A 1 325 ? -16.565 4.219 24.431 1.00 87.44 325 TYR A N 1
ATOM 2562 C CA . TYR A 1 325 ? -17.583 3.184 24.630 1.00 87.44 325 TYR A CA 1
ATOM 2563 C C . TYR A 1 325 ? -17.445 2.413 25.953 1.00 87.44 325 TYR A C 1
ATOM 2565 O O . TYR A 1 325 ? -18.450 1.900 26.438 1.00 87.44 325 TYR A O 1
ATOM 2573 N N . ASP A 1 326 ? -16.277 2.432 26.613 1.00 84.88 326 ASP A N 1
ATOM 2574 C CA . ASP A 1 326 ? -16.109 1.915 27.980 1.00 84.88 326 ASP A CA 1
ATOM 2575 C C . ASP A 1 326 ? -17.091 2.566 28.987 1.00 84.88 326 ASP A C 1
ATOM 2577 O O . ASP A 1 326 ? -17.422 1.969 30.007 1.00 84.88 326 ASP A O 1
ATOM 2581 N N . ALA A 1 327 ? -17.625 3.766 28.705 1.00 82.38 327 ALA A N 1
ATOM 2582 C CA . ALA A 1 327 ? -18.679 4.403 29.509 1.00 82.38 327 ALA A CA 1
ATOM 2583 C C . ALA A 1 327 ? -20.006 3.618 29.543 1.00 82.38 327 ALA A C 1
ATOM 2585 O O . ALA A 1 327 ? -20.847 3.879 30.406 1.00 82.38 327 ALA A O 1
ATOM 2586 N N . LEU A 1 328 ? -20.211 2.702 28.592 1.00 82.31 328 LEU A N 1
ATOM 2587 C CA . LEU A 1 328 ? -21.419 1.892 28.433 1.00 82.31 328 LEU A CA 1
ATOM 2588 C C . LEU A 1 328 ? -21.286 0.491 29.061 1.00 82.31 328 LEU A C 1
ATOM 2590 O O . LEU A 1 328 ? -22.302 -0.180 29.228 1.00 82.31 328 LEU A O 1
ATOM 2594 N N . LEU A 1 329 ? -20.070 0.071 29.433 1.00 76.44 329 LEU A N 1
ATOM 2595 C CA . LEU A 1 329 ? -19.726 -1.259 29.965 1.00 76.44 329 LEU A CA 1
ATOM 2596 C C . LEU A 1 329 ? -19.983 -1.390 31.477 1.00 76.44 329 LEU A C 1
ATOM 2598 O O . LEU A 1 329 ? -19.107 -1.796 32.231 1.00 76.44 329 LEU A O 1
ATOM 2602 N N . THR A 1 330 ? -21.151 -0.976 31.967 1.00 65.50 330 THR A N 1
ATOM 2603 C CA . THR A 1 330 ? -21.518 -1.241 33.372 1.00 65.50 330 THR A CA 1
ATOM 2604 C C . THR A 1 330 ? -22.940 -1.754 33.487 1.00 65.50 330 THR A C 1
ATOM 2606 O O . THR A 1 330 ? -23.896 -1.032 33.199 1.00 65.50 330 THR A O 1
ATOM 2609 N N . ALA A 1 331 ? -23.053 -2.992 33.966 1.00 51.78 331 ALA A N 1
ATOM 2610 C CA . ALA A 1 331 ? -24.254 -3.494 34.605 1.00 51.78 331 ALA A CA 1
ATOM 2611 C C . ALA A 1 331 ? -24.364 -2.857 35.999 1.00 51.78 331 ALA A C 1
ATOM 2613 O O . ALA A 1 331 ? -23.618 -3.210 36.900 1.00 51.78 331 ALA A O 1
ATOM 2614 N N . ASP A 1 332 ? -25.285 -1.909 36.141 1.00 47.28 332 ASP A N 1
ATOM 2615 C CA . ASP A 1 332 ? -25.870 -1.503 37.419 1.00 47.28 332 ASP A CA 1
ATOM 2616 C C . ASP A 1 332 ? -27.345 -1.224 37.135 1.00 47.28 332 ASP A C 1
ATOM 2618 O O . ASP A 1 332 ? -27.664 -0.304 36.367 1.00 47.28 332 ASP A O 1
ATOM 2622 N N . GLY A 1 333 ? -28.235 -2.002 37.752 1.00 49.72 333 GLY A N 1
ATOM 2623 C CA . GLY A 1 333 ? -29.631 -1.599 37.888 1.00 49.72 333 GLY A CA 1
ATOM 2624 C C . GLY A 1 333 ? -29.723 -0.263 38.635 1.00 49.72 333 GLY A C 1
ATOM 2625 O O . GLY A 1 333 ? -28.833 0.101 39.401 1.00 49.72 333 GLY A O 1
ATOM 2626 N N . ASP A 1 334 ? -30.790 0.490 38.385 1.00 47.69 334 ASP A N 1
ATOM 2627 C CA . ASP A 1 334 ? -31.099 1.737 39.101 1.00 47.69 334 ASP A CA 1
ATOM 2628 C C . ASP A 1 334 ? -30.099 2.909 38.935 1.00 47.69 334 ASP A C 1
ATOM 2630 O O . ASP A 1 334 ? -29.994 3.847 39.736 1.00 47.69 334 ASP A O 1
ATOM 2634 N N . ALA A 1 335 ? -29.381 2.938 37.808 1.00 59.53 335 ALA A N 1
ATOM 2635 C CA . ALA A 1 335 ? -28.615 4.108 37.386 1.00 59.53 335 ALA A CA 1
ATOM 2636 C C . ALA A 1 335 ? -29.526 5.249 36.875 1.00 59.53 335 ALA A C 1
ATOM 2638 O O . ALA A 1 335 ? -29.628 5.484 35.670 1.00 59.53 335 ALA A O 1
ATOM 2639 N N . GLY A 1 336 ? -30.139 6.001 37.799 1.00 72.00 336 GLY A N 1
ATOM 2640 C CA . GLY A 1 336 ? -31.054 7.113 37.497 1.00 72.00 336 GLY A CA 1
ATOM 2641 C C . GLY A 1 336 ? -30.545 8.115 36.443 1.00 72.00 336 GLY A C 1
ATOM 2642 O O . GLY A 1 336 ? -29.339 8.346 36.303 1.00 72.00 336 GLY A O 1
ATOM 2643 N N . TRP A 1 337 ? -31.479 8.742 35.715 1.00 75.31 337 TRP A N 1
ATOM 2644 C CA . TRP A 1 337 ? -31.272 9.423 34.420 1.00 75.31 337 TRP A CA 1
ATOM 2645 C C . TRP A 1 337 ? -30.029 10.326 34.301 1.00 75.31 337 TRP A C 1
ATOM 2647 O O . TRP A 1 337 ? -29.378 10.338 33.257 1.00 75.31 337 TRP A O 1
ATOM 2657 N N . ARG A 1 338 ? -29.632 11.038 35.366 1.00 79.31 338 ARG A N 1
ATOM 2658 C CA . ARG A 1 338 ? -28.413 11.875 35.392 1.00 79.31 338 ARG A CA 1
ATOM 2659 C C . ARG A 1 338 ? -27.126 11.063 35.189 1.00 79.31 338 ARG A C 1
ATOM 2661 O O . ARG A 1 338 ? -26.221 11.512 34.483 1.00 79.31 338 ARG A O 1
ATOM 2668 N N . LYS A 1 339 ? -27.030 9.863 35.779 1.00 79.81 339 LYS A N 1
ATOM 2669 C CA . LYS A 1 339 ? -25.904 8.933 35.565 1.00 79.81 339 LYS A CA 1
ATOM 2670 C C . LYS A 1 339 ? -25.899 8.437 34.117 1.00 79.81 339 LYS A C 1
ATOM 2672 O O . LYS A 1 339 ? -24.835 8.411 33.499 1.00 79.81 339 LYS A O 1
ATOM 2677 N N . GLN A 1 340 ? -27.073 8.124 33.565 1.00 79.06 340 GLN A N 1
ATOM 2678 C CA . GLN A 1 340 ? -27.216 7.641 32.192 1.00 79.06 340 GLN A CA 1
ATOM 2679 C C . GLN A 1 340 ? -26.862 8.712 31.148 1.00 79.06 340 GLN A C 1
ATOM 2681 O O . GLN A 1 340 ? -26.052 8.447 30.263 1.00 79.06 340 GLN A O 1
ATOM 2686 N N . GLY A 1 341 ? -27.354 9.946 31.299 1.00 82.31 341 GLY A N 1
ATOM 2687 C CA . GLY A 1 341 ? -26.980 11.075 30.436 1.00 82.31 341 GLY A CA 1
ATOM 2688 C C . GLY A 1 341 ? -25.478 11.375 30.482 1.00 82.31 341 GLY A C 1
ATOM 2689 O O . GLY A 1 341 ? -24.848 11.583 29.448 1.00 82.31 341 GLY A O 1
ATOM 2690 N N . ARG A 1 342 ? -24.855 11.286 31.667 1.00 84.44 342 ARG A N 1
ATOM 2691 C CA . ARG A 1 342 ? -23.395 11.399 31.822 1.00 84.44 342 ARG A CA 1
ATOM 2692 C C . ARG A 1 342 ? -22.625 10.268 31.127 1.00 84.44 342 ARG A C 1
ATOM 2694 O O . ARG A 1 342 ? -21.577 10.545 30.544 1.00 84.44 342 ARG A O 1
ATOM 2701 N N . ARG A 1 343 ? -23.102 9.017 31.196 1.00 83.12 343 ARG A N 1
ATOM 2702 C CA . ARG A 1 343 ? -22.513 7.871 30.472 1.00 83.12 343 ARG A CA 1
ATOM 2703 C C . ARG A 1 343 ? -22.629 8.067 28.959 1.00 83.12 343 ARG A C 1
ATOM 2705 O O . ARG A 1 343 ? -21.625 7.952 28.266 1.00 83.12 343 ARG A O 1
ATOM 2712 N N . TRP A 1 344 ? -23.811 8.442 28.464 1.00 84.81 344 TRP A N 1
ATOM 2713 C CA . TRP A 1 344 ? -24.049 8.733 27.046 1.00 84.81 344 TRP A CA 1
ATOM 2714 C C . TRP A 1 344 ? -23.141 9.855 26.530 1.00 84.81 344 TRP A C 1
ATOM 2716 O O . TRP A 1 344 ? -22.492 9.693 25.497 1.00 84.81 344 TRP A O 1
ATOM 2726 N N . LEU A 1 345 ? -23.024 10.955 27.278 1.00 86.19 345 LEU A N 1
ATOM 2727 C CA . LEU A 1 345 ? -22.172 12.080 26.902 1.00 86.19 345 LEU A CA 1
ATOM 2728 C C . LEU A 1 345 ? -20.689 11.688 26.906 1.00 86.19 345 LEU A C 1
ATOM 2730 O O . LEU A 1 345 ? -19.957 12.110 26.020 1.00 86.19 345 LEU A O 1
ATOM 2734 N N . LEU A 1 346 ? -20.237 10.848 27.846 1.00 85.44 346 LEU A N 1
ATOM 2735 C CA . LEU A 1 346 ? -18.876 10.299 27.823 1.00 85.44 346 LEU A CA 1
ATOM 2736 C C . LEU A 1 346 ? -18.637 9.339 26.655 1.00 85.44 346 LEU A C 1
ATOM 2738 O O . LEU A 1 346 ? -17.551 9.385 26.090 1.00 85.44 346 LEU A O 1
ATOM 2742 N N . ALA A 1 347 ? -19.614 8.505 26.291 1.00 85.12 347 ALA A N 1
ATOM 2743 C CA . ALA A 1 347 ? -19.503 7.561 25.179 1.00 85.12 347 ALA A CA 1
ATOM 2744 C C . ALA A 1 347 ? -19.408 8.268 23.819 1.00 85.12 347 ALA A C 1
ATOM 2746 O O . ALA A 1 347 ? -18.632 7.852 22.963 1.00 85.12 347 ALA A O 1
ATOM 2747 N N . ASN A 1 348 ? -20.151 9.363 23.651 1.00 86.75 348 ASN A N 1
ATOM 2748 C CA . ASN A 1 348 ? -20.238 10.132 22.408 1.00 86.75 348 ASN A CA 1
ATOM 2749 C C . ASN A 1 348 ? -19.373 11.408 22.421 1.00 86.75 348 ASN A C 1
ATOM 2751 O O . ASN A 1 348 ? -19.555 12.280 21.576 1.00 86.75 348 ASN A O 1
ATOM 2755 N N . CYS A 1 349 ? -18.442 11.560 23.377 1.00 87.75 349 CYS A N 1
ATOM 2756 C CA . CYS A 1 349 ? -17.651 12.790 23.478 1.00 87.75 349 CYS A CA 1
ATOM 2757 C C . CYS A 1 349 ? -16.596 12.939 22.377 1.00 87.75 349 CYS A C 1
ATOM 2759 O O . CYS A 1 349 ? -16.146 14.055 22.152 1.00 87.75 349 CYS A O 1
ATOM 2761 N N . CYS A 1 350 ? -16.201 11.857 21.703 1.00 88.06 350 CYS A N 1
ATOM 2762 C CA . CYS A 1 350 ? -15.286 11.884 20.563 1.00 88.06 350 CYS A CA 1
ATOM 2763 C C . CYS A 1 350 ? -15.981 11.321 19.309 1.00 88.06 350 CYS A C 1
ATOM 2765 O O . CYS A 1 350 ? -16.871 10.478 19.447 1.00 88.06 350 CYS A O 1
ATOM 2767 N N . PRO A 1 351 ? -15.594 11.761 18.094 1.00 89.75 351 PRO A N 1
ATOM 2768 C CA . PRO A 1 351 ? -16.138 11.217 16.851 1.00 89.75 351 PRO A CA 1
ATOM 2769 C C . PRO A 1 351 ? -15.877 9.713 16.736 1.00 89.75 351 PRO A C 1
ATOM 2771 O O . PRO A 1 351 ? -14.786 9.255 17.070 1.00 89.75 351 PRO A O 1
ATOM 2774 N N . ALA A 1 352 ? -16.859 8.958 16.241 1.00 90.25 352 ALA A N 1
ATOM 2775 C CA . ALA A 1 352 ? -16.738 7.510 16.100 1.00 90.25 352 ALA A CA 1
ATOM 2776 C C . ALA A 1 352 ? -15.535 7.119 15.210 1.00 90.25 352 ALA A C 1
ATOM 2778 O O . ALA A 1 352 ? -15.307 7.771 14.186 1.00 90.25 352 ALA A O 1
ATOM 2779 N N . PRO A 1 353 ? -14.783 6.059 15.566 1.00 91.94 353 PRO A N 1
ATOM 2780 C CA . PRO A 1 353 ? -13.738 5.515 14.708 1.00 91.94 353 PRO A CA 1
ATOM 2781 C C . PRO A 1 353 ? -14.344 4.891 13.444 1.00 91.94 353 PRO A C 1
ATOM 2783 O O . PRO A 1 353 ? -15.519 4.517 13.407 1.00 91.94 353 PRO A O 1
ATOM 2786 N N . ASP A 1 354 ? -13.520 4.732 12.413 1.00 91.00 354 ASP A N 1
ATOM 2787 C CA . ASP A 1 354 ? -13.941 4.163 11.128 1.00 91.00 354 ASP A CA 1
ATOM 2788 C C . ASP A 1 354 ? -14.328 2.677 11.242 1.00 91.00 354 ASP A C 1
ATOM 2790 O O . ASP A 1 354 ? -15.201 2.201 10.513 1.00 91.00 354 ASP A O 1
ATOM 2794 N N . LEU A 1 355 ? -13.703 1.957 12.180 1.00 93.25 355 LEU A N 1
ATOM 2795 C CA . LEU A 1 355 ? -13.987 0.562 12.513 1.00 93.25 355 LEU A CA 1
ATOM 2796 C C . LEU A 1 355 ? -13.894 0.344 14.031 1.00 93.25 355 LEU A C 1
ATOM 2798 O O . LEU A 1 355 ? -12.988 0.863 14.688 1.00 93.25 355 LEU A O 1
ATOM 2802 N N . VAL A 1 356 ? -14.793 -0.469 14.589 1.00 95.31 356 VAL A N 1
ATOM 2803 C CA . VAL A 1 356 ? -14.665 -1.003 15.953 1.00 95.31 356 VAL A CA 1
ATOM 2804 C C . VAL A 1 356 ? -14.507 -2.515 15.858 1.00 95.31 356 VAL A C 1
ATOM 2806 O O . VAL A 1 356 ? -15.298 -3.178 15.192 1.00 95.31 356 VAL A O 1
ATOM 2809 N N . ILE A 1 357 ? -13.488 -3.059 16.512 1.00 95.94 357 ILE A N 1
ATOM 2810 C CA . ILE A 1 357 ? -13.206 -4.493 16.573 1.00 95.94 357 ILE A CA 1
ATOM 2811 C C . ILE A 1 357 ? -13.374 -4.939 18.019 1.00 95.94 357 ILE A C 1
ATOM 2813 O O . ILE A 1 357 ? -12.758 -4.354 18.907 1.00 95.94 357 ILE A O 1
ATOM 2817 N N . LEU A 1 358 ? -14.187 -5.964 18.251 1.00 95.38 358 LEU A N 1
ATOM 2818 C CA . LEU A 1 358 ? -14.257 -6.676 19.523 1.00 95.38 358 LEU A CA 1
ATOM 2819 C C . LEU A 1 358 ? -13.551 -8.024 19.373 1.00 95.38 358 LEU A C 1
ATOM 2821 O O . LEU A 1 358 ? -13.976 -8.833 18.554 1.00 95.38 358 LEU A O 1
ATOM 2825 N N . LEU A 1 359 ? -12.501 -8.257 20.161 1.00 94.75 359 LEU A N 1
ATOM 2826 C CA . LEU A 1 359 ? -11.895 -9.581 20.312 1.00 94.75 359 LEU A CA 1
ATOM 2827 C C . LEU A 1 359 ? -12.723 -10.383 21.324 1.00 94.75 359 LEU A C 1
ATOM 2829 O O . LEU A 1 359 ? -12.820 -9.979 22.484 1.00 94.75 359 LEU A O 1
ATOM 2833 N N . ASP A 1 360 ? -13.336 -11.478 20.879 1.00 94.25 360 ASP A N 1
ATOM 2834 C CA . ASP A 1 360 ? -14.243 -12.306 21.679 1.00 94.25 360 ASP A CA 1
ATOM 2835 C C . ASP A 1 360 ? -13.629 -13.672 21.999 1.00 94.25 360 ASP A C 1
ATOM 2837 O O . ASP A 1 360 ? -13.173 -14.374 21.103 1.00 94.25 360 ASP A O 1
ATOM 2841 N N . ALA A 1 361 ? -13.627 -14.062 23.272 1.00 91.38 361 ALA A N 1
ATOM 2842 C CA . ALA A 1 361 ? -13.254 -15.406 23.705 1.00 91.38 361 ALA A CA 1
ATOM 2843 C C . ALA A 1 361 ? -13.953 -15.747 25.038 1.00 91.38 361 ALA A C 1
ATOM 2845 O O . ALA A 1 361 ? -14.229 -14.823 25.809 1.00 91.38 361 ALA A O 1
ATOM 2846 N N . PRO A 1 362 ? -14.225 -17.033 25.338 1.00 92.19 362 PRO A N 1
ATOM 2847 C CA . PRO A 1 362 ? -14.869 -17.452 26.586 1.00 92.19 362 PRO A CA 1
ATOM 2848 C C . PRO A 1 362 ? -14.087 -17.063 27.844 1.00 92.19 362 PRO A C 1
ATOM 2850 O O . PRO A 1 362 ? -12.854 -17.125 27.853 1.00 92.19 362 PRO A O 1
ATOM 2853 N N . GLY A 1 363 ? -14.803 -16.737 28.926 1.00 86.81 363 GLY A N 1
ATOM 2854 C CA . GLY A 1 363 ? -14.213 -16.349 30.216 1.00 86.81 363 GLY A CA 1
ATOM 2855 C C . GLY A 1 363 ? -13.169 -17.331 30.767 1.00 86.81 363 GLY A C 1
ATOM 2856 O O . GLY A 1 363 ? -12.126 -16.904 31.258 1.00 86.81 363 GLY A O 1
ATOM 2857 N N . GLU A 1 364 ? -13.395 -18.636 30.609 1.00 87.06 364 GLU A N 1
ATOM 2858 C CA . GLU A 1 364 ? -12.465 -19.705 31.014 1.00 87.06 364 GLU A CA 1
ATOM 2859 C C . GLU A 1 364 ? -11.119 -19.635 30.273 1.00 87.06 364 GLU A C 1
ATOM 2861 O O . GLU A 1 364 ? -10.052 -19.746 30.875 1.00 87.06 364 GLU A O 1
ATOM 2866 N N . LEU A 1 365 ? -11.157 -19.387 28.961 1.00 87.25 365 LEU A N 1
ATOM 2867 C CA . LEU A 1 365 ? -9.972 -19.300 28.107 1.00 87.25 365 LEU A CA 1
ATOM 2868 C C . LEU A 1 365 ? -9.199 -17.997 28.371 1.00 87.25 365 LEU A C 1
ATOM 2870 O O . LEU A 1 365 ? -7.967 -17.989 28.400 1.00 87.25 365 LEU A O 1
ATOM 2874 N N . LEU A 1 366 ? -9.916 -16.898 28.628 1.00 86.81 366 LEU A N 1
ATOM 2875 C CA . LEU A 1 366 ? -9.330 -15.632 29.079 1.00 86.81 366 LEU A CA 1
ATOM 2876 C C . LEU A 1 366 ? -8.624 -15.783 30.435 1.00 86.81 366 LEU A C 1
ATOM 2878 O O . LEU A 1 366 ? -7.512 -15.276 30.607 1.00 86.81 366 LEU A O 1
ATOM 2882 N N . PHE A 1 367 ? -9.240 -16.516 31.369 1.00 87.69 367 PHE A N 1
ATOM 2883 C CA . PHE A 1 367 ? -8.645 -16.842 32.662 1.00 87.69 367 PHE A CA 1
ATOM 2884 C C . PHE A 1 367 ? -7.371 -17.674 32.484 1.00 87.69 367 PHE A C 1
ATOM 2886 O O . PHE A 1 367 ? -6.316 -17.258 32.959 1.00 87.69 367 PHE A O 1
ATOM 2893 N N . ALA A 1 368 ? -7.427 -18.765 31.715 1.00 85.88 368 ALA A N 1
ATOM 2894 C CA . ALA A 1 368 ? -6.275 -19.628 31.447 1.00 85.88 368 ALA A CA 1
ATOM 2895 C C . ALA A 1 368 ? -5.080 -18.883 30.813 1.00 85.88 368 ALA A C 1
ATOM 2897 O O . ALA A 1 368 ? -3.931 -19.213 31.093 1.00 85.88 368 ALA A O 1
ATOM 2898 N N . ARG A 1 369 ? -5.330 -17.852 29.988 1.00 84.12 369 ARG A N 1
ATOM 2899 C CA . ARG A 1 369 ? -4.272 -17.044 29.350 1.00 84.12 369 ARG A CA 1
ATOM 2900 C C . ARG A 1 369 ? -3.569 -16.050 30.282 1.00 84.12 369 ARG A C 1
ATOM 2902 O O . ARG A 1 369 ? -2.437 -15.677 29.982 1.00 84.12 369 ARG A O 1
ATOM 2909 N N . LYS A 1 370 ? -4.229 -15.538 31.333 1.00 81.38 370 LYS A N 1
ATOM 2910 C CA . LYS A 1 370 ? -3.705 -14.381 32.098 1.00 81.38 370 LYS A CA 1
ATOM 2911 C C . LYS A 1 370 ? -3.934 -14.401 33.616 1.00 81.38 370 LYS A C 1
ATOM 2913 O O . LYS A 1 370 ? -3.214 -13.713 34.331 1.00 81.38 370 LYS A O 1
ATOM 2918 N N . GLY A 1 371 ? -4.931 -15.126 34.119 1.00 76.00 371 GLY A N 1
ATOM 2919 C CA . GLY A 1 371 ? -5.174 -15.327 35.555 1.00 76.00 371 GLY A CA 1
ATOM 2920 C C . GLY A 1 371 ? -5.615 -14.105 36.383 1.00 76.00 371 GLY A C 1
ATOM 2921 O O . GLY A 1 371 ? -5.772 -14.232 37.591 1.00 76.00 371 GLY A O 1
ATOM 2922 N N . GLU A 1 372 ? -5.816 -12.921 35.789 1.00 76.12 372 GLU A N 1
ATOM 2923 C CA . GLU A 1 372 ? -6.036 -11.667 36.546 1.00 76.12 372 GLU A CA 1
ATOM 2924 C C . GLU A 1 372 ? -7.402 -11.541 37.249 1.00 76.12 372 GLU A C 1
ATOM 2926 O O . GLU A 1 372 ? -7.542 -10.746 38.178 1.00 76.12 372 GLU A O 1
ATOM 2931 N N . HIS A 1 373 ? -8.419 -12.271 36.788 1.00 80.62 373 HIS A N 1
ATOM 2932 C CA . HIS A 1 373 ? -9.811 -12.192 37.246 1.00 80.62 373 HIS A CA 1
ATOM 2933 C C . HIS A 1 373 ? -10.466 -13.575 37.135 1.00 80.62 373 HIS A C 1
ATOM 2935 O O . HIS A 1 373 ? -10.026 -14.374 36.315 1.00 80.62 373 HIS A O 1
ATOM 2941 N N . THR A 1 374 ? -11.527 -13.858 37.898 1.00 86.62 374 THR A N 1
ATOM 2942 C CA . THR A 1 374 ? -12.221 -15.158 37.807 1.00 86.62 374 THR A CA 1
ATOM 2943 C C . THR A 1 374 ? -12.928 -15.341 36.456 1.00 86.62 374 THR A C 1
ATOM 2945 O O . THR A 1 374 ? -13.286 -14.362 35.789 1.00 86.62 374 THR A O 1
ATOM 2948 N N . ALA A 1 375 ? -13.142 -16.595 36.047 1.00 88.00 375 ALA A N 1
ATOM 2949 C CA . ALA A 1 375 ? -13.752 -16.927 34.759 1.00 88.00 375 ALA A CA 1
ATOM 2950 C C . ALA A 1 375 ? -15.177 -16.353 34.614 1.00 88.00 375 ALA A C 1
ATOM 2952 O O . ALA A 1 375 ? -15.534 -15.855 33.547 1.00 88.00 375 ALA A O 1
ATOM 2953 N N . GLU A 1 376 ? -15.962 -16.327 35.694 1.00 87.56 376 GLU A N 1
ATOM 2954 C CA . GLU A 1 376 ? -17.334 -15.800 35.722 1.00 87.56 376 GLU A CA 1
ATOM 2955 C C . GLU A 1 376 ? -17.354 -14.274 35.562 1.00 87.56 376 GLU A C 1
ATOM 2957 O O . GLU A 1 376 ? -18.217 -13.716 34.876 1.00 87.56 376 GLU A O 1
ATOM 2962 N N . LEU A 1 377 ? -16.378 -13.575 36.157 1.00 85.25 377 LEU A N 1
ATOM 2963 C CA . LEU A 1 377 ? -16.231 -12.130 35.993 1.00 85.25 377 LEU A CA 1
ATOM 2964 C C . LEU A 1 377 ? -15.797 -11.781 34.562 1.00 85.25 377 LEU A C 1
ATOM 2966 O O . LEU A 1 377 ? -16.294 -10.807 33.994 1.00 85.25 377 LEU A O 1
ATOM 2970 N N . LEU A 1 378 ? -14.906 -12.577 33.967 1.00 86.31 378 LEU A N 1
ATOM 2971 C CA . LEU A 1 378 ? -14.465 -12.408 32.579 1.00 86.31 378 LEU A CA 1
ATOM 2972 C C . LEU A 1 378 ? -15.590 -12.704 31.579 1.00 86.31 378 LEU A C 1
ATOM 2974 O O . LEU A 1 378 ? -15.772 -11.932 30.638 1.00 86.31 378 LEU A O 1
ATOM 2978 N N . GLU A 1 379 ? -16.407 -13.733 31.812 1.00 89.38 379 GLU A N 1
ATOM 2979 C CA . GLU A 1 379 ? -17.597 -14.000 30.996 1.00 89.38 379 GLU A CA 1
ATOM 2980 C C . GLU A 1 379 ? -18.645 -12.883 31.161 1.00 89.38 379 GLU A C 1
ATOM 2982 O O . GLU A 1 379 ? -19.195 -12.394 30.175 1.00 89.38 379 GLU A O 1
ATOM 2987 N N . THR A 1 380 ? -18.842 -12.355 32.374 1.00 88.12 380 THR A N 1
ATOM 2988 C CA . THR A 1 380 ? -19.701 -11.175 32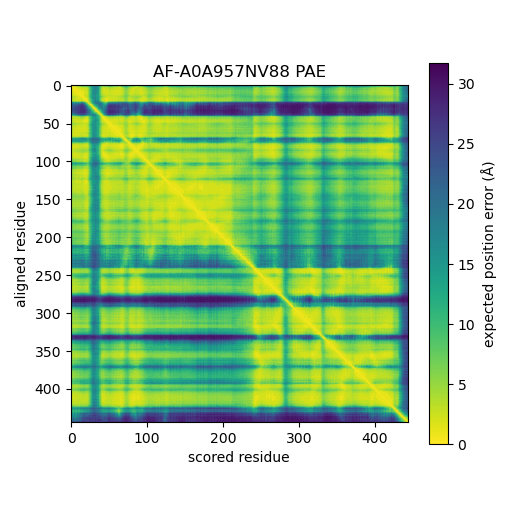.598 1.00 88.12 380 THR A CA 1
ATOM 2989 C C . THR A 1 380 ? -19.209 -9.953 31.807 1.00 88.12 380 THR A C 1
ATOM 2991 O O . THR A 1 380 ? -20.010 -9.254 31.179 1.00 88.12 380 THR A O 1
ATOM 2994 N N . GLN A 1 381 ? -17.895 -9.697 31.780 1.00 87.19 381 GLN A N 1
ATOM 2995 C CA . GLN A 1 381 ? -17.304 -8.631 30.958 1.00 87.19 381 GLN A CA 1
ATOM 2996 C C . GLN A 1 381 ? -17.500 -8.888 29.458 1.00 87.19 381 GLN A C 1
ATOM 2998 O O . GLN A 1 381 ? -17.874 -7.971 28.723 1.00 87.19 381 GLN A O 1
ATOM 3003 N N . ARG A 1 382 ? -17.288 -10.126 28.997 1.00 90.00 382 ARG A N 1
ATOM 3004 C CA . ARG A 1 382 ? -17.503 -10.543 27.605 1.00 90.00 382 ARG A CA 1
ATOM 3005 C C . ARG A 1 382 ? -18.933 -10.239 27.152 1.00 90.00 382 ARG A C 1
ATOM 3007 O O . ARG A 1 382 ? -19.116 -9.554 26.145 1.00 90.00 382 ARG A O 1
ATOM 3014 N N . GLN A 1 383 ? -19.938 -10.636 27.934 1.00 90.44 383 GLN A N 1
ATOM 3015 C CA . GLN A 1 383 ? -21.348 -10.366 27.629 1.00 90.44 383 GLN A CA 1
ATOM 3016 C C . GLN A 1 383 ? -21.667 -8.857 27.587 1.00 90.44 383 GLN A C 1
ATOM 3018 O O . GLN A 1 383 ? -22.410 -8.402 26.714 1.00 90.44 383 GLN A O 1
ATOM 3023 N N . GLN A 1 384 ? -21.052 -8.042 28.455 1.00 88.81 384 GLN A N 1
ATOM 3024 C CA . GLN A 1 384 ? -21.183 -6.577 28.399 1.00 88.81 384 GLN A CA 1
ATOM 3025 C C . GLN A 1 384 ? -20.595 -5.977 27.110 1.00 88.81 384 GLN A C 1
ATOM 3027 O O . GLN A 1 384 ? -21.212 -5.089 26.516 1.00 88.81 384 GLN A O 1
ATOM 3032 N N . TYR A 1 385 ? -19.434 -6.464 26.654 1.00 90.00 385 TYR A N 1
ATOM 3033 C CA . TYR A 1 385 ? -18.837 -6.054 25.379 1.00 90.00 385 TYR A CA 1
ATOM 3034 C C . TYR A 1 385 ? -19.686 -6.494 24.177 1.00 90.00 385 TYR A C 1
ATOM 3036 O O . TYR A 1 385 ? -19.945 -5.679 23.291 1.00 90.00 385 TYR A O 1
ATOM 3044 N N . LEU A 1 386 ? -20.173 -7.740 24.159 1.00 90.00 386 LEU A N 1
ATOM 3045 C CA . LEU A 1 386 ? -21.078 -8.249 23.120 1.00 90.00 386 LEU A CA 1
ATOM 3046 C C . LEU A 1 386 ? -22.363 -7.409 23.028 1.00 90.00 386 LEU A C 1
ATOM 3048 O O . LEU A 1 386 ? -22.787 -7.043 21.929 1.00 90.00 386 LEU A O 1
ATOM 3052 N N . GLY A 1 387 ? -22.921 -6.992 24.170 1.00 88.00 387 GLY A N 1
ATOM 3053 C CA . GLY A 1 387 ? -24.078 -6.095 24.241 1.00 88.00 387 GLY A CA 1
ATOM 3054 C C . GLY A 1 387 ? -23.875 -4.715 23.591 1.00 88.00 387 GLY A C 1
ATOM 3055 O O . GLY A 1 387 ? -24.857 -4.059 23.228 1.00 88.00 387 GLY A O 1
ATOM 3056 N N . LEU A 1 388 ? -22.630 -4.269 23.367 1.00 87.31 388 LEU A N 1
ATOM 3057 C CA . LEU A 1 388 ? -22.354 -3.035 22.619 1.00 87.31 388 LEU A CA 1
ATOM 3058 C C . LEU A 1 388 ? -22.677 -3.149 21.122 1.00 87.31 388 LEU A C 1
ATOM 3060 O O . LEU A 1 388 ? -22.913 -2.119 20.488 1.00 87.31 388 LEU A O 1
ATOM 3064 N N . ARG A 1 389 ? -22.756 -4.366 20.560 1.00 86.88 389 ARG A N 1
ATOM 3065 C CA . ARG A 1 389 ? -23.084 -4.601 19.141 1.00 86.88 389 ARG A CA 1
ATOM 3066 C C . ARG A 1 389 ? -24.398 -3.932 18.732 1.00 86.88 389 ARG A C 1
ATOM 3068 O O . ARG A 1 389 ? -24.482 -3.339 17.664 1.00 86.88 389 ARG A O 1
ATOM 3075 N N . ASN A 1 390 ? -25.382 -3.932 19.631 1.00 83.38 390 ASN A N 1
ATOM 3076 C CA . ASN A 1 390 ? -26.702 -3.330 19.414 1.00 83.38 390 ASN A CA 1
ATOM 3077 C C . ASN A 1 390 ? -26.687 -1.787 19.442 1.00 83.38 390 ASN A C 1
ATOM 3079 O O . ASN A 1 390 ? -27.695 -1.155 19.140 1.00 83.38 390 ASN A O 1
ATOM 3083 N N . ARG A 1 391 ? -25.568 -1.167 19.845 1.00 82.94 391 ARG A N 1
ATOM 3084 C CA . ARG A 1 391 ? -25.404 0.292 19.988 1.00 82.94 391 ARG A CA 1
ATOM 3085 C C . ARG A 1 391 ? -24.342 0.882 19.055 1.00 82.94 391 ARG A C 1
ATOM 3087 O O . ARG A 1 391 ? -24.281 2.100 18.919 1.00 82.94 391 ARG A O 1
ATOM 3094 N N . ILE A 1 392 ? -23.499 0.048 18.443 1.00 85.31 392 ILE A N 1
ATOM 3095 C CA . ILE A 1 392 ? -22.354 0.467 17.627 1.00 85.31 392 ILE A CA 1
ATOM 3096 C C . ILE A 1 392 ? -22.456 -0.210 16.246 1.00 85.31 392 ILE A C 1
ATOM 3098 O O . ILE A 1 392 ? -22.010 -1.347 16.092 1.00 85.31 392 ILE A O 1
ATOM 3102 N N . PRO A 1 393 ? -23.003 0.467 15.216 1.00 73.56 393 PRO A N 1
ATOM 3103 C CA . PRO A 1 393 ? -23.305 -0.163 13.924 1.00 73.56 393 PRO A CA 1
ATOM 3104 C C . PRO A 1 393 ? -22.065 -0.611 13.132 1.00 73.56 393 PRO A C 1
ATOM 3106 O O . PRO A 1 393 ? -22.166 -1.494 12.289 1.00 73.56 393 PRO A O 1
ATOM 3109 N N . ASN A 1 394 ? -20.888 -0.042 13.420 1.00 82.75 394 ASN A N 1
ATOM 3110 C CA . ASN A 1 394 ? -19.615 -0.405 12.783 1.00 82.75 394 ASN A CA 1
ATOM 3111 C C . ASN A 1 394 ? -18.774 -1.388 13.630 1.00 82.75 394 ASN A C 1
ATOM 3113 O O . ASN A 1 394 ? -17.558 -1.472 13.437 1.00 82.75 394 ASN A O 1
ATOM 3117 N N . MET A 1 395 ? -19.380 -2.095 14.595 1.00 92.00 395 MET A N 1
ATOM 3118 C CA . MET A 1 395 ? -18.673 -3.075 15.426 1.00 92.00 395 MET A CA 1
ATOM 3119 C C . MET A 1 395 ? -18.623 -4.454 14.766 1.00 92.00 395 MET A C 1
ATOM 3121 O O . MET A 1 395 ? -19.651 -5.084 14.528 1.00 92.00 395 MET A O 1
ATOM 3125 N N . THR A 1 396 ? -17.409 -4.937 14.517 1.00 94.06 396 THR A N 1
ATOM 3126 C CA . THR A 1 396 ? -17.132 -6.296 14.040 1.00 94.06 396 THR A CA 1
ATOM 3127 C C . THR A 1 396 ? -16.597 -7.131 15.197 1.00 94.06 396 THR A C 1
ATOM 3129 O O . THR A 1 396 ? -15.673 -6.703 15.888 1.00 94.06 396 THR A O 1
ATOM 3132 N N . VAL A 1 397 ? -17.170 -8.312 15.414 1.00 94.19 397 VAL A N 1
ATOM 3133 C CA . VAL A 1 397 ? -16.656 -9.286 16.385 1.00 94.19 397 VAL A CA 1
ATOM 3134 C C . VAL A 1 397 ? -15.662 -10.196 15.668 1.00 94.19 397 VAL A C 1
ATOM 3136 O O . VAL A 1 397 ? -15.946 -10.659 14.564 1.00 94.19 397 VAL A O 1
ATOM 3139 N N . VAL A 1 398 ? -14.502 -10.418 16.278 1.00 94.50 398 VAL A N 1
ATOM 3140 C CA . VAL A 1 398 ? -13.462 -11.336 15.811 1.00 94.50 398 VAL A CA 1
ATOM 3141 C C . VAL A 1 398 ? -13.265 -12.389 16.889 1.00 94.50 398 VAL A C 1
ATOM 3143 O O . VAL A 1 398 ? -13.000 -12.055 18.043 1.00 94.50 398 VAL A O 1
ATOM 3146 N N . ASP A 1 399 ? -13.406 -13.647 16.492 1.00 92.56 399 ASP A N 1
ATOM 3147 C CA . ASP A 1 399 ? -13.114 -14.801 17.332 1.00 92.56 399 ASP A CA 1
ATOM 3148 C C . ASP A 1 399 ? -11.627 -14.809 17.720 1.00 92.56 399 ASP A C 1
ATOM 3150 O O . ASP A 1 399 ? -10.749 -14.830 16.858 1.00 92.56 399 ASP A O 1
ATOM 3154 N N . ALA A 1 400 ? -11.363 -14.761 19.024 1.00 91.69 400 ALA A N 1
ATOM 3155 C CA . ALA A 1 400 ? -10.043 -14.766 19.634 1.00 91.69 400 ALA A CA 1
ATOM 3156 C C . ALA A 1 400 ? -9.733 -16.075 20.390 1.00 91.69 400 ALA A C 1
ATOM 3158 O O . ALA A 1 400 ? -8.752 -16.117 21.144 1.00 91.69 400 ALA A O 1
ATOM 3159 N N . THR A 1 401 ? -10.518 -17.147 20.203 1.00 90.31 401 THR A N 1
ATOM 3160 C CA . THR A 1 401 ? -10.115 -18.505 20.626 1.00 90.31 401 THR A CA 1
ATOM 3161 C C . THR A 1 401 ? -9.061 -19.098 19.695 1.00 90.31 401 THR A C 1
ATOM 3163 O O . THR A 1 401 ? -8.292 -19.957 20.117 1.00 90.31 401 THR A O 1
ATOM 3166 N N . GLN A 1 402 ? -9.007 -18.617 18.450 1.00 89.00 402 GLN A N 1
ATOM 3167 C CA . GLN A 1 402 ? -7.991 -18.963 17.454 1.00 89.00 402 GLN A CA 1
ATOM 3168 C C . GLN A 1 402 ? -6.584 -18.502 17.870 1.00 89.00 402 GLN A C 1
ATOM 3170 O O . GLN A 1 402 ? -6.407 -17.725 18.815 1.00 89.00 402 GLN A O 1
ATOM 3175 N N . ASP A 1 403 ? -5.579 -18.980 17.133 1.00 90.31 403 ASP A N 1
ATOM 3176 C CA . ASP A 1 403 ? -4.197 -18.530 17.280 1.00 90.31 403 ASP A CA 1
ATOM 3177 C C . ASP A 1 403 ? -4.044 -17.010 17.056 1.00 90.31 403 ASP A C 1
ATOM 3179 O O . ASP A 1 403 ? -4.715 -16.408 16.213 1.00 90.31 403 ASP A O 1
ATOM 3183 N N . SER A 1 404 ? -3.126 -16.386 17.800 1.00 88.88 404 SER A N 1
ATOM 3184 C CA . SER A 1 404 ? -2.925 -14.937 17.790 1.00 88.88 404 SER A CA 1
ATOM 3185 C C . SER A 1 404 ? -2.510 -14.368 16.431 1.00 88.88 404 SER A C 1
ATOM 3187 O O . SER A 1 404 ? -2.924 -13.251 16.107 1.00 88.88 404 SER A O 1
ATOM 3189 N N . GLU A 1 405 ? -1.766 -15.113 15.608 1.00 90.75 405 GLU A N 1
ATOM 3190 C CA . GLU A 1 405 ? -1.416 -14.674 14.254 1.00 90.75 405 GLU A CA 1
ATOM 3191 C C . GLU A 1 405 ? -2.618 -14.763 13.314 1.00 90.75 405 GLU A C 1
ATOM 3193 O O . GLU A 1 405 ? -2.853 -1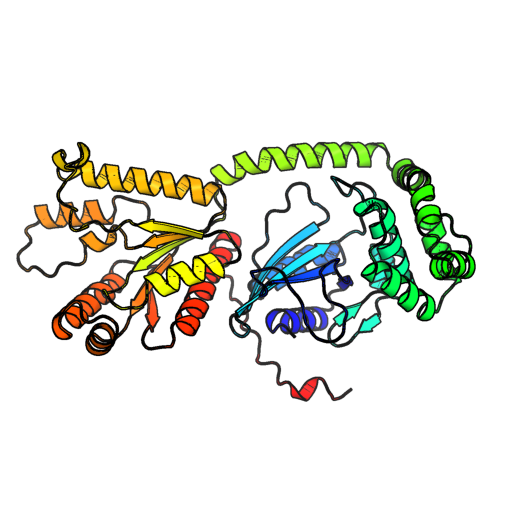3.845 12.527 1.00 90.75 405 GLU A O 1
ATOM 3198 N N . GLN A 1 406 ? -3.457 -15.792 13.446 1.00 92.31 406 GLN A N 1
ATOM 3199 C CA . GLN A 1 406 ? -4.699 -15.899 12.674 1.00 92.31 406 GLN A CA 1
ATOM 3200 C C . GLN A 1 406 ? -5.703 -14.786 13.031 1.00 92.31 406 GLN A C 1
ATOM 3202 O O . GLN A 1 406 ? -6.337 -14.196 12.143 1.00 92.31 406 GLN A O 1
ATOM 3207 N N . VAL A 1 407 ? -5.788 -14.421 14.315 1.00 94.06 407 VAL A N 1
ATOM 3208 C CA . VAL A 1 407 ? -6.545 -13.248 14.784 1.00 94.06 407 VAL A CA 1
ATOM 3209 C C . VAL A 1 407 ? -5.957 -11.962 14.194 1.00 94.06 407 VAL A C 1
ATOM 3211 O O . VAL A 1 407 ? -6.703 -11.156 13.629 1.00 94.06 407 VAL A O 1
ATOM 3214 N N . ARG A 1 408 ? -4.628 -11.770 14.247 1.00 95.12 408 ARG A N 1
ATOM 3215 C CA . ARG A 1 408 ? -3.952 -10.599 13.659 1.00 95.12 408 ARG A CA 1
ATOM 3216 C C . ARG A 1 408 ? -4.220 -10.487 12.158 1.00 95.12 408 ARG A C 1
ATOM 3218 O O . ARG A 1 408 ? -4.631 -9.417 11.718 1.00 95.12 408 ARG A O 1
ATOM 3225 N N . ARG A 1 409 ? -4.062 -11.564 11.381 1.00 94.12 409 ARG A N 1
ATOM 3226 C CA . ARG A 1 409 ? -4.349 -11.622 9.930 1.00 94.12 409 ARG A CA 1
ATOM 3227 C C . ARG A 1 409 ? -5.778 -11.195 9.612 1.00 94.12 409 ARG A C 1
ATOM 3229 O O . ARG A 1 409 ? -6.011 -10.364 8.732 1.00 94.12 409 ARG A O 1
ATOM 3236 N N . THR A 1 410 ? -6.737 -11.713 10.377 1.00 95.19 410 THR A N 1
ATOM 3237 C CA . THR A 1 410 ? -8.159 -11.364 10.251 1.00 95.19 410 THR A CA 1
ATOM 3238 C C . THR A 1 410 ? -8.401 -9.883 10.546 1.00 95.19 410 THR A C 1
ATOM 3240 O O . THR A 1 410 ? -9.090 -9.197 9.786 1.00 95.19 410 THR A O 1
ATOM 3243 N N . VAL A 1 411 ? -7.781 -9.347 11.601 1.00 95.75 411 VAL A N 1
ATOM 3244 C CA . VAL A 1 411 ? -7.845 -7.919 11.934 1.00 95.75 411 VAL A CA 1
ATOM 3245 C C . VAL A 1 411 ? -7.197 -7.056 10.843 1.00 95.75 411 VAL A C 1
ATOM 3247 O O . VAL A 1 411 ? -7.821 -6.089 10.404 1.00 95.75 411 VAL A O 1
ATOM 3250 N N . THR A 1 412 ? -6.017 -7.417 10.332 1.00 95.19 412 THR A N 1
ATOM 3251 C CA . THR A 1 412 ? -5.351 -6.735 9.207 1.00 95.19 412 THR A CA 1
ATOM 3252 C C . THR A 1 412 ? -6.279 -6.635 7.996 1.00 95.19 412 THR A C 1
ATOM 3254 O O . THR A 1 412 ? -6.471 -5.540 7.463 1.00 95.19 412 THR A O 1
ATOM 3257 N N . ALA A 1 413 ? -6.933 -7.736 7.611 1.00 93.94 413 ALA A N 1
ATOM 3258 C CA . ALA A 1 413 ? -7.875 -7.764 6.494 1.00 93.94 413 ALA A CA 1
ATOM 3259 C C . ALA A 1 413 ? -9.118 -6.875 6.725 1.00 93.94 413 ALA A C 1
ATOM 3261 O O . ALA A 1 413 ? -9.557 -6.174 5.809 1.00 93.94 413 ALA A O 1
ATOM 3262 N N . LEU A 1 414 ? -9.675 -6.836 7.942 1.00 94.62 414 LEU A N 1
ATOM 3263 C CA . LEU A 1 414 ? -10.801 -5.953 8.292 1.00 94.62 414 LEU A CA 1
ATOM 3264 C C . LEU A 1 414 ? -10.424 -4.463 8.241 1.00 94.62 414 LEU A C 1
ATOM 3266 O O . LEU A 1 414 ? -11.189 -3.632 7.735 1.00 94.62 414 LEU A O 1
ATOM 3270 N N . ILE A 1 415 ? -9.227 -4.118 8.720 1.00 94.38 415 ILE A N 1
ATOM 3271 C CA . ILE A 1 415 ? -8.694 -2.756 8.630 1.00 94.38 415 ILE A CA 1
ATOM 3272 C C . ILE A 1 415 ? -8.449 -2.394 7.159 1.00 94.38 415 ILE A C 1
ATOM 3274 O O . ILE A 1 415 ? -8.846 -1.312 6.724 1.00 94.38 415 ILE A O 1
ATOM 3278 N N . TRP A 1 416 ? -7.895 -3.306 6.356 1.00 93.25 416 TRP A N 1
ATOM 3279 C CA . TRP A 1 416 ? -7.668 -3.085 4.925 1.00 93.25 416 TRP A CA 1
ATOM 3280 C C . TRP A 1 416 ? -8.965 -2.856 4.136 1.00 93.25 416 TRP A C 1
ATOM 3282 O O . TRP A 1 416 ? -9.081 -1.890 3.379 1.00 93.25 416 TRP A O 1
ATOM 3292 N N . ARG A 1 417 ? -10.010 -3.649 4.408 1.00 91.44 417 ARG A N 1
ATOM 3293 C CA . ARG A 1 417 ? -11.369 -3.426 3.877 1.00 91.44 417 ARG A CA 1
ATOM 3294 C C . ARG A 1 417 ? -11.923 -2.043 4.237 1.00 91.44 417 ARG A C 1
ATOM 3296 O O . ARG A 1 417 ? -12.678 -1.462 3.459 1.00 91.44 417 ARG A O 1
ATOM 3303 N N . SER A 1 418 ? -11.526 -1.477 5.376 1.00 90.88 418 SER A N 1
ATOM 3304 C CA . SER A 1 418 ? -11.918 -0.119 5.775 1.00 90.88 418 SER A CA 1
ATOM 3305 C C . SER A 1 418 ? -11.197 0.968 4.964 1.00 90.88 418 SER A C 1
ATOM 3307 O O . SER A 1 418 ? -11.815 1.983 4.639 1.00 90.88 418 SER A O 1
ATOM 3309 N N . TYR A 1 419 ? -9.941 0.747 4.549 1.00 89.69 419 TYR A N 1
ATOM 3310 C CA . TYR A 1 419 ? -9.252 1.622 3.585 1.00 89.69 419 TYR A CA 1
ATOM 3311 C C . TYR A 1 419 ? -9.944 1.600 2.213 1.00 89.69 419 TYR A C 1
ATOM 3313 O O . TYR A 1 419 ? -10.215 2.664 1.654 1.00 89.69 419 TYR A O 1
ATOM 3321 N N . LEU A 1 420 ? -10.301 0.412 1.710 1.00 88.88 420 LEU A N 1
ATOM 3322 C CA . LEU A 1 420 ? -11.019 0.248 0.437 1.00 88.88 420 LEU A CA 1
ATOM 3323 C C . LEU A 1 420 ? -12.360 0.992 0.439 1.00 88.88 420 LEU A C 1
ATOM 3325 O O . LEU A 1 420 ? -12.602 1.829 -0.433 1.00 88.88 420 LEU A O 1
ATOM 3329 N N . ARG A 1 421 ? -13.186 0.782 1.475 1.00 87.19 421 ARG A N 1
ATOM 3330 C CA . ARG A 1 421 ? -14.471 1.486 1.644 1.00 87.19 421 ARG A CA 1
ATOM 3331 C C . ARG A 1 421 ? -14.318 3.008 1.685 1.00 87.19 421 ARG A C 1
ATOM 3333 O O . ARG A 1 421 ? -15.151 3.731 1.146 1.00 87.19 421 ARG A O 1
ATOM 3340 N N . ARG A 1 422 ? -13.250 3.511 2.318 1.00 85.19 422 ARG A N 1
ATOM 3341 C CA . ARG A 1 422 ? -12.954 4.952 2.409 1.00 85.19 422 ARG A CA 1
ATOM 3342 C C . ARG A 1 422 ? -12.540 5.553 1.062 1.00 85.19 422 ARG A C 1
ATOM 3344 O O . ARG A 1 422 ? -12.760 6.742 0.844 1.00 85.19 422 ARG A O 1
ATOM 3351 N N . GLN A 1 423 ? -11.924 4.762 0.183 1.00 83.06 423 GLN A N 1
ATOM 3352 C CA . GLN A 1 423 ? -11.457 5.221 -1.125 1.00 83.06 423 GLN A CA 1
ATOM 3353 C C . GLN A 1 423 ? -12.520 5.111 -2.225 1.00 83.06 423 GLN A C 1
ATOM 3355 O O . GLN A 1 423 ? -12.591 6.001 -3.071 1.00 83.06 423 GLN A O 1
ATOM 3360 N N . HIS A 1 424 ? -13.328 4.050 -2.208 1.00 80.25 424 HIS A N 1
ATOM 3361 C CA . HIS A 1 424 ? -14.211 3.680 -3.319 1.00 80.25 424 HIS A CA 1
ATOM 3362 C C . HIS A 1 424 ? -15.710 3.654 -2.966 1.00 80.25 424 HIS A C 1
ATOM 3364 O O . HIS A 1 424 ? -16.532 3.430 -3.848 1.00 80.25 424 HIS A O 1
ATOM 3370 N N . GLY A 1 425 ? -16.089 3.900 -1.708 1.00 73.62 425 GLY A N 1
ATOM 3371 C CA . GLY A 1 425 ? -17.479 3.813 -1.250 1.00 73.62 425 GLY A CA 1
ATOM 3372 C C . GLY A 1 425 ? -17.846 2.437 -0.686 1.00 73.62 425 GLY A C 1
ATOM 3373 O O . GLY A 1 425 ? -17.000 1.559 -0.526 1.00 73.62 425 GLY A O 1
ATOM 3374 N N . ARG A 1 426 ? -19.120 2.253 -0.316 1.00 59.09 426 ARG A N 1
ATOM 3375 C CA . ARG A 1 426 ? -19.587 1.020 0.351 1.00 59.09 426 ARG A CA 1
ATOM 3376 C C . ARG A 1 426 ? -19.743 -0.172 -0.598 1.00 59.09 426 ARG A C 1
ATOM 3378 O O . ARG A 1 426 ? -19.728 -1.299 -0.114 1.00 59.09 426 ARG A O 1
ATOM 3385 N N . ASP A 1 427 ? -19.825 0.079 -1.901 1.00 53.72 427 ASP A N 1
ATOM 3386 C CA . ASP A 1 427 ? -20.282 -0.895 -2.901 1.00 53.72 427 ASP A CA 1
ATOM 3387 C C . ASP A 1 427 ? -19.150 -1.726 -3.534 1.00 53.72 427 ASP A C 1
ATOM 3389 O O . ASP A 1 427 ? -19.394 -2.536 -4.430 1.00 53.72 427 ASP A O 1
ATOM 3393 N N . VAL A 1 428 ? -17.903 -1.578 -3.061 1.00 59.31 428 VAL A N 1
ATOM 3394 C CA . VAL A 1 428 ? -16.803 -2.462 -3.479 1.00 59.31 428 VAL A CA 1
ATOM 3395 C C . VAL A 1 428 ? -16.998 -3.850 -2.884 1.00 59.31 428 VAL A C 1
ATOM 3397 O O . VAL A 1 428 ? -16.553 -4.160 -1.775 1.00 59.31 428 VAL A O 1
ATOM 3400 N N . THR A 1 429 ? -17.629 -4.703 -3.681 1.00 59.41 429 THR A N 1
ATOM 3401 C CA . THR A 1 429 ? -17.543 -6.151 -3.528 1.00 59.41 429 THR A CA 1
ATOM 3402 C C . THR A 1 429 ? -16.126 -6.560 -3.906 1.00 59.41 429 THR A C 1
ATOM 3404 O O . THR A 1 429 ? -15.782 -6.606 -5.086 1.00 59.41 429 THR A O 1
ATOM 3407 N N . VAL A 1 430 ? -15.286 -6.811 -2.899 1.00 65.69 430 VAL A N 1
ATOM 3408 C CA . VAL A 1 430 ? -13.975 -7.422 -3.134 1.00 65.69 430 VAL A CA 1
ATOM 3409 C C . VAL A 1 430 ? -14.229 -8.833 -3.644 1.00 65.69 430 VAL A C 1
ATOM 3411 O O . VAL A 1 430 ? -14.841 -9.641 -2.942 1.00 65.69 430 VAL A O 1
ATOM 3414 N N . ILE A 1 431 ? -13.783 -9.116 -4.864 1.00 67.00 431 ILE A N 1
ATOM 3415 C CA . ILE A 1 431 ? -13.831 -10.456 -5.433 1.00 67.00 431 ILE A CA 1
ATOM 3416 C C . ILE A 1 431 ? -12.862 -11.293 -4.603 1.00 67.00 431 ILE A C 1
ATOM 3418 O O . ILE A 1 431 ? -11.646 -11.119 -4.691 1.00 67.00 431 ILE A O 1
ATOM 3422 N N . ASN A 1 432 ? -13.397 -12.190 -3.772 1.00 55.03 432 ASN A N 1
ATOM 3423 C CA . ASN A 1 432 ? -12.579 -13.249 -3.201 1.00 55.03 432 ASN A CA 1
ATOM 3424 C C . ASN A 1 432 ? -12.005 -14.030 -4.382 1.00 55.03 432 ASN A C 1
ATOM 3426 O O . ASN A 1 432 ? -12.771 -14.585 -5.172 1.00 55.03 432 ASN A O 1
ATOM 3430 N N . ALA A 1 433 ? -10.677 -14.036 -4.501 1.00 43.38 433 ALA A N 1
ATOM 3431 C CA . ALA A 1 433 ? -9.974 -14.860 -5.469 1.00 43.38 433 ALA A CA 1
ATOM 3432 C C . ALA A 1 433 ? -10.561 -16.282 -5.429 1.00 43.38 433 ALA A C 1
ATOM 3434 O O . ALA A 1 433 ? -10.586 -16.872 -4.340 1.00 43.38 433 ALA A O 1
ATOM 3435 N N . PRO A 1 434 ? -11.058 -16.838 -6.553 1.00 35.38 434 PRO A N 1
ATOM 3436 C CA . PRO A 1 434 ? -11.364 -18.258 -6.580 1.00 35.38 434 PRO A CA 1
ATOM 3437 C C . PRO A 1 434 ? -10.085 -19.007 -6.203 1.00 35.38 434 PRO A C 1
ATOM 3439 O O . PRO A 1 434 ? -8.987 -18.583 -6.572 1.00 35.38 434 PRO A O 1
ATOM 3442 N N . ALA A 1 435 ? -10.214 -20.101 -5.454 1.00 33.88 435 ALA A N 1
ATOM 3443 C CA . ALA A 1 435 ? -9.079 -20.977 -5.210 1.00 33.88 435 ALA A CA 1
ATOM 3444 C C . ALA A 1 435 ? -8.605 -21.503 -6.572 1.00 33.88 435 ALA A C 1
ATOM 3446 O O . ALA A 1 435 ? -9.259 -22.348 -7.182 1.00 33.88 435 ALA A O 1
ATOM 3447 N N . VAL A 1 436 ? -7.512 -20.936 -7.087 1.00 37.78 436 VAL A N 1
ATOM 3448 C CA . VAL A 1 436 ? -6.892 -21.396 -8.327 1.00 37.78 436 VAL A CA 1
ATOM 3449 C C . VAL A 1 436 ? -6.266 -22.741 -8.000 1.00 37.78 436 VAL A C 1
ATOM 3451 O O . VAL A 1 436 ? -5.187 -22.794 -7.412 1.00 37.78 436 VAL A O 1
ATOM 3454 N N . ASN A 1 437 ? -6.979 -23.822 -8.323 1.00 28.81 437 ASN A N 1
ATOM 3455 C CA . ASN A 1 437 ? -6.481 -25.178 -8.135 1.00 28.81 437 ASN A CA 1
ATOM 3456 C C . ASN A 1 437 ? -5.143 -25.316 -8.871 1.00 28.81 437 ASN A C 1
ATOM 3458 O O . ASN A 1 437 ? -5.068 -25.155 -10.095 1.00 28.81 437 ASN A O 1
ATOM 3462 N N . SER A 1 438 ? -4.096 -25.612 -8.099 1.00 30.39 438 SER A N 1
ATOM 3463 C CA . SER A 1 438 ? -2.686 -25.604 -8.509 1.00 30.39 438 SER A CA 1
ATOM 3464 C C . SER A 1 438 ? -2.356 -26.543 -9.676 1.00 30.39 438 SER A C 1
ATOM 3466 O O . SER A 1 438 ? -1.285 -26.442 -10.264 1.00 30.39 438 SER A O 1
ATOM 3468 N N . GLU A 1 439 ? -3.266 -27.456 -10.010 1.00 29.89 439 GLU A N 1
ATOM 3469 C CA . GLU A 1 439 ? -3.096 -28.513 -11.009 1.00 29.89 439 GLU A CA 1
ATOM 3470 C C . GLU A 1 439 ? -3.196 -28.005 -12.459 1.00 29.89 439 GLU A C 1
ATOM 3472 O O . GLU A 1 439 ? -2.652 -28.625 -13.366 1.00 29.89 439 GLU A O 1
ATOM 3477 N N . SER A 1 440 ? -3.823 -26.846 -12.697 1.00 29.05 440 SER A N 1
ATOM 3478 C CA . SER A 1 440 ? -4.047 -26.312 -14.057 1.00 29.05 440 SER A CA 1
ATOM 3479 C C . SER A 1 440 ? -2.870 -25.529 -14.665 1.00 29.05 440 SER A C 1
ATOM 3481 O O . SER A 1 440 ? -2.973 -25.053 -15.791 1.00 29.05 440 SER A O 1
ATOM 3483 N N . VAL A 1 441 ? -1.746 -25.387 -13.949 1.00 33.19 441 VAL A N 1
ATOM 3484 C CA . VAL A 1 441 ? -0.581 -24.578 -14.384 1.00 33.19 441 VAL A CA 1
ATOM 3485 C C . VAL A 1 441 ? 0.580 -25.439 -14.921 1.00 33.19 441 VAL A C 1
ATOM 3487 O O . VAL A 1 441 ? 1.560 -24.901 -15.426 1.00 33.19 441 VAL A O 1
ATOM 3490 N N . LEU A 1 442 ? 0.472 -26.773 -14.862 1.00 27.80 442 LEU A N 1
ATOM 3491 C CA . LEU A 1 442 ? 1.482 -27.716 -15.384 1.00 27.80 442 LEU A CA 1
ATOM 3492 C C . LEU A 1 442 ? 1.041 -28.467 -16.654 1.00 27.80 442 LEU A C 1
ATOM 3494 O O . LEU A 1 442 ? 1.716 -29.401 -17.076 1.00 27.80 442 LEU A O 1
ATOM 3498 N N . ALA A 1 443 ? -0.068 -28.057 -17.274 1.00 28.72 443 ALA A N 1
ATOM 3499 C CA . ALA A 1 443 ? -0.585 -28.647 -18.506 1.00 28.72 443 ALA A CA 1
ATOM 3500 C C . ALA A 1 443 ? -0.904 -27.563 -19.550 1.00 28.72 443 ALA A C 1
ATOM 3502 O O . ALA A 1 443 ? -2.065 -27.179 -19.697 1.00 28.72 443 ALA A O 1
ATOM 3503 N N . ASN A 1 444 ? 0.148 -27.053 -20.211 1.00 30.12 444 ASN A N 1
ATOM 3504 C CA . ASN A 1 444 ? 0.232 -26.641 -21.631 1.00 30.12 444 ASN A CA 1
ATOM 3505 C C . ASN A 1 444 ? 1.530 -25.861 -21.902 1.00 30.12 444 ASN A C 1
ATOM 3507 O O . ASN A 1 444 ? 1.723 -24.804 -21.261 1.00 30.12 444 ASN A O 1
#

Foldseek 3Di:
DQLLVLLLLVVCVVVVWLKAWQDDPDADDDDDDDDDDQQRQEDETEMAGAPVCVVVSVLVCLLQLWFWDDCFLAPVWTWIWHARLVSRGIYIYTYGHFLFFAPPHRLQTAPLSVVQSVQWDDDFSHTHGQLLSSLLSLLRCQQHPVLHADPVSLVSNQVSLVRDDDFPSSCVSCVRQQLPDRTSVSVNVCSVVVVRVVSNVSSVRSCCNSCVVPVPSSVVSVVSSVVRVVVLLVVLLVPQLAFEEEEAEQAQLCVVVLQVCCCSNPPFHADEFEADQDPPDPPDDCDPLVVVPLVSSLVVNVVSVVVVSVCSSVVHHYYYHHHLCNLQLDDDPPCPPVSVVSSVCSSPSDDDGLAYEYRADQLVNSCVRPVPDHRVVSNSSRVSVVVCCVVDVRYDYFYSVDDSVSSSSVVSVSSSVSSSCSRPNDPNNNPDSDPPPPVVSPDD

Secondary structure (DSSP, 8-state):
--HHHHHHHHHHHHTT--EEEE--SSS-PSSS----SSSTTEEEEEEEE-GGGHHHHHHHHHHTTPEEP--TTTTTEEEEEEEETTTTEEEEEEEESSEEE-SSS--EEETHHHHHHHS-EEETTEEE--HHHHHHHHHHIIIIIISS--HHHHHHHHHHHHH---HHHHHHHHHHHT-----HHHHHHHHHTT-THHHHTTHHHHHHHHHHTSHHHHHHHHHHHHHHHHHHHHHHHHS--S-EEEEE--TTSSHHHHHHHHHHH-SSPEEEEE--S-PPP-TT---HHHHTTTHHHHHHHHHHHHHHHHHHHTTPEEEEES-GGGGG----TT--HHHHHHHHHHHTSSPPPSEEEEEE--HHHHHHHH-SS-HHHHHHHHHHHHGGGGT-TTEEEEE-SS-HHHHHHHHHHHHHHHHHHHHH-TT----------GGGGS--

Radius of gyration: 27.66 Å; Cα contacts (8 Å, |Δi|>4): 671; chains: 1; bounding box: 66×52×79 Å

Sequence (444 aa):
MNTVLTSLLHLFDQKEITYCLLRGDGQSNAPDFPPQTDNSTTTEIDLLVAENRLTDVQSLLAQLGFVALPGWGHAPHHFYVAYDQQQDGWLKLDVVTEASYGRPTRALRTNLAVGCLQTRRRLGAGFAPAPEYELAMLLLHCLLDKGYFKPEHQARLQSLLEQVSDDKLLVQLFTQTGIGLRSKAELADIVRRGAWNSLLARQAQLITHLTGSDAMGVRMRQFKGRILRKLNAAINFRRPRAVSVAVLAPDGAGKSTVTEGLAHTFYFPVRTIYMGLYQKQSAGKRSLLGRMGLAGRILRQWLRYGGALRHLAQRRLVIFDRYTYDALLTADGDAGWRKQGRRWLLANCCPAPDLVILLDAPGELLFARKGEHTAELLETQRQQYLGLRNRIPNMTVVDATQDSEQVRRTVTALIWRSYLRRQHGRDVTVINAPAVNSESVLAN

Nearest PDB structures (foldseek):
  5x7j-assembly1_A  TM=6.833E-01  e=1.437E-06  Thermus thermophilus HB8
  4qgg-assembly1_A  TM=7.385E-01  e=7.154E-06  Staphylococcus aureus subsp. aureus MRSA252
  5zax-assembly1_A  TM=6.489E-01  e=6.471E-06  Thermus thermophilus HB8
  2xx3-assembly1_A-2  TM=7.184E-01  e=3.222E-05  Homo sapiens
  3uwk-assembly3_B-2  TM=6.767E-01  e=3.222E-05  Pseudomonas aeruginosa PAO1